Protein AF-0000000084980242 (afdb_homodimer)

Foldseek 3Di:
DDFDDQPDQVVFPDGQPPQDQDPQKTWHGCQQFHVLLLVLLVLLVVVCVVVVLFADDDDDQDAPCFVQARVRLLVCVVVCVLAPFQADEAAHADQLAWEQWAFKKWKKKKKWAWFKDFLVCCVVIDARVVLVVVLVVVLVVQQVVVQVVDADPAHGTKDKDWDDKDWDDDPRMRTRMIMTMMMMRHDPRCAPVNSVVSSVVSVVVSCVPPVIDMDMGTRYIFHIAHADQPDPLNVLLQVLQLVQPCRQSVNQQVQLCVVVVDDPVVVCVVCVDRNTHGYGYYHDDGSVSSSCVNPVHHHYIYHHHADVVCRPHHGGMHRNVRSVSSSVSSSSSNSVSRD/DDFDDQPDQVVFPDGQPPQDQDPQKTWHTCQFFHVLLLVLLVLLVVVCVVVVLFADDDDDQDAPCFVQARVRLLVCVVVCVLAPFQADEAAHADQLAWEQWAFKKWKKKKKWAWFKDFLVCCVVIDARVVLVVVLVVVLVVQQVVVQVVDADPAHGTKDKDWDDKDWDDDPRMRTRMIMTMMMMRHDPRCAPVNSVVSSVVSVVVSVVVDVIDMDMGTRYIFHIAHADQPDPLNVLLQVLQLVQPCRQSVNQQVQLCVVVVDDPVVVCVVCVDRNTHGYGYYHDDGSCSSSCVNPVHHHYIYHHHADVVCRPHHGGMHRNVRSVSSSVSSSSSNSVSRD

Structure (mmCIF, N/CA/C/O backbone):
data_AF-0000000084980242-model_v1
#
loop_
_entity.id
_entity.type
_entity.pdbx_description
1 polymer 'Probable succinyl-diaminopimelate desuccinylase'
#
loop_
_atom_site.group_PDB
_atom_site.id
_atom_site.type_symbol
_atom_site.label_atom_id
_atom_site.label_alt_id
_atom_site.label_comp_id
_atom_site.label_asym_id
_atom_site.label_entity_id
_atom_site.label_seq_id
_atom_site.pdbx_PDB_ins_code
_atom_site.Cartn_x
_atom_site.Cartn_y
_atom_site.Cartn_z
_atom_site.occupancy
_atom_site.B_iso_or_equiv
_atom_site.auth_seq_id
_atom_site.auth_comp_id
_atom_site.auth_asym_id
_atom_site.auth_atom_id
_atom_site.pdbx_PDB_model_num
ATOM 1 N N . MET A 1 1 ? -1.265 -14.328 -26.078 1 79.19 1 MET A N 1
ATOM 2 C CA . MET A 1 1 ? -0.999 -15.141 -24.891 1 79.19 1 MET A CA 1
ATOM 3 C C . MET A 1 1 ? -0.151 -14.375 -23.875 1 79.19 1 MET A C 1
ATOM 5 O O . MET A 1 1 ? 0.898 -13.836 -24.234 1 79.19 1 MET A O 1
ATOM 9 N N . ASP A 1 2 ? -0.628 -14.5 -22.656 1 83.62 2 ASP A N 1
ATOM 10 C CA . ASP A 1 2 ? -0.157 -13.492 -21.703 1 83.62 2 ASP A CA 1
ATOM 11 C C . ASP A 1 2 ? 1.038 -14.008 -20.906 1 83.62 2 ASP A C 1
ATOM 13 O O . ASP A 1 2 ? 1.289 -15.219 -20.859 1 83.62 2 ASP A O 1
ATOM 17 N N . VAL A 1 3 ? 1.842 -13.047 -20.516 1 90 3 VAL A N 1
ATOM 18 C CA . VAL A 1 3 ? 2.914 -13.25 -19.547 1 90 3 VAL A CA 1
ATOM 19 C C . VAL A 1 3 ? 2.768 -12.266 -18.406 1 90 3 VAL A C 1
ATOM 21 O O . VAL A 1 3 ? 1.994 -11.305 -18.484 1 90 3 VAL A O 1
ATOM 24 N N . VAL A 1 4 ? 3.42 -12.578 -17.297 1 90.06 4 VAL A N 1
ATOM 25 C CA . VAL A 1 4 ? 3.352 -11.664 -16.156 1 90.06 4 VAL A CA 1
ATOM 26 C C . VAL A 1 4 ? 4.234 -10.445 -16.406 1 90.06 4 VAL A C 1
ATOM 28 O O . VAL A 1 4 ? 5.004 -10.422 -17.375 1 90.06 4 VAL A O 1
ATOM 31 N N . ASN A 1 5 ? 4.082 -9.477 -15.523 1 88.5 5 ASN A N 1
ATOM 32 C CA . ASN A 1 5 ? 4.863 -8.25 -15.625 1 88.5 5 ASN A CA 1
ATOM 33 C C . ASN A 1 5 ? 6.359 -8.531 -15.547 1 88.5 5 ASN A C 1
ATOM 35 O O . ASN A 1 5 ? 6.789 -9.43 -14.82 1 88.5 5 ASN A O 1
ATOM 39 N N . ALA A 1 6 ? 7.145 -7.691 -16.312 1 90.25 6 ALA A N 1
ATOM 40 C CA . ALA A 1 6 ? 8.586 -7.914 -16.375 1 90.25 6 ALA A CA 1
ATOM 41 C C . ALA A 1 6 ? 9.289 -7.383 -15.125 1 90.25 6 ALA A C 1
ATOM 43 O O . ALA A 1 6 ? 10.453 -7.699 -14.883 1 90.25 6 ALA A O 1
ATOM 44 N N . GLY A 1 7 ? 8.578 -6.703 -14.305 1 86.31 7 GLY A N 1
ATOM 45 C CA . GLY A 1 7 ? 9.25 -6.031 -13.203 1 86.31 7 GLY A CA 1
ATOM 46 C C . GLY A 1 7 ? 10.156 -4.906 -13.664 1 86.31 7 GLY A C 1
ATOM 47 O O . GLY A 1 7 ? 9.844 -4.199 -14.617 1 86.31 7 GLY A O 1
ATOM 48 N N . ASN A 1 8 ? 11.203 -4.691 -12.867 1 87.44 8 ASN A N 1
ATOM 49 C CA . ASN A 1 8 ? 12.156 -3.646 -13.211 1 87.44 8 ASN A CA 1
ATOM 50 C C . ASN A 1 8 ? 13.039 -4.062 -14.383 1 87.44 8 ASN A C 1
ATOM 52 O O . ASN A 1 8 ? 13.969 -4.859 -14.219 1 87.44 8 ASN A O 1
ATOM 56 N N . GLU A 1 9 ? 12.852 -3.436 -15.43 1 92.12 9 GLU A N 1
ATOM 57 C CA . GLU A 1 9 ? 13.523 -3.82 -16.656 1 92.12 9 GLU A CA 1
ATOM 58 C C . GLU A 1 9 ? 15.031 -3.582 -16.562 1 92.12 9 GLU A C 1
ATOM 60 O O . GLU A 1 9 ? 15.82 -4.289 -17.188 1 92.12 9 GLU A O 1
ATOM 65 N N . GLU A 1 10 ? 15.375 -2.633 -15.727 1 92.44 10 GLU A N 1
ATOM 66 C CA . GLU A 1 10 ? 16.781 -2.287 -15.586 1 92.44 10 GLU A CA 1
ATOM 67 C C . GLU A 1 10 ? 17.578 -3.424 -14.945 1 92.44 10 GLU A C 1
ATOM 69 O O . GLU A 1 10 ? 18.797 -3.479 -15.055 1 92.44 10 GLU A O 1
ATOM 74 N N . GLU A 1 11 ? 16.922 -4.316 -14.359 1 92.38 11 GLU A N 1
ATOM 75 C CA . GLU A 1 11 ? 17.578 -5.402 -13.641 1 92.38 11 GLU A CA 1
ATOM 76 C C . GLU A 1 11 ? 17.75 -6.625 -14.539 1 92.38 11 GLU A C 1
ATOM 78 O O . GLU A 1 11 ? 18.391 -7.605 -14.141 1 92.38 11 GLU A O 1
ATOM 83 N N . TRP A 1 12 ? 17.25 -6.57 -15.789 1 94.81 12 TRP A N 1
ATOM 84 C CA . TRP A 1 12 ? 17.359 -7.684 -16.734 1 94.81 12 TRP A CA 1
ATOM 85 C C . TRP A 1 12 ? 18.703 -7.652 -17.453 1 94.81 12 TRP A C 1
ATOM 87 O O . TRP A 1 12 ? 19.172 -6.586 -17.859 1 94.81 12 TRP A O 1
ATOM 97 N N . ASP A 1 13 ? 19.344 -8.742 -17.547 1 95.38 13 ASP A N 1
ATOM 98 C CA . ASP A 1 13 ? 20.578 -8.852 -18.328 1 95.38 13 ASP A CA 1
ATOM 99 C C . ASP A 1 13 ? 20.297 -8.633 -19.812 1 95.38 13 ASP A C 1
ATOM 101 O O . ASP A 1 13 ? 21.141 -8.094 -20.531 1 95.38 13 ASP A O 1
ATOM 105 N N . LYS A 1 14 ? 19.172 -9.141 -20.219 1 95.56 14 LYS A N 1
ATOM 106 C CA . LYS A 1 14 ? 18.641 -8.961 -21.578 1 95.56 14 LYS A CA 1
ATOM 107 C C . LYS A 1 14 ? 17.219 -8.406 -21.547 1 95.56 14 LYS A C 1
ATOM 109 O O . LYS A 1 14 ? 16.438 -8.75 -20.656 1 95.56 14 LYS A O 1
ATOM 114 N N . PRO A 1 15 ? 16.906 -7.625 -22.531 1 94.56 15 PRO A N 1
ATOM 115 C CA . PRO A 1 15 ? 15.562 -7.062 -22.5 1 94.56 15 PRO A CA 1
ATOM 116 C C . PRO A 1 15 ? 14.477 -8.133 -22.422 1 94.56 15 PRO A C 1
ATOM 118 O O . PRO A 1 15 ? 14.5 -9.094 -23.203 1 94.56 15 PRO A O 1
ATOM 121 N N . PRO A 1 16 ? 13.555 -7.996 -21.625 1 95.25 16 PRO A N 1
ATOM 122 C CA . PRO A 1 16 ? 12.602 -9.07 -21.312 1 95.25 16 PRO A CA 1
ATOM 123 C C . PRO A 1 16 ? 11.734 -9.445 -22.516 1 95.25 16 PRO A C 1
ATOM 125 O O . PRO A 1 16 ? 11.242 -10.578 -22.594 1 95.25 16 PRO A O 1
ATOM 128 N N . TYR A 1 17 ? 11.594 -8.586 -23.516 1 94.75 17 TYR A N 1
ATOM 129 C CA . TYR A 1 17 ? 10.625 -8.883 -24.578 1 94.75 17 TYR A CA 1
ATOM 130 C C . TYR A 1 17 ? 11.312 -8.984 -25.938 1 94.75 17 TYR A C 1
ATOM 132 O O . TYR A 1 17 ? 10.656 -8.93 -26.969 1 94.75 17 TYR A O 1
ATOM 140 N N . ALA A 1 18 ? 12.609 -9.156 -25.891 1 92.12 18 ALA A N 1
ATOM 141 C CA . ALA A 1 18 ? 13.352 -9.195 -27.156 1 92.12 18 ALA A CA 1
ATOM 142 C C . ALA A 1 18 ? 13.398 -10.617 -27.719 1 92.12 18 ALA A C 1
ATOM 144 O O . ALA A 1 18 ? 13.539 -10.797 -28.938 1 92.12 18 ALA A O 1
ATOM 145 N N . GLY A 1 19 ? 13.273 -11.633 -26.938 1 92.81 19 GLY A N 1
ATOM 146 C CA . GLY A 1 19 ? 13.352 -13.008 -27.406 1 92.81 19 GLY A CA 1
ATOM 147 C C . GLY A 1 19 ? 14.719 -13.375 -27.953 1 92.81 19 GLY A C 1
ATOM 148 O O . GLY A 1 19 ? 14.828 -14.062 -28.969 1 92.81 19 GLY A O 1
ATOM 149 N N . ILE A 1 20 ? 15.734 -12.961 -27.281 1 94.94 20 ILE A N 1
ATOM 150 C CA . ILE A 1 20 ? 17.109 -13.148 -27.734 1 94.94 20 ILE A CA 1
ATOM 151 C C . ILE A 1 20 ? 17.547 -14.594 -27.469 1 94.94 20 ILE A C 1
ATOM 153 O O . ILE A 1 20 ? 17.25 -15.156 -26.406 1 94.94 20 ILE A O 1
ATOM 157 N N . ILE A 1 21 ? 18.172 -15.18 -28.469 1 97 21 ILE A N 1
ATOM 158 C CA . ILE A 1 21 ? 18.859 -16.469 -28.297 1 97 21 ILE A CA 1
ATOM 159 C C . ILE A 1 21 ? 20.359 -16.25 -28.266 1 97 21 ILE A C 1
ATOM 161 O O . ILE A 1 21 ? 20.953 -15.789 -29.25 1 97 21 ILE A O 1
ATOM 165 N N . LYS A 1 22 ? 20.906 -16.469 -27.188 1 96.5 22 LYS A N 1
ATOM 166 C CA . LYS A 1 22 ? 22.344 -16.328 -27.016 1 96.5 22 LYS A CA 1
ATOM 167 C C . LYS A 1 22 ? 22.938 -17.531 -26.281 1 96.5 22 LYS A C 1
ATOM 169 O O . LYS A 1 22 ? 22.406 -17.953 -25.25 1 96.5 22 LYS A O 1
ATOM 174 N N . ASN A 1 23 ? 24.016 -18.188 -26.922 1 96.19 23 ASN A N 1
ATOM 175 C CA . ASN A 1 23 ? 24.688 -19.344 -26.328 1 96.19 23 ASN A CA 1
ATOM 176 C C . ASN A 1 23 ? 23.703 -20.484 -26.078 1 96.19 23 ASN A C 1
ATOM 178 O O . ASN A 1 23 ? 23.688 -21.047 -24.984 1 96.19 23 ASN A O 1
ATOM 182 N N . ASP A 1 24 ? 22.766 -20.703 -26.938 1 97.19 24 ASP A N 1
ATOM 183 C CA . ASP A 1 24 ? 21.797 -21.797 -26.938 1 97.19 24 ASP A CA 1
ATOM 184 C C . ASP A 1 24 ? 20.797 -21.656 -25.797 1 97.19 24 ASP A C 1
ATOM 186 O O . ASP A 1 24 ? 20.344 -22.656 -25.234 1 97.19 24 ASP A O 1
ATOM 190 N N . VAL A 1 25 ? 20.656 -20.422 -25.391 1 97.81 25 VAL A N 1
ATOM 191 C CA . VAL A 1 25 ? 19.688 -20.109 -24.344 1 97.81 25 VAL A CA 1
ATOM 192 C C . VAL A 1 25 ? 18.672 -19.094 -24.875 1 97.81 25 VAL A C 1
ATOM 194 O O . VAL A 1 25 ? 19.047 -18.094 -25.484 1 97.81 25 VAL A O 1
ATOM 197 N N . ILE A 1 26 ? 17.406 -19.375 -24.688 1 97.5 26 ILE A N 1
ATOM 198 C CA . ILE A 1 26 ? 16.328 -18.453 -25.016 1 97.5 26 ILE A CA 1
ATOM 199 C C . ILE A 1 26 ? 16.062 -17.531 -23.844 1 97.5 26 ILE A C 1
ATOM 201 O O . ILE A 1 26 ? 15.703 -17.984 -22.75 1 97.5 26 ILE A O 1
ATOM 205 N N . TRP A 1 27 ? 16.172 -16.25 -24.094 1 96.94 27 TRP A N 1
ATOM 206 C CA . TRP A 1 27 ? 15.969 -15.273 -23.031 1 96.94 27 TRP A CA 1
ATOM 207 C C . TRP A 1 27 ? 14.672 -14.5 -23.234 1 96.94 27 TRP A C 1
ATOM 209 O O . TRP A 1 27 ? 14.328 -14.148 -24.375 1 96.94 27 TRP A O 1
ATOM 219 N N . GLY A 1 28 ? 14.016 -14.273 -22.141 1 96.31 28 GLY A N 1
ATOM 220 C CA . GLY A 1 28 ? 12.875 -13.375 -22.219 1 96.31 28 GLY A CA 1
ATOM 221 C C . GLY A 1 28 ? 11.727 -13.797 -21.328 1 96.31 28 GLY A C 1
ATOM 222 O O . GLY A 1 28 ? 11.57 -14.977 -21.016 1 96.31 28 GLY A O 1
ATOM 223 N N . ARG A 1 29 ? 10.938 -12.789 -20.984 1 95.5 29 ARG A N 1
ATOM 224 C CA . ARG A 1 29 ? 9.695 -13.078 -20.281 1 95.5 29 ARG A CA 1
ATOM 225 C C . ARG A 1 29 ? 8.789 -13.984 -21.109 1 95.5 29 ARG A C 1
ATOM 227 O O . ARG A 1 29 ? 8.484 -13.672 -22.266 1 95.5 29 ARG A O 1
ATOM 234 N N . GLY A 1 30 ? 8.469 -15.117 -20.562 1 94.94 30 GLY A N 1
ATOM 235 C CA . GLY A 1 30 ? 7.641 -16.078 -21.281 1 94.94 30 GLY A CA 1
ATOM 236 C C . GLY A 1 30 ? 8.438 -17.219 -21.891 1 94.94 30 GLY A C 1
ATOM 237 O O . GLY A 1 30 ? 7.867 -18.219 -22.312 1 94.94 30 GLY A O 1
ATOM 238 N N . ALA A 1 31 ? 9.766 -17.078 -21.906 1 95.94 31 ALA A N 1
ATOM 239 C CA . ALA A 1 31 ? 10.57 -18.156 -22.438 1 95.94 31 ALA A CA 1
ATOM 240 C C . ALA A 1 31 ? 10.273 -19.484 -21.734 1 95.94 31 ALA A C 1
ATOM 242 O O . ALA A 1 31 ? 10.094 -20.516 -22.375 1 95.94 31 ALA A O 1
ATOM 243 N N . SER A 1 32 ? 10.188 -19.391 -20.438 1 94.94 32 SER A N 1
ATOM 244 C CA . SER A 1 32 ? 9.844 -20.562 -19.641 1 94.94 32 SER A CA 1
ATOM 245 C C . SER A 1 32 ? 8.344 -20.656 -19.422 1 94.94 32 SER A C 1
ATOM 247 O O . SER A 1 32 ? 7.738 -21.703 -19.688 1 94.94 32 SER A O 1
ATOM 249 N N . ASP A 1 33 ? 7.652 -19.672 -19.094 1 92.69 33 ASP A N 1
ATOM 250 C CA . ASP A 1 33 ? 6.25 -19.656 -18.672 1 92.69 33 ASP A CA 1
ATOM 251 C C . ASP A 1 33 ? 5.426 -18.75 -19.578 1 92.69 33 ASP A C 1
ATOM 253 O O . ASP A 1 33 ? 5.258 -17.562 -19.297 1 92.69 33 ASP A O 1
ATOM 257 N N . MET A 1 34 ? 4.848 -19.094 -20.781 1 92.19 34 MET A N 1
ATOM 258 C CA . MET A 1 34 ? 5.07 -20.453 -21.297 1 92.19 34 MET A CA 1
ATOM 259 C C . MET A 1 34 ? 5.055 -20.469 -22.812 1 92.19 34 MET A C 1
ATOM 261 O O . MET A 1 34 ? 4.469 -21.359 -23.422 1 92.19 34 MET A O 1
ATOM 265 N N . LYS A 1 35 ? 5.656 -19.422 -23.375 1 94.69 35 LYS A N 1
ATOM 266 C CA . LYS A 1 35 ? 5.633 -19.312 -24.828 1 94.69 35 LYS A CA 1
ATOM 267 C C . LYS A 1 35 ? 6.348 -20.484 -25.484 1 94.69 35 LYS A C 1
ATOM 269 O O . LYS A 1 35 ? 5.973 -20.922 -26.578 1 94.69 35 LYS A O 1
ATOM 274 N N . SER A 1 36 ? 7.348 -21.031 -24.875 1 95.88 36 SER A N 1
ATOM 275 C CA . SER A 1 36 ? 8.047 -22.188 -25.422 1 95.88 36 SER A CA 1
ATOM 276 C C . SER A 1 36 ? 7.137 -23.422 -25.469 1 95.88 36 SER A C 1
ATOM 278 O O . SER A 1 36 ? 7.152 -24.172 -26.438 1 95.88 36 SER A O 1
ATOM 280 N N . GLY A 1 37 ? 6.383 -23.625 -24.391 1 96.62 37 GLY A N 1
ATOM 281 C CA . GLY A 1 37 ? 5.422 -24.719 -24.406 1 96.62 37 GLY A CA 1
ATOM 282 C C . GLY A 1 37 ? 4.375 -24.578 -25.484 1 96.62 37 GLY A C 1
ATOM 283 O O . GLY A 1 37 ? 4.07 -25.547 -26.188 1 96.62 37 GLY A O 1
ATOM 284 N N . LEU A 1 38 ? 3.855 -23.406 -25.672 1 96.69 38 LEU A N 1
ATOM 285 C CA . LEU A 1 38 ? 2.857 -23.141 -26.703 1 96.69 38 LEU A CA 1
ATOM 286 C C . LEU A 1 38 ? 3.436 -23.375 -28.094 1 96.69 38 LEU A C 1
ATOM 288 O O . LEU A 1 38 ? 2.826 -24.078 -28.906 1 96.69 38 LEU A O 1
ATOM 292 N N . ALA A 1 39 ? 4.609 -22.797 -28.328 1 97 39 ALA A N 1
ATOM 293 C CA . ALA A 1 39 ? 5.242 -22.922 -29.641 1 97 39 ALA A CA 1
ATOM 294 C C . ALA A 1 39 ? 5.559 -24.391 -29.938 1 97 39 ALA A C 1
ATOM 296 O O . ALA A 1 39 ? 5.414 -24.828 -31.078 1 97 39 ALA A O 1
ATOM 297 N N . ALA A 1 40 ? 6.023 -25.094 -28.938 1 97.75 40 ALA A N 1
ATOM 298 C CA . ALA A 1 40 ? 6.344 -26.5 -29.125 1 97.75 40 ALA A CA 1
ATOM 299 C C . ALA A 1 40 ? 5.102 -27.297 -29.516 1 97.75 40 ALA A C 1
ATOM 301 O O . ALA A 1 40 ? 5.164 -28.156 -30.406 1 97.75 40 ALA A O 1
ATOM 302 N N . LEU A 1 41 ? 4 -27.047 -28.859 1 97.81 41 LEU A N 1
ATOM 303 C CA . LEU A 1 41 ? 2.748 -27.719 -29.188 1 97.81 41 LEU A CA 1
ATOM 304 C C . LEU A 1 41 ? 2.32 -27.406 -30.609 1 97.81 41 LEU A C 1
ATOM 306 O O . LEU A 1 41 ? 1.892 -28.297 -31.344 1 97.81 41 LEU A O 1
ATOM 310 N N . VAL A 1 42 ? 2.422 -26.156 -31 1 97.44 42 VAL A N 1
ATOM 311 C CA . VAL A 1 42 ? 2.031 -25.719 -32.344 1 97.44 42 VAL A CA 1
ATOM 312 C C . VAL A 1 42 ? 2.869 -26.453 -33.375 1 97.44 42 VAL A C 1
ATOM 314 O O . VAL A 1 42 ? 2.33 -26.984 -34.375 1 97.44 42 VAL A O 1
ATOM 317 N N . LEU A 1 43 ? 4.148 -26.516 -33.188 1 97.44 43 LEU A N 1
ATOM 318 C CA . LEU A 1 43 ? 5.035 -27.141 -34.156 1 97.44 43 LEU A CA 1
ATOM 319 C C . LEU A 1 43 ? 4.793 -28.656 -34.219 1 97.44 43 LEU A C 1
ATOM 321 O O . LEU A 1 43 ? 4.82 -29.25 -35.281 1 97.44 43 LEU A O 1
ATOM 325 N N . ALA A 1 44 ? 4.59 -29.25 -33.031 1 96.75 44 ALA A N 1
ATOM 326 C CA . ALA A 1 44 ? 4.262 -30.672 -33 1 96.75 44 ALA A CA 1
ATOM 327 C C . ALA A 1 44 ? 2.992 -30.953 -33.812 1 96.75 44 ALA A C 1
ATOM 329 O O . ALA A 1 44 ? 2.912 -31.953 -34.5 1 96.75 44 ALA A O 1
ATOM 330 N N . MET A 1 45 ? 2.025 -30.094 -33.688 1 95.62 45 MET A N 1
ATOM 331 C CA . MET A 1 45 ? 0.756 -30.266 -34.406 1 95.62 45 MET A CA 1
ATOM 332 C C . MET A 1 45 ? 0.943 -30.109 -35.906 1 95.62 45 MET A C 1
ATOM 334 O O . MET A 1 45 ? 0.311 -30.828 -36.688 1 95.62 45 MET A O 1
ATOM 338 N N . ILE A 1 46 ? 1.711 -29.203 -36.312 1 96.06 46 ILE A N 1
ATOM 339 C CA . ILE A 1 46 ? 1.998 -29.016 -37.719 1 96.06 46 ILE A CA 1
ATOM 340 C C . ILE A 1 46 ? 2.646 -30.281 -38.281 1 96.06 46 ILE A C 1
ATOM 342 O O . ILE A 1 46 ? 2.248 -30.766 -39.344 1 96.06 46 ILE A O 1
ATOM 346 N N . ASP A 1 47 ? 3.605 -30.766 -37.594 1 94.69 47 ASP A N 1
ATOM 347 C CA . ASP A 1 47 ? 4.289 -31.984 -38.031 1 94.69 47 ASP A CA 1
ATOM 348 C C . ASP A 1 47 ? 3.32 -33.156 -38.094 1 94.69 47 ASP A C 1
ATOM 350 O O . ASP A 1 47 ? 3.391 -33.969 -39.031 1 94.69 47 ASP A O 1
ATOM 354 N N . LEU A 1 48 ? 2.502 -33.25 -37.094 1 93.56 48 LEU A N 1
ATOM 355 C CA . LEU A 1 48 ? 1.516 -34.344 -37.094 1 93.56 48 LEU A CA 1
ATOM 356 C C . LEU A 1 48 ? 0.55 -34.219 -38.25 1 93.56 48 LEU A C 1
ATOM 358 O O . LEU A 1 48 ? 0.147 -35.219 -38.844 1 93.56 48 LEU A O 1
ATOM 362 N N . HIS A 1 49 ? 0.117 -33.062 -38.5 1 93.12 49 HIS A N 1
ATOM 363 C CA . HIS A 1 49 ? -0.769 -32.812 -39.625 1 93.12 49 HIS A CA 1
ATOM 364 C C . HIS A 1 49 ? -0.13 -33.25 -40.938 1 93.12 49 HIS A C 1
ATOM 366 O O . HIS A 1 49 ? -0.805 -33.812 -41.812 1 93.12 49 HIS A O 1
ATOM 372 N N . ASN A 1 50 ? 1.096 -33.031 -41.094 1 94.06 50 ASN A N 1
ATOM 373 C CA . ASN A 1 50 ? 1.813 -33.375 -42.312 1 94.06 50 ASN A CA 1
ATOM 374 C C . ASN A 1 50 ? 2.031 -34.875 -42.438 1 94.06 50 ASN A C 1
ATOM 376 O O . ASN A 1 50 ? 1.94 -35.438 -43.531 1 94.06 50 ASN A O 1
ATOM 380 N N . SER A 1 51 ? 2.318 -35.5 -41.344 1 92 51 SER A N 1
ATOM 381 C CA . SER A 1 51 ? 2.619 -36.938 -41.375 1 92 51 SER A CA 1
ATOM 382 C C . SER A 1 51 ? 1.342 -37.781 -41.406 1 92 51 SER A C 1
ATOM 384 O O . SER A 1 51 ? 1.353 -38.906 -41.906 1 92 51 SER A O 1
ATOM 386 N N . LYS A 1 52 ? 0.269 -37.25 -40.875 1 89.5 52 LYS A N 1
ATOM 387 C CA . LYS A 1 52 ? -1.04 -37.875 -40.781 1 89.5 52 LYS A CA 1
ATOM 388 C C . LYS A 1 52 ? -0.954 -39.219 -40.031 1 89.5 52 LYS A C 1
ATOM 390 O O . LYS A 1 52 ? -1.776 -40.094 -40.219 1 89.5 52 LYS A O 1
ATOM 395 N N . LYS A 1 53 ? -0.012 -39.344 -39.188 1 89.12 53 LYS A N 1
ATOM 396 C CA . LYS A 1 53 ? 0.204 -40.562 -38.438 1 89.12 53 LYS A CA 1
ATOM 397 C C . LYS A 1 53 ? -0.537 -40.5 -37.094 1 89.12 53 LYS A C 1
ATOM 399 O O . LYS A 1 53 ? 0.081 -40.594 -36.031 1 89.12 53 LYS A O 1
ATOM 404 N N . PHE A 1 54 ? -1.775 -40.406 -37 1 90.38 54 PHE A N 1
ATOM 405 C CA . PHE A 1 54 ? -2.582 -40.438 -35.781 1 90.38 54 PHE A CA 1
ATOM 406 C C . PHE A 1 54 ? -4.035 -40.75 -36.125 1 90.38 54 PHE A C 1
ATOM 408 O O . PHE A 1 54 ? -4.492 -40.531 -37.219 1 90.38 54 PHE A O 1
ATOM 415 N N . LYS A 1 55 ? -4.695 -41.344 -35.25 1 92.56 55 LYS A N 1
ATOM 416 C CA . LYS A 1 55 ? -6.129 -41.625 -35.312 1 92.56 55 LYS A CA 1
ATOM 417 C C . LYS A 1 55 ? -6.91 -40.656 -34.438 1 92.56 55 LYS A C 1
ATOM 419 O O . LYS A 1 55 ? -6.336 -40.031 -33.531 1 92.56 55 LYS A O 1
ATOM 424 N N . GLY A 1 56 ? -8.125 -40.5 -34.688 1 92.31 56 GLY A N 1
ATOM 425 C CA . GLY A 1 56 ? -8.953 -39.625 -33.875 1 92.31 56 GLY A CA 1
ATOM 426 C C . GLY A 1 56 ? -8.844 -38.156 -34.25 1 92.31 56 GLY A C 1
ATOM 427 O O . GLY A 1 56 ? -8.664 -37.844 -35.438 1 92.31 56 GLY A O 1
ATOM 428 N N . LYS A 1 57 ? -9.148 -37.281 -33.219 1 93.25 57 LYS A N 1
ATOM 429 C CA . LYS A 1 57 ? -9.148 -35.844 -33.469 1 93.25 57 LYS A CA 1
ATOM 430 C C . LYS A 1 57 ? -8.242 -35.125 -32.469 1 93.25 57 LYS A C 1
ATOM 432 O O . LYS A 1 57 ? -8.219 -35.469 -31.281 1 93.25 57 LYS A O 1
ATOM 437 N N . ILE A 1 58 ? -7.496 -34.281 -33 1 94.38 58 ILE A N 1
ATOM 438 C CA . ILE A 1 58 ? -6.633 -33.438 -32.156 1 94.38 58 ILE A CA 1
ATOM 439 C C . ILE A 1 58 ? -7.012 -31.984 -32.312 1 94.38 58 ILE A C 1
ATOM 441 O O . ILE A 1 58 ? -7.285 -31.516 -33.438 1 94.38 58 ILE A O 1
ATOM 445 N N . ARG A 1 59 ? -7.133 -31.266 -31.188 1 95.44 59 ARG A N 1
ATOM 446 C CA . ARG A 1 59 ? -7.434 -29.828 -31.141 1 95.44 59 ARG A CA 1
ATOM 447 C C . ARG A 1 59 ? -6.359 -29.078 -30.375 1 95.44 59 ARG A C 1
ATOM 449 O O . ARG A 1 59 ? -5.824 -29.578 -29.375 1 95.44 59 ARG A O 1
ATOM 456 N N . LEU A 1 60 ? -6.043 -27.938 -30.891 1 96.06 60 LEU A N 1
ATOM 457 C CA . LEU A 1 60 ? -5.199 -27 -30.172 1 96.06 60 LEU A CA 1
ATOM 458 C C . LEU A 1 60 ? -6.031 -25.859 -29.578 1 96.06 60 LEU A C 1
ATOM 460 O O . LEU A 1 60 ? -6.727 -25.141 -30.297 1 96.06 60 LEU A O 1
ATOM 464 N N . LEU A 1 61 ? -6.09 -25.719 -28.281 1 96.12 61 LEU A N 1
ATOM 465 C CA . LEU A 1 61 ? -6.73 -24.609 -27.578 1 96.12 61 LEU A CA 1
ATOM 466 C C . LEU A 1 61 ? -5.691 -23.641 -27.047 1 96.12 61 LEU A C 1
ATOM 468 O O . LEU A 1 61 ? -4.992 -23.953 -26.078 1 96.12 61 LEU A O 1
ATOM 472 N N . ALA A 1 62 ? -5.527 -22.516 -27.672 1 95.5 62 ALA A N 1
ATOM 473 C CA . ALA A 1 62 ? -4.645 -21.438 -27.219 1 95.5 62 ALA A CA 1
ATOM 474 C C . ALA A 1 62 ? -5.414 -20.391 -26.422 1 95.5 62 ALA A C 1
ATOM 476 O O . ALA A 1 62 ? -6.34 -19.766 -26.938 1 95.5 62 ALA A O 1
ATOM 477 N N . THR A 1 63 ? -5.07 -20.25 -25.156 1 95.31 63 THR A N 1
ATOM 478 C CA . THR A 1 63 ? -5.867 -19.422 -24.25 1 95.31 63 THR A CA 1
ATOM 479 C C . THR A 1 63 ? -5.125 -18.141 -23.891 1 95.31 63 THR A C 1
ATOM 481 O O . THR A 1 63 ? -3.896 -18.078 -24 1 95.31 63 THR A O 1
ATOM 484 N N . VAL A 1 64 ? -5.867 -17.109 -23.547 1 93.06 64 VAL A N 1
ATOM 485 C CA . VAL A 1 64 ? -5.32 -15.836 -23.078 1 93.06 64 VAL A CA 1
ATOM 486 C C . VAL A 1 64 ? -5.75 -15.578 -21.641 1 93.06 64 VAL A C 1
ATOM 488 O O . VAL A 1 64 ? -6.742 -16.141 -21.172 1 93.06 64 VAL A O 1
ATOM 491 N N . GLY A 1 65 ? -4.965 -14.797 -20.938 1 92 65 GLY A N 1
ATOM 492 C CA . GLY A 1 65 ? -5.348 -14.312 -19.625 1 92 65 GLY A CA 1
ATOM 493 C C . GLY A 1 65 ? -5.227 -15.367 -18.547 1 92 65 GLY A C 1
ATOM 494 O O . GLY A 1 65 ? -6.016 -15.383 -17.594 1 92 65 GLY A O 1
ATOM 495 N N . GLU A 1 66 ? -4.371 -16.359 -18.719 1 89.94 66 GLU A N 1
ATOM 496 C CA . GLU A 1 66 ? -4.137 -17.328 -17.672 1 89.94 66 GLU A CA 1
ATOM 497 C C . GLU A 1 66 ? -3.674 -16.656 -16.375 1 89.94 66 GLU A C 1
ATOM 499 O O . GLU A 1 66 ? -4.137 -17 -15.289 1 89.94 66 GLU A O 1
ATOM 504 N N . GLU A 1 67 ? -2.898 -15.648 -16.469 1 87.31 67 GLU A N 1
ATOM 505 C CA . GLU A 1 67 ? -2.244 -15.008 -15.328 1 87.31 67 GLU A CA 1
ATOM 506 C C . GLU A 1 67 ? -3.195 -14.055 -14.609 1 87.31 67 GLU A C 1
ATOM 508 O O . GLU A 1 67 ? -2.869 -13.531 -13.547 1 87.31 67 GLU A O 1
ATOM 513 N N . ILE A 1 68 ? -4.312 -13.781 -15.234 1 85.69 68 ILE A N 1
ATOM 514 C CA . ILE A 1 68 ? -5.219 -12.805 -14.633 1 85.69 68 ILE A CA 1
ATOM 515 C C . ILE A 1 68 ? -6.602 -13.43 -14.453 1 85.69 68 ILE A C 1
ATOM 517 O O . ILE A 1 68 ? -7.621 -12.781 -14.703 1 85.69 68 ILE A O 1
ATOM 521 N N . GLY A 1 69 ? -6.594 -14.703 -14.227 1 87.75 69 GLY A N 1
ATOM 522 C CA . GLY A 1 69 ? -7.863 -15.305 -13.859 1 87.75 69 GLY A CA 1
ATOM 523 C C . GLY A 1 69 ? -8.344 -16.328 -14.859 1 87.75 69 GLY A C 1
ATOM 524 O O . GLY A 1 69 ? -9.531 -16.656 -14.898 1 87.75 69 GLY A O 1
ATOM 525 N N . GLU A 1 70 ? -7.523 -16.781 -15.797 1 94.31 70 GLU A N 1
ATOM 526 C CA . GLU A 1 70 ? -7.836 -17.828 -16.75 1 94.31 70 GLU A CA 1
ATOM 527 C C . GLU A 1 70 ? -9.031 -17.453 -17.625 1 94.31 70 GLU A C 1
ATOM 529 O O . GLU A 1 70 ? -9.953 -18.25 -17.812 1 94.31 70 GLU A O 1
ATOM 534 N N . LEU A 1 71 ? -8.992 -16.25 -18.172 1 93.44 71 LEU A N 1
ATOM 535 C CA . LEU A 1 71 ? -10.117 -15.688 -18.906 1 93.44 71 LEU A CA 1
ATOM 536 C C . LEU A 1 71 ? -10.391 -16.484 -20.188 1 93.44 71 LEU A C 1
ATOM 538 O O . LEU A 1 71 ? -11.539 -16.781 -20.5 1 93.44 71 LEU A O 1
ATOM 542 N N . GLY A 1 72 ? -9.359 -16.781 -20.922 1 95.19 72 GLY A N 1
ATOM 543 C CA . GLY A 1 72 ? -9.5 -17.484 -22.188 1 95.19 72 GLY A CA 1
ATOM 544 C C . GLY A 1 72 ? -10.016 -18.906 -22.031 1 95.19 72 GLY A C 1
ATOM 545 O O . GLY A 1 72 ? -10.906 -19.328 -22.781 1 95.19 72 GLY A O 1
ATOM 546 N N . SER A 1 73 ? -9.461 -19.688 -21.109 1 96.19 73 SER A N 1
ATOM 547 C CA . SER A 1 73 ? -9.906 -21.062 -20.906 1 96.19 73 SER A CA 1
ATOM 548 C C . SER A 1 73 ? -11.344 -21.094 -20.391 1 96.19 73 SER A C 1
ATOM 550 O O . SER A 1 73 ? -12.109 -22 -20.734 1 96.19 73 SER A O 1
ATOM 552 N N . LYS A 1 74 ? -11.68 -20.172 -19.531 1 96.38 74 LYS A N 1
ATOM 553 C CA . LYS A 1 74 ? -13.07 -20.062 -19.109 1 96.38 74 LYS A CA 1
ATOM 554 C C . LYS A 1 74 ? -13.992 -19.844 -20.297 1 96.38 74 LYS A C 1
ATOM 556 O O . LYS A 1 74 ? -15.023 -20.516 -20.422 1 96.38 74 LYS A O 1
ATOM 561 N N . GLN A 1 75 ? -13.633 -18.891 -21.172 1 96.75 75 GLN A N 1
ATOM 562 C CA . GLN A 1 75 ? -14.438 -18.578 -22.344 1 96.75 75 GLN A CA 1
ATOM 563 C C . GLN A 1 75 ? -14.586 -19.797 -23.25 1 96.75 75 GLN A C 1
ATOM 565 O O . GLN A 1 75 ? -15.688 -20.125 -23.703 1 96.75 75 GLN A O 1
ATOM 570 N N . LEU A 1 76 ? -13.469 -20.453 -23.562 1 96.81 76 LEU A N 1
ATOM 571 C CA . LEU A 1 76 ? -13.492 -21.609 -24.438 1 96.81 76 LEU A CA 1
ATOM 572 C C . LEU A 1 76 ? -14.367 -22.719 -23.859 1 96.81 76 LEU A C 1
ATOM 574 O O . LEU A 1 76 ? -15.086 -23.406 -24.594 1 96.81 76 LEU A O 1
ATOM 578 N N . THR A 1 77 ? -14.266 -22.938 -22.547 1 97 77 THR A N 1
ATOM 579 C CA . THR A 1 77 ? -15.07 -23.969 -21.891 1 97 77 THR A CA 1
ATOM 580 C C . THR A 1 77 ? -16.547 -23.609 -21.938 1 97 77 THR A C 1
ATOM 582 O O . THR A 1 77 ? -17.391 -24.438 -22.312 1 97 77 THR A O 1
ATOM 585 N N . ASP A 1 78 ? -16.875 -22.391 -21.609 1 97 78 ASP A N 1
ATOM 586 C CA . ASP A 1 78 ? -18.25 -21.906 -21.578 1 97 78 ASP A CA 1
ATOM 587 C C . ASP A 1 78 ? -18.891 -22 -22.969 1 97 78 ASP A C 1
ATOM 589 O O . ASP A 1 78 ? -20.094 -22.234 -23.094 1 97 78 ASP A O 1
ATOM 593 N N . GLU A 1 79 ? -18.109 -21.797 -23.969 1 97.62 79 GLU A N 1
ATOM 594 C CA . GLU A 1 79 ? -18.609 -21.797 -25.344 1 97.62 79 GLU A CA 1
ATOM 595 C C . GLU A 1 79 ? -18.625 -23.219 -25.922 1 97.62 79 GLU A C 1
ATOM 597 O O . GLU A 1 79 ? -19 -23.406 -27.078 1 97.62 79 GLU A O 1
ATOM 602 N N . GLY A 1 80 ? -18.172 -24.156 -25.188 1 96.62 80 GLY A N 1
ATOM 603 C CA . GLY A 1 80 ? -18.328 -25.547 -25.562 1 96.62 80 GLY A CA 1
ATOM 604 C C . GLY A 1 80 ? -17.141 -26.094 -26.328 1 96.62 80 GLY A C 1
ATOM 605 O O . GLY A 1 80 ? -17.156 -27.25 -26.766 1 96.62 80 GLY A O 1
ATOM 606 N N . HIS A 1 81 ? -16.047 -25.297 -26.453 1 95.75 81 HIS A N 1
ATOM 607 C CA . HIS A 1 81 ? -14.891 -25.734 -27.219 1 95.75 81 HIS A CA 1
ATOM 608 C C . HIS A 1 81 ? -14.125 -26.828 -26.484 1 95.75 81 HIS A C 1
ATOM 610 O O . HIS A 1 81 ? -13.312 -27.547 -27.094 1 95.75 81 HIS A O 1
ATOM 616 N N . ALA A 1 82 ? -14.367 -27.047 -25.219 1 95.25 82 ALA A N 1
ATOM 617 C CA . ALA A 1 82 ? -13.695 -28.078 -24.422 1 95.25 82 ALA A CA 1
ATOM 618 C C . ALA A 1 82 ? -14.57 -29.312 -24.281 1 95.25 82 ALA A C 1
ATOM 620 O O . ALA A 1 82 ? -14.203 -30.266 -23.594 1 95.25 82 ALA A O 1
ATOM 621 N N . ASP A 1 83 ? -15.672 -29.297 -24.953 1 95.38 83 ASP A N 1
ATOM 622 C CA . ASP A 1 83 ? -16.578 -30.453 -24.891 1 95.38 83 ASP A CA 1
ATOM 623 C C . ASP A 1 83 ? -16 -31.656 -25.625 1 95.38 83 ASP A C 1
ATOM 625 O O . ASP A 1 83 ? -15.258 -31.484 -26.609 1 95.38 83 ASP A O 1
ATOM 629 N N . ASN A 1 84 ? -16.281 -32.844 -25.156 1 95.06 84 ASN A N 1
ATOM 630 C CA . ASN A 1 84 ? -15.961 -34.125 -25.797 1 95.06 84 ASN A CA 1
ATOM 631 C C . ASN A 1 84 ? -14.453 -34.281 -25.969 1 95.06 84 ASN A C 1
ATOM 633 O O . ASN A 1 84 ? -13.984 -34.75 -27 1 95.06 84 ASN A O 1
ATOM 637 N N . ILE A 1 85 ? -13.734 -33.75 -25.031 1 95.88 85 ILE A N 1
ATOM 638 C CA . ILE A 1 85 ? -12.297 -34 -24.984 1 95.88 85 ILE A CA 1
ATOM 639 C C . ILE A 1 85 ? -12.023 -35.156 -24.031 1 95.88 85 ILE A C 1
ATOM 641 O O . ILE A 1 85 ? -12.445 -35.125 -22.875 1 95.88 85 ILE A O 1
ATOM 645 N N . ASP A 1 86 ? -11.328 -36.156 -24.516 1 95.5 86 ASP A N 1
ATOM 646 C CA . ASP A 1 86 ? -11.008 -37.312 -23.719 1 95.5 86 ASP A CA 1
ATOM 647 C C . ASP A 1 86 ? -9.719 -37.125 -22.922 1 95.5 86 ASP A C 1
ATOM 649 O O . ASP A 1 86 ? -9.594 -37.594 -21.797 1 95.5 86 ASP A O 1
ATOM 653 N N . ALA A 1 87 ? -8.805 -36.469 -23.578 1 97.31 87 ALA A N 1
ATOM 654 C CA . ALA A 1 87 ? -7.5 -36.219 -22.969 1 97.31 87 ALA A CA 1
ATOM 655 C C . ALA A 1 87 ? -6.992 -34.812 -23.297 1 97.31 87 ALA A C 1
ATOM 657 O O . ALA A 1 87 ? -7.27 -34.281 -24.375 1 97.31 87 ALA A O 1
ATOM 658 N N . MET A 1 88 ? -6.277 -34.281 -22.328 1 97.44 88 MET A N 1
ATOM 659 C CA . MET A 1 88 ? -5.734 -32.938 -22.484 1 97.44 88 MET A CA 1
ATOM 660 C C . MET A 1 88 ? -4.297 -32.875 -21.984 1 97.44 88 MET A C 1
ATOM 662 O O . MET A 1 88 ? -3.996 -33.312 -20.891 1 97.44 88 MET A O 1
ATOM 666 N N . LEU A 1 89 ? -3.451 -32.375 -22.828 1 98.06 89 LEU A N 1
ATOM 667 C CA . LEU A 1 89 ? -2.074 -32.062 -22.469 1 98.06 89 LEU A CA 1
ATOM 668 C C . LEU A 1 89 ? -1.843 -30.547 -22.438 1 98.06 89 LEU A C 1
ATOM 670 O O . LEU A 1 89 ? -2.072 -29.859 -23.438 1 98.06 89 LEU A O 1
ATOM 674 N N . ILE A 1 90 ? -1.508 -30 -21.312 1 97.5 90 ILE A N 1
ATOM 675 C CA . ILE A 1 90 ? -1.221 -28.578 -21.141 1 97.5 90 ILE A CA 1
ATOM 676 C C . ILE A 1 90 ? 0.289 -28.359 -21.078 1 97.5 90 ILE A C 1
ATOM 678 O O . ILE A 1 90 ? 0.991 -29.016 -20.312 1 97.5 90 ILE A O 1
ATOM 682 N N . GLY A 1 91 ? 0.823 -27.438 -21.828 1 96.94 91 GLY A N 1
ATOM 683 C CA . GLY A 1 91 ? 2.25 -27.297 -22.062 1 96.94 91 GLY A CA 1
ATOM 684 C C . GLY A 1 91 ? 2.92 -26.359 -21.078 1 96.94 91 GLY A C 1
ATOM 685 O O . GLY A 1 91 ? 3.943 -25.75 -21.391 1 96.94 91 GLY A O 1
ATOM 686 N N . GLU A 1 92 ? 2.361 -26.188 -19.828 1 95.56 92 GLU A N 1
ATOM 687 C CA . GLU A 1 92 ? 2.984 -25.375 -18.797 1 95.56 92 GLU A CA 1
ATOM 688 C C . GLU A 1 92 ? 4.352 -25.938 -18.406 1 95.56 92 GLU A C 1
ATOM 690 O O . GLU A 1 92 ? 4.609 -27.125 -18.562 1 95.56 92 GLU A O 1
ATOM 695 N N . PRO A 1 93 ? 5.207 -25.062 -17.891 1 93.88 93 PRO A N 1
ATOM 696 C CA . PRO A 1 93 ? 6.594 -25.469 -17.672 1 93.88 93 PRO A CA 1
ATOM 697 C C . PRO A 1 93 ? 6.758 -26.375 -16.453 1 93.88 93 PRO A C 1
ATOM 699 O O . PRO A 1 93 ? 7.352 -25.969 -15.445 1 93.88 93 PRO A O 1
ATOM 702 N N . VAL A 1 94 ? 6.324 -27.516 -16.5 1 90.69 94 VAL A N 1
ATOM 703 C CA . VAL A 1 94 ? 6.598 -28.609 -15.594 1 90.69 94 VAL A CA 1
ATOM 704 C C . VAL A 1 94 ? 7.266 -29.766 -16.344 1 90.69 94 VAL A C 1
ATOM 706 O O . VAL A 1 94 ? 6.609 -30.484 -17.109 1 90.69 94 VAL A O 1
ATOM 709 N N . ASN A 1 95 ? 8.594 -29.906 -16.094 1 86.12 95 ASN A N 1
ATOM 710 C CA . ASN A 1 95 ? 9.312 -30.797 -17.016 1 86.12 95 ASN A CA 1
ATOM 711 C C . ASN A 1 95 ? 9.898 -32 -16.281 1 86.12 95 ASN A C 1
ATOM 713 O O . ASN A 1 95 ? 10.219 -33 -16.906 1 86.12 95 ASN A O 1
ATOM 717 N N . ILE A 1 96 ? 9.969 -31.875 -14.992 1 91.62 96 ILE A N 1
ATOM 718 C CA . ILE A 1 96 ? 10.609 -33 -14.281 1 91.62 96 ILE A CA 1
ATOM 719 C C . ILE A 1 96 ? 9.539 -33.906 -13.711 1 91.62 96 ILE A C 1
ATOM 721 O O . ILE A 1 96 ? 9.859 -34.938 -13.094 1 91.62 96 ILE A O 1
ATOM 725 N N . GLY A 1 97 ? 8.305 -33.625 -13.898 1 94.38 97 GLY A N 1
ATOM 726 C CA . GLY A 1 97 ? 7.133 -34.406 -13.531 1 94.38 97 GLY A CA 1
ATOM 727 C C . GLY A 1 97 ? 5.941 -34.188 -14.438 1 94.38 97 GLY A C 1
ATOM 728 O O . GLY A 1 97 ? 5.973 -33.281 -15.297 1 94.38 97 GLY A O 1
ATOM 729 N N . ILE A 1 98 ? 4.961 -35.062 -14.289 1 97 98 ILE A N 1
ATOM 730 C CA . ILE A 1 98 ? 3.699 -34.906 -15.008 1 97 98 ILE A CA 1
ATOM 731 C C . ILE A 1 98 ? 2.592 -34.5 -14.031 1 97 98 ILE A C 1
ATOM 733 O O . ILE A 1 98 ? 2.18 -35.312 -13.195 1 97 98 ILE A O 1
ATOM 737 N N . VAL A 1 99 ? 2.057 -33.344 -14.219 1 97.38 99 VAL A N 1
ATOM 738 C CA . VAL A 1 99 ? 1.091 -32.844 -13.242 1 97.38 99 VAL A CA 1
ATOM 739 C C . VAL A 1 99 ? -0.289 -33.438 -13.547 1 97.38 99 VAL A C 1
ATOM 741 O O . VAL A 1 99 ? -0.776 -33.344 -14.672 1 97.38 99 VAL A O 1
ATOM 744 N N . TYR A 1 100 ? -0.819 -34.062 -12.531 1 97.69 100 TYR A N 1
ATOM 745 C CA . TYR A 1 100 ? -2.172 -34.594 -12.641 1 97.69 100 TYR A CA 1
ATOM 746 C C . TYR A 1 100 ? -3.121 -33.875 -11.695 1 97.69 100 TYR A C 1
ATOM 748 O O . TYR A 1 100 ? -4.34 -34.031 -11.766 1 97.69 100 TYR A O 1
ATOM 756 N N . ALA A 1 101 ? -2.504 -33.062 -10.781 1 97.88 101 ALA A N 1
ATOM 757 C CA . ALA A 1 101 ? -3.27 -32.375 -9.758 1 97.88 101 ALA A CA 1
ATOM 758 C C . ALA A 1 101 ? -2.604 -31.047 -9.391 1 97.88 101 ALA A C 1
ATOM 760 O O . ALA A 1 101 ? -1.374 -30.938 -9.367 1 97.88 101 ALA A O 1
ATOM 761 N N . HIS A 1 102 ? -3.412 -30.047 -9.125 1 97.81 102 HIS A N 1
ATOM 762 C CA . HIS A 1 102 ? -2.883 -28.797 -8.617 1 97.81 102 HIS A CA 1
ATOM 763 C C . HIS A 1 102 ? -3.9 -28.094 -7.727 1 97.81 102 HIS A C 1
ATOM 765 O O . HIS A 1 102 ? -5.086 -28.422 -7.746 1 97.81 102 HIS A O 1
ATOM 771 N N . LYS A 1 103 ? -3.449 -27.188 -6.891 1 98.19 103 LYS A N 1
ATOM 772 C CA . LYS A 1 103 ? -4.281 -26.422 -5.961 1 98.19 103 LYS A CA 1
ATOM 773 C C . LYS A 1 103 ? -5.203 -25.469 -6.707 1 98.19 103 LYS A C 1
ATOM 775 O O . LYS A 1 103 ? -5.008 -25.203 -7.895 1 98.19 103 LYS A O 1
ATOM 780 N N . GLY A 1 104 ? -6.293 -25.047 -5.973 1 97.62 104 GLY A N 1
ATOM 781 C CA . GLY A 1 104 ? -7.094 -23.922 -6.457 1 97.62 104 GLY A CA 1
ATOM 782 C C . GLY A 1 104 ? -6.387 -22.594 -6.348 1 97.62 104 GLY A C 1
ATOM 783 O O . GLY A 1 104 ? -5.254 -22.516 -5.863 1 97.62 104 GLY A O 1
ATOM 784 N N . SER A 1 105 ? -7.008 -21.562 -6.879 1 97.62 105 SER A N 1
ATOM 785 C CA . SER A 1 105 ? -6.477 -20.219 -6.805 1 97.62 105 SER A CA 1
ATOM 786 C C . SER A 1 105 ? -7.586 -19.203 -6.539 1 97.62 105 SER A C 1
ATOM 788 O O . SER A 1 105 ? -8.508 -19.062 -7.34 1 97.62 105 SER A O 1
ATOM 790 N N . LEU A 1 106 ? -7.48 -18.562 -5.445 1 98 106 LEU A N 1
ATOM 791 C CA . LEU A 1 106 ? -8.414 -17.516 -5.047 1 98 106 LEU A CA 1
ATOM 792 C C . LEU A 1 106 ? -7.707 -16.172 -4.973 1 98 106 LEU A C 1
ATOM 794 O O . LEU A 1 106 ? -6.723 -16.016 -4.242 1 98 106 LEU A O 1
ATOM 798 N N . ASN A 1 107 ? -8.133 -15.25 -5.797 1 97.75 107 ASN A N 1
ATOM 799 C CA . ASN A 1 107 ? -7.727 -13.852 -5.664 1 97.75 107 ASN A CA 1
ATOM 800 C C . ASN A 1 107 ? -8.828 -13.008 -5.027 1 97.75 107 ASN A C 1
ATOM 802 O O . ASN A 1 107 ? -9.992 -13.094 -5.426 1 97.75 107 ASN A O 1
ATOM 806 N N . TYR A 1 108 ? -8.438 -12.234 -4.055 1 98.31 108 TYR A N 1
ATOM 807 C CA . TYR A 1 108 ? -9.422 -11.344 -3.453 1 98.31 108 TYR A CA 1
ATOM 808 C C . TYR A 1 108 ? -8.797 -10.008 -3.088 1 98.31 108 TYR A C 1
ATOM 810 O O . TYR A 1 108 ? -7.574 -9.891 -2.996 1 98.31 108 TYR A O 1
ATOM 818 N N . LYS A 1 109 ? -9.633 -9.055 -2.98 1 98.56 109 LYS A N 1
ATOM 819 C CA . LYS A 1 109 ? -9.297 -7.684 -2.594 1 98.56 109 LYS A CA 1
ATOM 820 C C . LYS A 1 109 ? -10.148 -7.219 -1.413 1 98.56 109 LYS A C 1
ATOM 822 O O . LYS A 1 109 ? -11.344 -7.504 -1.353 1 98.56 109 LYS A O 1
ATOM 827 N N . VAL A 1 110 ? -9.547 -6.559 -0.497 1 98.75 110 VAL A N 1
ATOM 828 C CA . VAL A 1 110 ? -10.266 -5.879 0.573 1 98.75 110 VAL A CA 1
ATOM 829 C C . VAL A 1 110 ? -9.984 -4.383 0.522 1 98.75 110 VAL A C 1
ATOM 831 O O . VAL A 1 110 ? -8.828 -3.969 0.357 1 98.75 110 VAL A O 1
ATOM 834 N N . THR A 1 111 ? -10.984 -3.59 0.591 1 98.38 111 THR A N 1
ATOM 835 C CA . THR A 1 111 ? -10.844 -2.137 0.562 1 98.38 111 THR A CA 1
ATOM 836 C C . THR A 1 111 ? -11.305 -1.525 1.882 1 98.38 111 THR A C 1
ATOM 838 O O . THR A 1 111 ? -12.148 -2.096 2.576 1 98.38 111 THR A O 1
ATOM 841 N N . SER A 1 112 ? -10.688 -0.472 2.254 1 97.5 112 SER A N 1
ATOM 842 C CA . SER A 1 112 ? -11.078 0.394 3.363 1 97.5 112 SER A CA 1
ATOM 843 C C . SER A 1 112 ? -11.438 1.792 2.875 1 97.5 112 SER A C 1
ATOM 845 O O . SER A 1 112 ? -10.617 2.467 2.248 1 97.5 112 SER A O 1
ATOM 847 N N . LYS A 1 113 ? -12.609 2.199 3.08 1 94.62 113 LYS A N 1
ATOM 848 C CA . LYS A 1 113 ? -13.07 3.555 2.797 1 94.62 113 LYS A CA 1
ATOM 849 C C . LYS A 1 113 ? -13.391 4.309 4.086 1 94.62 113 LYS A C 1
ATOM 851 O O . LYS A 1 113 ? -14.312 3.939 4.812 1 94.62 113 LYS A O 1
ATOM 856 N N . GLU A 1 114 ? -12.586 5.391 4.277 1 93.44 114 GLU A N 1
ATOM 857 C CA . GLU A 1 114 ? -12.664 6.102 5.551 1 93.44 114 GLU A CA 1
ATOM 858 C C . GLU A 1 114 ? -12.711 7.613 5.336 1 93.44 114 GLU A C 1
ATOM 860 O O . GLU A 1 114 ? -13.188 8.086 4.301 1 93.44 114 GLU A O 1
ATOM 865 N N . LEU A 1 115 ? -12.398 8.344 6.391 1 89.94 115 LEU A N 1
ATOM 866 C CA . LEU A 1 115 ? -12.547 9.797 6.355 1 89.94 115 LEU A CA 1
ATOM 867 C C . LEU A 1 115 ? -11.188 10.484 6.438 1 89.94 115 LEU A C 1
ATOM 869 O O . LEU A 1 115 ? -10.43 10.258 7.387 1 89.94 115 LEU A O 1
ATOM 873 N N . ALA A 1 116 ? -10.953 11.336 5.41 1 90.62 116 ALA A N 1
ATOM 874 C CA . ALA A 1 116 ? -9.688 12.062 5.359 1 90.62 116 ALA A CA 1
ATOM 875 C C . ALA A 1 116 ? -9.641 13.148 6.426 1 90.62 116 ALA A C 1
ATOM 877 O O . ALA A 1 116 ? -10.688 13.617 6.895 1 90.62 116 ALA A O 1
ATOM 878 N N . ALA A 1 117 ? -8.422 13.547 6.832 1 89.69 117 ALA A N 1
ATOM 879 C CA . ALA A 1 117 ? -8.156 14.648 7.754 1 89.69 117 ALA A CA 1
ATOM 880 C C . ALA A 1 117 ? -6.699 15.102 7.656 1 89.69 117 ALA A C 1
ATOM 882 O O . ALA A 1 117 ? -5.875 14.43 7.031 1 89.69 117 ALA A O 1
ATOM 883 N N . HIS A 1 118 ? -6.5 16.266 8.133 1 88.38 118 HIS A N 1
ATOM 884 C CA . HIS A 1 118 ? -5.113 16.688 8.289 1 88.38 118 HIS A CA 1
ATOM 885 C C . HIS A 1 118 ? -4.359 15.773 9.242 1 88.38 118 HIS A C 1
ATOM 887 O O . HIS A 1 118 ? -4.898 15.359 10.273 1 88.38 118 HIS A O 1
ATOM 893 N N . SER A 1 119 ? -3.104 15.438 8.891 1 92.25 119 SER A N 1
ATOM 894 C CA . SER A 1 119 ? -2.342 14.477 9.68 1 92.25 119 SER A CA 1
ATOM 895 C C . SER A 1 119 ? -2.076 15.008 11.086 1 92.25 119 SER A C 1
ATOM 897 O O . SER A 1 119 ? -1.774 14.242 12 1 92.25 119 SER A O 1
ATOM 899 N N . SER A 1 120 ? -2.129 16.297 11.32 1 92.31 120 SER A N 1
ATOM 900 C CA . SER A 1 120 ? -1.915 16.891 12.633 1 92.31 120 SER A CA 1
ATOM 901 C C . SER A 1 120 ? -3.189 16.844 13.469 1 92.31 120 SER A C 1
ATOM 903 O O . SER A 1 120 ? -3.17 17.172 14.656 1 92.31 120 SER A O 1
ATOM 905 N N . ALA A 1 121 ? -4.285 16.531 12.891 1 90.75 121 ALA A N 1
ATOM 906 C CA . ALA A 1 121 ? -5.559 16.391 13.594 1 90.75 121 ALA A CA 1
ATOM 907 C C . ALA A 1 121 ? -6.242 15.07 13.211 1 90.75 121 ALA A C 1
ATOM 909 O O . ALA A 1 121 ? -7.383 15.07 12.742 1 90.75 121 ALA A O 1
ATOM 910 N N . PRO A 1 122 ? -5.562 13.961 13.5 1 91.62 122 PRO A N 1
ATOM 911 C CA . PRO A 1 122 ? -6.07 12.672 13.031 1 91.62 122 PRO A CA 1
ATOM 912 C C . PRO A 1 122 ? -7.422 12.312 13.641 1 91.62 122 PRO A C 1
ATOM 914 O O . PRO A 1 122 ? -8.188 11.547 13.047 1 91.62 122 PRO A O 1
ATOM 917 N N . GLU A 1 123 ? -7.762 12.859 14.781 1 89.88 123 GLU A N 1
ATOM 918 C CA . GLU A 1 123 ? -9.008 12.555 15.484 1 89.88 123 GLU A CA 1
ATOM 919 C C . GLU A 1 123 ? -10.219 13.031 14.688 1 89.88 123 GLU A C 1
ATOM 921 O O . GLU A 1 123 ? -11.336 12.586 14.93 1 89.88 123 GLU A O 1
ATOM 926 N N . THR A 1 124 ? -9.984 13.945 13.75 1 87.69 124 THR A N 1
ATOM 927 C CA . THR A 1 124 ? -11.086 14.469 12.945 1 87.69 124 THR A CA 1
ATOM 928 C C . THR A 1 124 ? -11.312 13.594 11.719 1 87.69 124 THR A C 1
ATOM 930 O O . THR A 1 124 ? -12.227 13.852 10.93 1 87.69 124 THR A O 1
ATOM 933 N N . GLY A 1 125 ? -10.539 12.562 11.523 1 90.19 125 GLY A N 1
ATOM 934 C CA . GLY A 1 125 ? -10.664 11.609 10.43 1 90.19 125 GLY A CA 1
ATOM 935 C C . GLY A 1 125 ? -10.648 10.164 10.898 1 90.19 125 GLY A C 1
ATOM 936 O O . GLY A 1 125 ? -11.023 9.867 12.031 1 90.19 125 GLY A O 1
ATOM 937 N N . ASN A 1 126 ? -10.445 9.289 10.039 1 94.12 126 ASN A N 1
ATOM 938 C CA . ASN A 1 126 ? -10.281 7.855 10.266 1 94.12 126 ASN A CA 1
ATOM 939 C C . ASN A 1 126 ? -9.281 7.242 9.289 1 94.12 126 ASN A C 1
ATOM 941 O O . ASN A 1 126 ? -9.5 7.25 8.078 1 94.12 126 ASN A O 1
ATOM 945 N N . ASN A 1 127 ? -8.172 6.734 9.75 1 96.62 127 ASN A N 1
ATOM 946 C CA . ASN A 1 127 ? -7.023 6.336 8.945 1 96.62 127 ASN A CA 1
ATOM 947 C C . ASN A 1 127 ? -7.254 4.992 8.258 1 96.62 127 ASN A C 1
ATOM 949 O O . ASN A 1 127 ? -7.109 3.939 8.883 1 96.62 127 ASN A O 1
ATOM 953 N N . ALA A 1 128 ? -7.535 5.023 6.992 1 97.31 128 ALA A N 1
ATOM 954 C CA . ALA A 1 128 ? -7.875 3.834 6.219 1 97.31 128 ALA A CA 1
ATOM 955 C C . ALA A 1 128 ? -6.727 2.832 6.223 1 97.31 128 ALA A C 1
ATOM 957 O O . ALA A 1 128 ? -6.949 1.619 6.262 1 97.31 128 ALA A O 1
ATOM 958 N N . ILE A 1 129 ? -5.492 3.287 6.148 1 98.19 129 ILE A N 1
ATOM 959 C CA . ILE A 1 129 ? -4.324 2.414 6.094 1 98.19 129 ILE A CA 1
ATOM 960 C C . ILE A 1 129 ? -4.156 1.691 7.43 1 98.19 129 ILE A C 1
ATOM 962 O O . ILE A 1 129 ? -4.035 0.465 7.465 1 98.19 129 ILE A O 1
ATOM 966 N N . GLU A 1 130 ? -4.145 2.422 8.516 1 97.44 130 GLU A N 1
ATOM 967 C CA . GLU A 1 130 ? -3.938 1.811 9.828 1 97.44 130 GLU A CA 1
ATOM 968 C C . GLU A 1 130 ? -5.066 0.843 10.172 1 97.44 130 GLU A C 1
ATOM 970 O O . GLU A 1 130 ? -4.828 -0.21 10.766 1 97.44 130 GLU A O 1
ATOM 975 N N . ASN A 1 131 ? -6.297 1.226 9.844 1 96.88 131 ASN A N 1
ATOM 976 C CA . ASN A 1 131 ? -7.406 0.298 10.031 1 96.88 131 ASN A CA 1
ATOM 977 C C . ASN A 1 131 ? -7.23 -0.965 9.195 1 96.88 131 ASN A C 1
ATOM 979 O O . ASN A 1 131 ? -7.492 -2.072 9.672 1 96.88 131 ASN A O 1
ATOM 983 N N . LEU A 1 132 ? -6.844 -0.803 7.938 1 97.81 132 LEU A N 1
ATOM 984 C CA . LEU A 1 132 ? -6.613 -1.941 7.055 1 97.81 132 LEU A CA 1
ATOM 985 C C . LEU A 1 132 ? -5.527 -2.855 7.621 1 97.81 132 LEU A C 1
ATOM 987 O O . LEU A 1 132 ? -5.645 -4.082 7.547 1 97.81 132 LEU A O 1
ATOM 991 N N . LEU A 1 133 ? -4.445 -2.266 8.164 1 97.5 133 LEU A N 1
ATOM 992 C CA . LEU A 1 133 ? -3.354 -3.037 8.75 1 97.5 133 LEU A CA 1
ATOM 993 C C . LEU A 1 133 ? -3.85 -3.9 9.898 1 97.5 133 LEU A C 1
ATOM 995 O O . LEU A 1 133 ? -3.447 -5.059 10.039 1 97.5 133 LEU A O 1
ATOM 999 N N . LYS A 1 134 ? -4.684 -3.352 10.742 1 96.31 134 LYS A N 1
ATOM 1000 C CA . LYS A 1 134 ? -5.277 -4.117 11.836 1 96.31 134 LYS A CA 1
ATOM 1001 C C . LYS A 1 134 ? -6.102 -5.289 11.297 1 96.31 134 LYS A C 1
ATOM 1003 O O . LYS A 1 134 ? -6.02 -6.402 11.82 1 96.31 134 LYS A O 1
ATOM 1008 N N . LEU A 1 135 ? -6.883 -4.988 10.312 1 97.56 135 LEU A N 1
ATOM 1009 C CA . LEU A 1 135 ? -7.719 -6.02 9.711 1 97.56 135 LEU A CA 1
ATOM 1010 C C . LEU A 1 135 ? -6.867 -7.125 9.102 1 97.56 135 LEU A C 1
ATOM 1012 O O . LEU A 1 135 ? -7.18 -8.312 9.25 1 97.56 135 LEU A O 1
ATOM 1016 N N . ILE A 1 136 ? -5.82 -6.773 8.336 1 98.31 136 ILE A N 1
ATOM 1017 C CA . ILE A 1 136 ? -4.914 -7.727 7.707 1 98.31 136 ILE A CA 1
ATOM 1018 C C . ILE A 1 136 ? -4.355 -8.688 8.758 1 98.31 136 ILE A C 1
ATOM 1020 O O . ILE A 1 136 ? -4.289 -9.891 8.531 1 98.31 136 ILE A O 1
ATOM 1024 N N . ASN A 1 137 ? -3.949 -8.148 9.859 1 97.38 137 ASN A N 1
ATOM 1025 C CA . ASN A 1 137 ? -3.389 -8.969 10.93 1 97.38 137 ASN A CA 1
ATOM 1026 C C . ASN A 1 137 ? -4.383 -10.023 11.398 1 97.38 137 ASN A C 1
ATOM 1028 O O . ASN A 1 137 ? -4.027 -11.195 11.539 1 97.38 137 ASN A O 1
ATOM 1032 N N . GLU A 1 138 ? -5.594 -9.602 11.648 1 97.44 138 GLU A N 1
ATOM 1033 C CA . GLU A 1 138 ? -6.613 -10.531 12.117 1 97.44 138 GLU A CA 1
ATOM 1034 C C . GLU A 1 138 ? -6.91 -11.602 11.078 1 97.44 138 GLU A C 1
ATOM 1036 O O . GLU A 1 138 ? -7.059 -12.781 11.414 1 97.44 138 GLU A O 1
ATOM 1041 N N . ILE A 1 139 ? -7.047 -11.203 9.859 1 98.5 139 ILE A N 1
ATOM 1042 C CA . ILE A 1 139 ? -7.324 -12.125 8.766 1 98.5 139 ILE A CA 1
ATOM 1043 C C . ILE A 1 139 ? -6.18 -13.133 8.633 1 98.5 139 ILE A C 1
ATOM 1045 O O . ILE A 1 139 ? -6.41 -14.336 8.5 1 98.5 139 ILE A O 1
ATOM 1049 N N . THR A 1 140 ? -4.945 -12.625 8.656 1 98.06 140 THR A N 1
ATOM 1050 C CA . THR A 1 140 ? -3.764 -13.469 8.516 1 98.06 140 THR A CA 1
ATOM 1051 C C . THR A 1 140 ? -3.705 -14.516 9.625 1 98.06 140 THR A C 1
ATOM 1053 O O . THR A 1 140 ? -3.418 -15.688 9.367 1 98.06 140 THR A O 1
ATOM 1056 N N . VAL A 1 141 ? -3.986 -14.109 10.844 1 97.81 141 VAL A N 1
ATOM 1057 C CA . VAL A 1 141 ? -3.973 -15.031 11.977 1 97.81 141 VAL A CA 1
ATOM 1058 C C . VAL A 1 141 ? -5 -16.141 11.758 1 97.81 141 VAL A C 1
ATOM 1060 O O . VAL A 1 141 ? -4.688 -17.328 11.906 1 97.81 141 VAL A O 1
ATOM 1063 N N . LYS A 1 142 ? -6.207 -15.75 11.391 1 98.44 142 LYS A N 1
ATOM 1064 C CA . LYS A 1 142 ? -7.293 -16.703 11.188 1 98.44 142 LYS A CA 1
ATOM 1065 C C . LYS A 1 142 ? -6.965 -17.688 10.062 1 98.44 142 LYS A C 1
ATOM 1067 O O . LYS A 1 142 ? -7.148 -18.891 10.211 1 98.44 142 LYS A O 1
ATOM 1072 N N . ILE A 1 143 ? -6.523 -17.172 8.969 1 98.5 143 ILE A N 1
ATOM 1073 C CA . ILE A 1 143 ? -6.215 -18 7.809 1 98.5 143 ILE A CA 1
ATOM 1074 C C . ILE A 1 143 ? -5.082 -18.969 8.148 1 98.5 143 ILE A C 1
ATOM 1076 O O . ILE A 1 143 ? -5.156 -20.156 7.836 1 98.5 143 ILE A O 1
ATOM 1080 N N . ASN A 1 144 ? -4.043 -18.484 8.844 1 98.06 144 ASN A N 1
ATOM 1081 C CA . ASN A 1 144 ? -2.918 -19.328 9.219 1 98.06 144 ASN A CA 1
ATOM 1082 C C . ASN A 1 144 ? -3.354 -20.453 10.156 1 98.06 144 ASN A C 1
ATOM 1084 O O . ASN A 1 144 ? -2.859 -21.578 10.055 1 98.06 144 ASN A O 1
ATOM 1088 N N . GLU A 1 145 ? -4.199 -20.156 11.078 1 98.44 145 GLU A N 1
ATOM 1089 C CA . GLU A 1 145 ? -4.742 -21.172 11.969 1 98.44 145 GLU A CA 1
ATOM 1090 C C . GLU A 1 145 ? -5.41 -22.297 11.18 1 98.44 145 GLU A C 1
ATOM 1092 O O . GLU A 1 145 ? -5.215 -23.484 11.477 1 98.44 145 GLU A O 1
ATOM 1097 N N . ASN A 1 146 ? -6.18 -21.906 10.188 1 98.44 146 ASN A N 1
ATOM 1098 C CA . ASN A 1 146 ? -6.926 -22.891 9.414 1 98.44 146 ASN A CA 1
ATOM 1099 C C . ASN A 1 146 ? -6.016 -23.641 8.445 1 98.44 146 ASN A C 1
ATOM 1101 O O . ASN A 1 146 ? -6.242 -24.812 8.164 1 98.44 146 ASN A O 1
ATOM 1105 N N . ILE A 1 147 ? -5.012 -22.969 7.973 1 98.31 147 ILE A N 1
ATOM 1106 C CA . ILE A 1 147 ? -4.031 -23.641 7.125 1 98.31 147 ILE A CA 1
ATOM 1107 C C . ILE A 1 147 ? -3.395 -24.797 7.883 1 98.31 147 ILE A C 1
ATOM 1109 O O . ILE A 1 147 ? -3.229 -25.891 7.336 1 98.31 147 ILE A O 1
ATOM 1113 N N . GLU A 1 148 ? -3.07 -24.594 9.133 1 98 148 GLU A N 1
ATOM 1114 C CA . GLU A 1 148 ? -2.406 -25.609 9.945 1 98 148 GLU A CA 1
ATOM 1115 C C . GLU A 1 148 ? -3.342 -26.781 10.242 1 98 148 GLU A C 1
ATOM 1117 O O . GLU A 1 148 ? -2.895 -27.922 10.383 1 98 148 GLU A O 1
ATOM 1122 N N . LYS A 1 149 ? -4.617 -26.594 10.242 1 98.06 149 LYS A N 1
ATOM 1123 C CA . LYS A 1 149 ? -5.605 -27.594 10.633 1 98.06 149 LYS A CA 1
ATOM 1124 C C . LYS A 1 149 ? -5.996 -28.469 9.445 1 98.06 149 LYS A C 1
ATOM 1126 O O . LYS A 1 149 ? -6.586 -29.531 9.625 1 98.06 149 LYS A O 1
ATOM 1131 N N . HIS A 1 150 ? -5.75 -28 8.25 1 98.5 150 HIS A N 1
ATOM 1132 C CA . HIS A 1 150 ? -6.227 -28.703 7.062 1 98.5 150 HIS A CA 1
ATOM 1133 C C . HIS A 1 150 ? -5.066 -29.078 6.145 1 98.5 150 HIS A C 1
ATOM 1135 O O . HIS A 1 150 ? -4.297 -28.219 5.723 1 98.5 150 HIS A O 1
ATOM 1141 N N . VAL A 1 151 ? -4.992 -30.375 5.828 1 97.94 151 VAL A N 1
ATOM 1142 C CA . VAL A 1 151 ? -3.951 -30.875 4.934 1 97.94 151 VAL A CA 1
ATOM 1143 C C . VAL A 1 151 ? -4.559 -31.859 3.932 1 97.94 151 VAL A C 1
ATOM 1145 O O . VAL A 1 151 ? -5.391 -32.688 4.297 1 97.94 151 VAL A O 1
ATOM 1148 N N . ASN A 1 152 ? -4.273 -31.688 2.65 1 98.12 152 ASN A N 1
ATOM 1149 C CA . ASN A 1 152 ? -4.633 -32.656 1.613 1 98.12 152 ASN A CA 1
ATOM 1150 C C . ASN A 1 152 ? -3.504 -33.656 1.354 1 98.12 152 ASN A C 1
ATOM 1152 O O . ASN A 1 152 ? -2.338 -33.25 1.264 1 98.12 152 ASN A O 1
ATOM 1156 N N . LYS A 1 153 ? -3.799 -34.906 1.206 1 96.69 153 LYS A N 1
ATOM 1157 C CA . LYS A 1 153 ? -2.807 -35.969 1.055 1 96.69 153 LYS A CA 1
ATOM 1158 C C . LYS A 1 153 ? -1.96 -35.75 -0.198 1 96.69 153 LYS A C 1
ATOM 1160 O O . LYS A 1 153 ? -0.773 -36.094 -0.216 1 96.69 153 LYS A O 1
ATOM 1165 N N . VAL A 1 154 ? -2.496 -35.156 -1.212 1 96.31 154 VAL A N 1
ATOM 1166 C CA . VAL A 1 154 ? -1.849 -35.031 -2.512 1 96.31 154 VAL A CA 1
ATOM 1167 C C . VAL A 1 154 ? -1.328 -33.594 -2.684 1 96.31 154 VAL A C 1
ATOM 1169 O O . VAL A 1 154 ? -0.179 -33.406 -3.082 1 96.31 154 VAL A O 1
ATOM 1172 N N . LEU A 1 155 ? -2.09 -32.625 -2.225 1 97.69 155 LEU A N 1
ATOM 1173 C CA . LEU A 1 155 ? -1.832 -31.234 -2.559 1 97.69 155 LEU A CA 1
ATOM 1174 C C . LEU A 1 1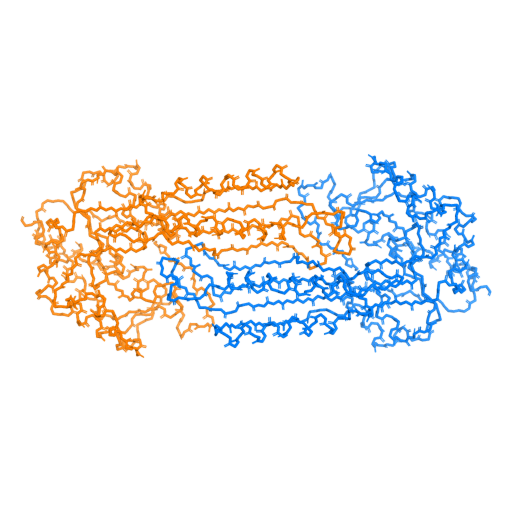55 ? -1.137 -30.516 -1.404 1 97.69 155 LEU A C 1
ATOM 1176 O O . LEU A 1 155 ? -0.634 -29.406 -1.572 1 97.69 155 LEU A O 1
ATOM 1180 N N . GLY A 1 156 ? -1.111 -31.125 -0.21 1 97.38 156 GLY A N 1
ATOM 1181 C CA . GLY A 1 156 ? -0.514 -30.484 0.945 1 97.38 156 GLY A CA 1
ATOM 1182 C C . GLY A 1 156 ? -1.409 -29.422 1.564 1 97.38 156 GLY A C 1
ATOM 1183 O O . GLY A 1 156 ? -2.619 -29.625 1.694 1 97.38 156 GLY A O 1
ATOM 1184 N N . LYS A 1 157 ? -0.787 -28.344 2.031 1 98 157 LYS A N 1
ATOM 1185 C CA . LYS A 1 157 ? -1.521 -27.297 2.744 1 98 157 LYS A CA 1
ATOM 1186 C C . LYS A 1 157 ? -1.82 -26.109 1.832 1 98 157 LYS A C 1
ATOM 1188 O O . LYS A 1 157 ? -1.134 -25.906 0.83 1 98 157 LYS A O 1
ATOM 1193 N N . THR A 1 158 ? -2.791 -25.375 2.184 1 98.38 158 THR A N 1
ATOM 1194 C CA . THR A 1 158 ? -3.115 -24.109 1.531 1 98.38 158 THR A CA 1
ATOM 1195 C C . THR A 1 158 ? -1.947 -23.141 1.638 1 98.38 158 THR A C 1
ATOM 1197 O O . THR A 1 158 ? -1.232 -23.125 2.643 1 98.38 158 THR A O 1
ATOM 1200 N N . ILE A 1 159 ? -1.732 -22.328 0.588 1 98 159 ILE A N 1
ATOM 1201 C CA . ILE A 1 159 ? -0.765 -21.234 0.574 1 98 159 ILE A CA 1
ATOM 1202 C C . ILE A 1 159 ? -1.497 -19.906 0.494 1 98 159 ILE A C 1
ATOM 1204 O O . ILE A 1 159 ? -2.439 -19.75 -0.286 1 98 159 ILE A O 1
ATOM 1208 N N . HIS A 1 160 ? -1.161 -19.016 1.331 1 98.38 160 HIS A N 1
ATOM 1209 C CA . HIS A 1 160 ? -1.772 -17.688 1.344 1 98.38 160 HIS A CA 1
ATOM 1210 C C . HIS A 1 160 ? -0.712 -16.594 1.345 1 98.38 160 HIS A C 1
ATOM 1212 O O . HIS A 1 160 ? 0.218 -16.625 2.154 1 98.38 160 HIS A O 1
ATOM 1218 N N . ASN A 1 161 ? -0.817 -15.617 0.37 1 98.06 161 ASN A N 1
ATOM 1219 C CA . ASN A 1 161 ? 0.134 -14.516 0.245 1 98.06 161 ASN A CA 1
ATOM 1220 C C . ASN A 1 161 ? -0.575 -13.188 0.02 1 98.06 161 ASN A C 1
ATOM 1222 O O . ASN A 1 161 ? -1.499 -13.094 -0.791 1 98.06 161 ASN A O 1
ATOM 1226 N N . ILE A 1 162 ? -0.159 -12.18 0.75 1 98.5 162 ILE A N 1
ATOM 1227 C CA . ILE A 1 162 ? -0.552 -10.812 0.427 1 98.5 162 ILE A CA 1
ATOM 1228 C C . ILE A 1 162 ? 0.389 -10.242 -0.631 1 98.5 162 ILE A C 1
ATOM 1230 O O . ILE A 1 162 ? 1.599 -10.148 -0.408 1 98.5 162 ILE A O 1
ATOM 1234 N N . THR A 1 163 ? -0.179 -9.758 -1.775 1 97.94 163 THR A N 1
ATOM 1235 C CA . THR A 1 163 ? 0.735 -9.539 -2.891 1 97.94 163 THR A CA 1
ATOM 1236 C C . THR A 1 163 ? 0.6 -8.117 -3.43 1 97.94 163 THR A C 1
ATOM 1238 O O . THR A 1 163 ? 1.448 -7.656 -4.195 1 97.94 163 THR A O 1
ATOM 1241 N N . LEU A 1 164 ? -0.442 -7.426 -3.092 1 98.12 164 LEU A N 1
ATOM 1242 C CA . LEU A 1 164 ? -0.614 -6.023 -3.451 1 98.12 164 LEU A CA 1
ATOM 1243 C C . LEU A 1 164 ? -1.128 -5.219 -2.264 1 98.12 164 LEU A C 1
ATOM 1245 O O . LEU A 1 164 ? -1.953 -5.707 -1.487 1 98.12 164 LEU A O 1
ATOM 1249 N N . VAL A 1 165 ? -0.68 -4.004 -2.143 1 98.56 165 VAL A N 1
ATOM 1250 C CA . VAL A 1 165 ? -1.196 -3.066 -1.15 1 98.56 165 VAL A CA 1
ATOM 1251 C C . VAL A 1 165 ? -1.043 -1.637 -1.663 1 98.56 165 VAL A C 1
ATOM 1253 O O . VAL A 1 165 ? -0.066 -1.315 -2.344 1 98.56 165 VAL A O 1
ATOM 1256 N N . LYS A 1 166 ? -2.012 -0.858 -1.44 1 98.19 166 LYS A N 1
ATOM 1257 C CA . LYS A 1 166 ? -1.92 0.564 -1.758 1 98.19 166 LYS A CA 1
ATOM 1258 C C . LYS A 1 166 ? -2.865 1.384 -0.884 1 98.19 166 LYS A C 1
ATOM 1260 O O . LYS A 1 166 ? -3.934 0.905 -0.498 1 98.19 166 LYS A O 1
ATOM 1265 N N . GLY A 1 167 ? -2.451 2.561 -0.545 1 97.94 167 GLY A N 1
ATOM 1266 C CA . GLY A 1 167 ? -3.27 3.471 0.241 1 97.94 167 GLY A CA 1
ATOM 1267 C C . GLY A 1 167 ? -2.633 4.836 0.426 1 97.94 167 GLY A C 1
ATOM 1268 O O . GLY A 1 167 ? -1.412 4.945 0.552 1 97.94 167 GLY A O 1
ATOM 1269 N N . GLY A 1 168 ? -3.506 5.871 0.494 1 95.88 168 GLY A N 1
ATOM 1270 C CA . GLY A 1 168 ? -3.061 7.23 0.745 1 95.88 168 GLY A CA 1
ATOM 1271 C C . GLY A 1 168 ? -2.67 7.973 -0.52 1 95.88 168 GLY A C 1
ATOM 1272 O O . GLY A 1 168 ? -2.373 7.355 -1.543 1 95.88 168 GLY A O 1
ATOM 1273 N N . THR A 1 169 ? -2.689 9.281 -0.404 1 91.62 169 THR A N 1
ATOM 1274 C CA . THR A 1 169 ? -2.367 10.109 -1.56 1 91.62 169 THR A CA 1
ATOM 1275 C C . THR A 1 169 ? -1.268 11.109 -1.218 1 91.62 169 THR A C 1
ATOM 1277 O O . THR A 1 169 ? -0.523 11.547 -2.098 1 91.62 169 THR A O 1
ATOM 1280 N N . GLN A 1 170 ? -1.247 11.531 0.07 1 92 170 GLN A N 1
ATOM 1281 C CA . GLN A 1 170 ? -0.248 12.492 0.517 1 92 170 GLN A CA 1
ATOM 1282 C C . GLN A 1 170 ? 0.224 12.18 1.935 1 92 170 GLN A C 1
ATOM 1284 O O . GLN A 1 170 ? -0.574 11.781 2.785 1 92 170 GLN A O 1
ATOM 1289 N N . VAL A 1 171 ? 1.455 12.484 2.174 1 92.69 171 VAL A N 1
ATOM 1290 C CA . VAL A 1 171 ? 2.092 12.102 3.43 1 92.69 171 VAL A CA 1
ATOM 1291 C C . VAL A 1 171 ? 1.472 12.891 4.586 1 92.69 171 VAL A C 1
ATOM 1293 O O . VAL A 1 171 ? 1.401 12.391 5.711 1 92.69 171 VAL A O 1
ATOM 1296 N N . ASN A 1 172 ? 0.934 14.102 4.379 1 91.44 172 ASN A N 1
ATOM 1297 C CA . ASN A 1 172 ? 0.421 14.93 5.461 1 91.44 172 ASN A CA 1
ATOM 1298 C C . ASN A 1 172 ? -1.101 14.852 5.555 1 91.44 172 ASN A C 1
ATOM 1300 O O . ASN A 1 172 ? -1.733 15.727 6.156 1 91.44 172 ASN A O 1
ATOM 1304 N N . SER A 1 173 ? -1.657 13.891 4.996 1 93.06 173 SER A N 1
ATOM 1305 C CA . SER A 1 173 ? -3.102 13.688 5.043 1 93.06 173 SER A CA 1
ATOM 1306 C C . SER A 1 173 ? -3.447 12.273 5.512 1 93.06 173 SER A C 1
ATOM 1308 O O . SER A 1 173 ? -2.842 11.297 5.062 1 93.06 173 SER A O 1
ATOM 1310 N N . ILE A 1 174 ? -4.387 12.258 6.406 1 94.81 174 ILE A N 1
ATOM 1311 C CA . ILE A 1 174 ? -4.934 10.961 6.801 1 94.81 174 ILE A CA 1
ATOM 1312 C C . ILE A 1 174 ? -5.625 10.305 5.605 1 94.81 174 ILE A C 1
ATOM 1314 O O . ILE A 1 174 ? -6.504 10.914 4.98 1 94.81 174 ILE A O 1
ATOM 1318 N N . PRO A 1 175 ? -5.168 9.141 5.258 1 96 175 PRO A N 1
ATOM 1319 C CA . PRO A 1 175 ? -5.742 8.516 4.066 1 96 175 PRO A CA 1
ATOM 1320 C C . PRO A 1 175 ? -7.199 8.094 4.258 1 96 175 PRO A C 1
ATOM 1322 O O . PRO A 1 175 ? -7.547 7.516 5.293 1 96 175 PRO A O 1
ATOM 1325 N N . ASP A 1 176 ? -8.031 8.398 3.277 1 95 176 ASP A N 1
ATOM 1326 C CA . ASP A 1 176 ? -9.445 8.023 3.33 1 95 176 ASP A CA 1
ATOM 1327 C C . ASP A 1 176 ? -9.695 6.727 2.559 1 95 176 ASP A C 1
ATOM 1329 O O . ASP A 1 176 ? -10.82 6.227 2.523 1 95 176 ASP A O 1
ATOM 1333 N N . TYR A 1 177 ? -8.648 6.195 1.959 1 96.38 177 TYR A N 1
ATOM 1334 C CA . TYR A 1 177 ? -8.789 4.977 1.174 1 96.38 177 TYR A CA 1
ATOM 1335 C C . TYR A 1 177 ? -7.523 4.129 1.249 1 96.38 177 TYR A C 1
ATOM 1337 O O . TYR A 1 177 ? -6.41 4.66 1.227 1 96.38 177 TYR A O 1
ATOM 1345 N N . ALA A 1 178 ? -7.637 2.852 1.342 1 98.19 178 ALA A N 1
ATOM 1346 C CA . ALA A 1 178 ? -6.574 1.853 1.244 1 98.19 178 ALA A CA 1
ATOM 1347 C C . ALA A 1 178 ? -7.129 0.508 0.78 1 98.19 178 ALA A C 1
ATOM 1349 O O . ALA A 1 178 ? -8.328 0.245 0.909 1 98.19 178 ALA A O 1
ATOM 1350 N N . GLU A 1 179 ? -6.309 -0.303 0.192 1 98.69 179 GLU A N 1
ATOM 1351 C CA . GLU A 1 179 ? -6.719 -1.629 -0.263 1 98.69 179 GLU A CA 1
ATOM 1352 C C . GLU A 1 179 ? -5.539 -2.596 -0.277 1 98.69 179 GLU A C 1
ATOM 1354 O O . GLU A 1 179 ? -4.383 -2.172 -0.296 1 98.69 179 GLU A O 1
ATOM 1359 N N . TYR A 1 180 ? -5.844 -3.844 -0.148 1 98.69 180 TYR A N 1
ATOM 1360 C CA . TYR A 1 180 ? -4.844 -4.875 -0.396 1 98.69 180 TYR A CA 1
ATOM 1361 C C . TYR A 1 180 ? -5.441 -6.035 -1.181 1 98.69 180 TYR A C 1
ATOM 1363 O O . TYR A 1 180 ? -6.664 -6.191 -1.236 1 98.69 180 TYR A O 1
ATOM 1371 N N . GLU A 1 181 ? -4.609 -6.742 -1.875 1 98.62 181 GLU A N 1
ATOM 1372 C CA . GLU A 1 181 ? -4.988 -7.969 -2.572 1 98.62 181 GLU A CA 1
ATOM 1373 C C . GLU A 1 181 ? -4.133 -9.148 -2.115 1 98.62 181 GLU A C 1
ATOM 1375 O O . GLU A 1 181 ? -2.977 -8.969 -1.732 1 98.62 181 GLU A O 1
ATOM 1380 N N . ALA A 1 182 ? -4.727 -10.281 -2.164 1 98.44 182 ALA A N 1
ATOM 1381 C CA . ALA A 1 182 ? -4.059 -11.508 -1.76 1 98.44 182 ALA A CA 1
ATOM 1382 C C . ALA A 1 182 ? -4.449 -12.672 -2.668 1 98.44 182 ALA A C 1
ATOM 1384 O O . ALA A 1 182 ? -5.441 -12.594 -3.395 1 98.44 182 ALA A O 1
ATOM 1385 N N . ASN A 1 183 ? -3.568 -13.562 -2.674 1 97.81 183 ASN A N 1
ATOM 1386 C CA . ASN A 1 183 ? -3.797 -14.812 -3.389 1 97.81 183 ASN A CA 1
ATOM 1387 C C . ASN A 1 183 ? -3.719 -16.016 -2.453 1 97.81 183 ASN A C 1
ATOM 1389 O O . ASN A 1 183 ? -2.832 -16.094 -1.603 1 97.81 183 ASN A O 1
ATOM 1393 N N . ALA A 1 184 ? -4.668 -16.969 -2.551 1 98.31 184 ALA A N 1
ATOM 1394 C CA . ALA A 1 184 ? -4.648 -18.219 -1.807 1 98.31 184 ALA A CA 1
ATOM 1395 C C . ALA A 1 184 ? -4.691 -19.422 -2.752 1 98.31 184 ALA A C 1
ATOM 1397 O O . ALA A 1 184 ? -5.535 -19.484 -3.648 1 98.31 184 ALA A O 1
ATOM 1398 N N . ARG A 1 185 ? -3.717 -20.25 -2.627 1 98.44 185 ARG A N 1
ATOM 1399 C CA . ARG A 1 185 ? -3.787 -21.562 -3.266 1 98.44 185 ARG A CA 1
ATOM 1400 C C . ARG A 1 185 ? -4.52 -22.562 -2.379 1 98.44 185 ARG A C 1
ATOM 1402 O O . ARG A 1 185 ? -3.951 -23.078 -1.418 1 98.44 185 ARG A O 1
ATOM 1409 N N . THR A 1 186 ? -5.73 -22.891 -2.805 1 98.44 186 THR A N 1
ATOM 1410 C CA . THR A 1 186 ? -6.641 -23.578 -1.896 1 98.44 186 THR A CA 1
ATOM 1411 C C . THR A 1 186 ? -6.652 -25.078 -2.18 1 98.44 186 THR A C 1
ATOM 1413 O O . THR A 1 186 ? -6.246 -25.516 -3.258 1 98.44 186 THR A O 1
ATOM 1416 N N . ILE A 1 187 ? -7.055 -25.859 -1.182 1 98.62 187 ILE A N 1
ATOM 1417 C CA . ILE A 1 187 ? -7.242 -27.312 -1.256 1 98.62 187 ILE A CA 1
ATOM 1418 C C . ILE A 1 187 ? -8.68 -27.656 -0.897 1 98.62 187 ILE A C 1
ATOM 1420 O O . ILE A 1 187 ? -9.414 -26.828 -0.362 1 98.62 187 ILE A O 1
ATOM 1424 N N . PRO A 1 188 ? -9.102 -28.875 -1.225 1 97.88 188 PRO A N 1
ATOM 1425 C CA . PRO A 1 188 ? -10.492 -29.25 -0.958 1 97.88 188 PRO A CA 1
ATOM 1426 C C . PRO A 1 188 ? -10.859 -29.156 0.521 1 97.88 188 PRO A C 1
ATOM 1428 O O . PRO A 1 188 ? -11.992 -28.812 0.859 1 97.88 188 PRO A O 1
ATOM 1431 N N . GLU A 1 189 ? -9.961 -29.391 1.419 1 98.5 189 GLU A N 1
ATOM 1432 C CA . GLU A 1 189 ? -10.211 -29.422 2.857 1 98.5 189 GLU A CA 1
ATOM 1433 C C . GLU A 1 189 ? -10.328 -28.016 3.432 1 98.5 189 GLU A C 1
ATOM 1435 O O . GLU A 1 189 ? -10.828 -27.828 4.543 1 98.5 189 GLU A O 1
ATOM 1440 N N . TYR A 1 190 ? -9.844 -27.031 2.789 1 98.5 190 TYR A N 1
ATOM 1441 C CA . TYR A 1 190 ? -9.969 -25.594 3.057 1 98.5 190 TYR A CA 1
ATOM 1442 C C . TYR A 1 190 ? -10.211 -24.828 1.768 1 98.5 190 TYR A C 1
ATOM 1444 O O . TYR A 1 190 ? -9.305 -24.172 1.247 1 98.5 190 TYR A O 1
ATOM 1452 N N . SER A 1 191 ? -11.414 -24.812 1.336 1 98.19 191 SER A N 1
ATOM 1453 C CA . SER A 1 191 ? -11.828 -24.375 0.009 1 98.19 191 SER A CA 1
ATOM 1454 C C . SER A 1 191 ? -11.797 -22.859 -0.102 1 98.19 191 SER A C 1
ATOM 1456 O O . SER A 1 191 ? -11.656 -22.156 0.904 1 98.19 191 SER A O 1
ATOM 1458 N N . SER A 1 192 ? -11.938 -22.391 -1.344 1 98.25 192 SER A N 1
ATOM 1459 C CA . SER A 1 192 ? -12.055 -20.953 -1.567 1 98.25 192 SER A CA 1
ATOM 1460 C C . SER A 1 192 ? -13.227 -20.375 -0.785 1 98.25 192 SER A C 1
ATOM 1462 O O . SER A 1 192 ? -13.125 -19.281 -0.231 1 98.25 192 SER A O 1
ATOM 1464 N N . GLU A 1 193 ? -14.289 -21.094 -0.774 1 98.31 193 GLU A N 1
ATOM 1465 C CA . GLU A 1 193 ? -15.477 -20.641 -0.047 1 98.31 193 GLU A CA 1
ATOM 1466 C C . GLU A 1 193 ? -15.188 -20.5 1.446 1 98.31 193 GLU A C 1
ATOM 1468 O O . GLU A 1 193 ? -15.641 -19.562 2.092 1 98.31 193 GLU A O 1
ATOM 1473 N N . ASP A 1 194 ? -14.461 -21.438 1.979 1 98.62 194 ASP A N 1
ATOM 1474 C CA . ASP A 1 194 ? -14.078 -21.359 3.387 1 98.62 194 ASP A CA 1
ATOM 1475 C C . ASP A 1 194 ? -13.25 -20.109 3.666 1 98.62 194 ASP A C 1
ATOM 1477 O O . ASP A 1 194 ? -13.492 -19.406 4.652 1 98.62 194 ASP A O 1
ATOM 1481 N N . VAL A 1 195 ? 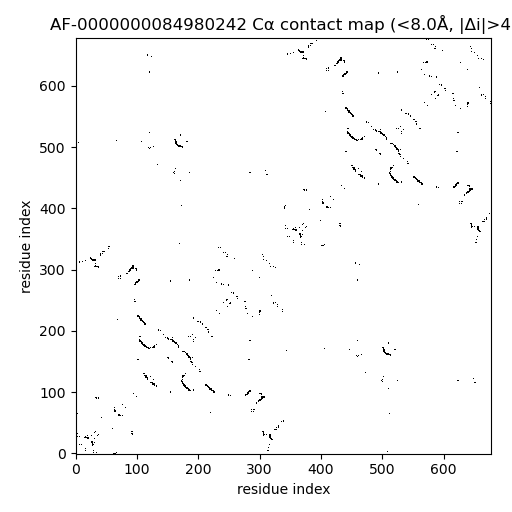-12.266 -19.875 2.834 1 98.69 195 VAL A N 1
ATOM 1482 C CA . VAL A 1 195 ? -11.398 -18.703 2.98 1 98.69 195 VAL A CA 1
ATOM 1483 C C . VAL A 1 195 ? -12.227 -17.438 2.902 1 98.69 195 VAL A C 1
ATOM 1485 O O . VAL A 1 195 ? -12.086 -16.547 3.742 1 98.69 195 VAL A O 1
ATOM 1488 N N . ILE A 1 196 ? -13.102 -17.359 1.927 1 98.75 196 ILE A N 1
ATOM 1489 C CA . ILE A 1 196 ? -13.969 -16.203 1.721 1 98.75 196 ILE A CA 1
ATOM 1490 C C . ILE A 1 196 ? -14.828 -15.969 2.959 1 98.75 196 ILE A C 1
ATOM 1492 O O . ILE A 1 196 ? -14.938 -14.844 3.447 1 98.75 196 ILE A O 1
ATOM 1496 N N . ASN A 1 197 ? -15.375 -17.016 3.443 1 98.75 197 ASN A N 1
ATOM 1497 C CA . ASN A 1 197 ? -16.234 -16.922 4.621 1 98.75 197 ASN A CA 1
ATOM 1498 C C . ASN A 1 197 ? -15.453 -16.438 5.84 1 98.75 197 ASN A C 1
ATOM 1500 O O . ASN A 1 197 ? -15.961 -15.617 6.617 1 98.75 197 ASN A O 1
ATOM 1504 N N . ASP A 1 198 ? -14.281 -16.984 6.02 1 98.56 198 ASP A N 1
ATOM 1505 C CA . ASP A 1 198 ? -13.445 -16.547 7.137 1 98.56 198 ASP A CA 1
ATOM 1506 C C . ASP A 1 198 ? -13.172 -15.047 7.066 1 98.56 198 ASP A C 1
ATOM 1508 O O . ASP A 1 198 ? -13.297 -14.336 8.07 1 98.56 198 ASP A O 1
ATOM 1512 N N . ILE A 1 199 ? -12.812 -14.57 5.926 1 98.75 199 ILE A N 1
ATOM 1513 C CA . ILE A 1 199 ? -12.484 -13.164 5.73 1 98.75 199 ILE A CA 1
ATOM 1514 C C . ILE A 1 199 ? -13.734 -12.312 5.945 1 98.75 199 ILE A C 1
ATOM 1516 O O . ILE A 1 199 ? -13.688 -11.305 6.656 1 98.75 199 ILE A O 1
ATOM 1520 N N . GLN A 1 200 ? -14.812 -12.734 5.348 1 98.69 200 GLN A N 1
ATOM 1521 C CA . GLN A 1 200 ? -16.062 -11.977 5.43 1 98.69 200 GLN A CA 1
ATOM 1522 C C . GLN A 1 200 ? -16.531 -11.852 6.875 1 98.69 200 GLN A C 1
ATOM 1524 O O . GLN A 1 200 ? -17.031 -10.805 7.281 1 98.69 200 GLN A O 1
ATOM 1529 N N . ASN A 1 201 ? -16.438 -12.891 7.609 1 98.44 201 ASN A N 1
ATOM 1530 C CA . ASN A 1 201 ? -16.828 -12.859 9.016 1 98.44 201 ASN A CA 1
ATOM 1531 C C . ASN A 1 201 ? -16.016 -11.828 9.797 1 98.44 201 ASN A C 1
ATOM 1533 O O . ASN A 1 201 ? -16.578 -11.102 10.625 1 98.44 201 ASN A O 1
ATOM 1537 N N . ILE A 1 202 ? -14.75 -11.789 9.609 1 98.06 202 ILE A N 1
ATOM 1538 C CA . ILE A 1 202 ? -13.883 -10.836 10.289 1 98.06 202 ILE A CA 1
ATOM 1539 C C . ILE A 1 202 ? -14.25 -9.414 9.875 1 98.06 202 ILE A C 1
ATOM 1541 O O . ILE A 1 202 ? -14.352 -8.516 10.719 1 98.06 202 ILE A O 1
ATOM 1545 N N . ILE A 1 203 ? -14.445 -9.211 8.562 1 98.12 203 ILE A N 1
ATOM 1546 C CA . ILE A 1 203 ? -14.828 -7.898 8.047 1 98.12 203 ILE A CA 1
ATOM 1547 C C . ILE A 1 203 ? -16.125 -7.438 8.703 1 98.12 203 ILE A C 1
ATOM 1549 O O . ILE A 1 203 ? -16.234 -6.293 9.141 1 98.12 203 ILE A O 1
ATOM 1553 N N . ASN A 1 204 ? -17.062 -8.352 8.781 1 97.38 204 ASN A N 1
ATOM 1554 C CA . ASN A 1 204 ? -18.344 -8.031 9.391 1 97.38 204 ASN A CA 1
ATOM 1555 C C . ASN A 1 204 ? -18.172 -7.594 10.844 1 97.38 204 ASN A C 1
ATOM 1557 O O . ASN A 1 204 ? -18.812 -6.645 11.297 1 97.38 204 ASN A O 1
ATOM 1561 N N . GLN A 1 205 ? -17.375 -8.25 11.547 1 96.06 205 GLN A N 1
ATOM 1562 C CA . GLN A 1 205 ? -17.109 -7.918 12.945 1 96.06 205 GLN A CA 1
ATOM 1563 C C . GLN A 1 205 ? -16.484 -6.531 13.07 1 96.06 205 GLN A C 1
ATOM 1565 O O . GLN A 1 205 ? -16.906 -5.727 13.898 1 96.06 205 GLN A O 1
ATOM 1570 N N . PHE A 1 206 ? -15.484 -6.289 12.258 1 95.38 206 PHE A N 1
ATOM 1571 C CA . PHE A 1 206 ? -14.805 -5 12.297 1 95.38 206 PHE A CA 1
ATOM 1572 C C . PHE A 1 206 ? -15.75 -3.871 11.922 1 95.38 206 PHE A C 1
ATOM 1574 O O . PHE A 1 206 ? -15.719 -2.799 12.523 1 95.38 206 PHE A O 1
ATOM 1581 N N . ASN A 1 207 ? -16.516 -4.07 10.898 1 95.25 207 ASN A N 1
ATOM 1582 C CA . ASN A 1 207 ? -17.453 -3.049 10.445 1 95.25 207 ASN A CA 1
ATOM 1583 C C . ASN A 1 207 ? -18.5 -2.736 11.508 1 95.25 207 ASN A C 1
ATOM 1585 O O . ASN A 1 207 ? -18.984 -1.605 11.594 1 95.25 207 ASN A O 1
ATOM 1589 N N . LYS A 1 208 ? -18.859 -3.609 12.289 1 92.56 208 LYS A N 1
ATOM 1590 C CA . LYS A 1 208 ? -19.844 -3.432 13.352 1 92.56 208 LYS A CA 1
ATOM 1591 C C . LYS A 1 208 ? -19.234 -2.688 14.539 1 92.56 208 LYS A C 1
ATOM 1593 O O . LYS A 1 208 ? -19.875 -1.807 15.109 1 92.56 208 LYS A O 1
ATOM 1598 N N . GLU A 1 209 ? -18 -2.922 14.852 1 88.44 209 GLU A N 1
ATOM 1599 C CA . GLU A 1 209 ? -17.359 -2.41 16.062 1 88.44 209 GLU A CA 1
ATOM 1600 C C . GLU A 1 209 ? -16.859 -0.983 15.859 1 88.44 209 GLU A C 1
ATOM 1602 O O . GLU A 1 209 ? -16.797 -0.2 16.812 1 88.44 209 GLU A O 1
ATOM 1607 N N . SER A 1 210 ? -16.344 -0.436 14.828 1 77.56 210 SER A N 1
ATOM 1608 C CA . SER A 1 210 ? -15.656 0.844 14.711 1 77.56 210 SER A CA 1
ATOM 1609 C C . SER A 1 210 ? -16.203 1.663 13.547 1 77.56 210 SER A C 1
ATOM 1611 O O . SER A 1 210 ? -15.586 2.66 13.148 1 77.56 210 SER A O 1
ATOM 1613 N N . LYS A 1 211 ? -17.25 1.491 13.211 1 79.62 211 LYS A N 1
ATOM 1614 C CA . LYS A 1 211 ? -17.844 2.188 12.078 1 79.62 211 LYS A CA 1
ATOM 1615 C C . LYS A 1 211 ? -16.875 2.25 10.898 1 79.62 211 LYS A C 1
ATOM 1617 O O . LYS A 1 211 ? -16.734 3.299 10.266 1 79.62 211 LYS A O 1
ATOM 1622 N N . ASN A 1 212 ? -16.094 1.303 10.711 1 88.62 212 ASN A N 1
ATOM 1623 C CA . ASN A 1 212 ? -15.258 1.159 9.523 1 88.62 212 ASN A CA 1
ATOM 1624 C C . ASN A 1 212 ? -16.078 0.724 8.312 1 88.62 212 ASN A C 1
ATOM 1626 O O . ASN A 1 212 ? -17.234 0.314 8.453 1 88.62 212 ASN A O 1
ATOM 1630 N N . ASN A 1 213 ? -15.531 0.921 7.18 1 94.06 213 ASN A N 1
ATOM 1631 C CA . ASN A 1 213 ? -16.156 0.522 5.926 1 94.06 213 ASN A CA 1
ATOM 1632 C C . ASN A 1 213 ? -15.227 -0.341 5.082 1 94.06 213 ASN A C 1
ATOM 1634 O O . ASN A 1 213 ? -14.656 0.132 4.094 1 94.06 213 ASN A O 1
ATOM 1638 N N . PHE A 1 214 ? -15.195 -1.617 5.484 1 97.81 214 PHE A N 1
ATOM 1639 C CA . PHE A 1 214 ? -14.414 -2.594 4.734 1 97.81 214 PHE A CA 1
ATOM 1640 C C . PHE A 1 214 ? -15.289 -3.338 3.738 1 97.81 214 PHE A C 1
ATOM 1642 O O . PHE A 1 214 ? -16.469 -3.6 4.012 1 97.81 214 PHE A O 1
ATOM 1649 N N . GLU A 1 215 ? -14.766 -3.652 2.6 1 98.25 215 GLU A N 1
ATOM 1650 C CA . GLU A 1 215 ? -15.469 -4.445 1.591 1 98.25 215 GLU A CA 1
ATOM 1651 C C . GLU A 1 215 ? -14.555 -5.516 1.002 1 98.25 215 GLU A C 1
ATOM 1653 O O . GLU A 1 215 ? -13.375 -5.258 0.738 1 98.25 215 GLU A O 1
ATOM 1658 N N . LEU A 1 216 ? -15.094 -6.738 0.893 1 98.62 216 LEU A N 1
ATOM 1659 C CA . LEU A 1 216 ? -14.406 -7.852 0.249 1 98.62 216 LEU A CA 1
ATOM 1660 C C . LEU A 1 216 ? -14.859 -8.008 -1.199 1 98.62 216 LEU A C 1
ATOM 1662 O O . LEU A 1 216 ? -16.062 -8.016 -1.481 1 98.62 216 LEU A O 1
ATOM 1666 N N . ILE A 1 217 ? -13.93 -8.062 -2.125 1 98.38 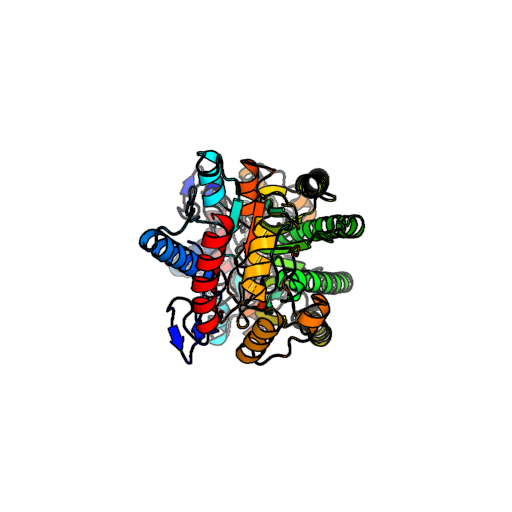217 ILE A N 1
ATOM 1667 C CA . ILE A 1 217 ? -14.203 -8.312 -3.535 1 98.38 217 ILE A CA 1
ATOM 1668 C C . ILE A 1 217 ? -13.406 -9.523 -4.012 1 98.38 217 ILE A C 1
ATOM 1670 O O . ILE A 1 217 ? -12.172 -9.516 -3.963 1 98.38 217 ILE A O 1
ATOM 1674 N N . VAL A 1 218 ? -14.047 -10.562 -4.441 1 97.75 218 VAL A N 1
ATOM 1675 C CA . VAL A 1 218 ? -13.383 -11.711 -5.039 1 97.75 218 VAL A CA 1
ATOM 1676 C C . VAL A 1 218 ? -13.141 -11.453 -6.523 1 97.75 218 VAL A C 1
ATOM 1678 O O . VAL A 1 218 ? -14.086 -11.211 -7.281 1 97.75 218 VAL A O 1
ATOM 1681 N N . THR A 1 219 ? -11.898 -11.5 -6.93 1 95.88 219 THR A N 1
ATOM 1682 C CA . THR A 1 219 ? -11.578 -11.109 -8.297 1 95.88 219 THR A CA 1
ATOM 1683 C C . THR A 1 219 ? -11.266 -12.336 -9.156 1 95.88 219 THR A C 1
ATOM 1685 O O . THR A 1 219 ? -11.258 -12.25 -10.383 1 95.88 219 THR A O 1
ATOM 1688 N N . ALA A 1 220 ? -10.969 -13.43 -8.664 1 95.19 220 ALA A N 1
ATOM 1689 C CA . ALA A 1 220 ? -10.766 -14.703 -9.344 1 95.19 220 ALA A CA 1
ATOM 1690 C C . ALA A 1 220 ? -10.969 -15.875 -8.383 1 95.19 220 ALA A C 1
ATOM 1692 O O . ALA A 1 220 ? -10.641 -15.773 -7.195 1 95.19 220 ALA A O 1
ATOM 1693 N N . ASN A 1 221 ? -11.453 -16.984 -8.836 1 96.31 221 ASN A N 1
ATOM 1694 C CA . ASN A 1 221 ? -11.742 -18.156 -8.039 1 96.31 221 ASN A CA 1
ATOM 1695 C C . ASN A 1 221 ? -11.719 -19.438 -8.883 1 96.31 221 ASN A C 1
ATOM 1697 O O . ASN A 1 221 ? -12.727 -19.797 -9.5 1 96.31 221 ASN A O 1
ATOM 1701 N N . GLN A 1 222 ? -10.625 -20.094 -8.891 1 96.5 222 GLN A N 1
ATOM 1702 C CA . GLN A 1 222 ? -10.453 -21.344 -9.625 1 96.5 222 GLN A CA 1
ATOM 1703 C C . GLN A 1 222 ? -10.391 -22.531 -8.672 1 96.5 222 GLN A C 1
ATOM 1705 O O . GLN A 1 222 ? -9.719 -22.469 -7.637 1 96.5 222 GLN A O 1
ATOM 1710 N N . SER A 1 223 ? -11.016 -23.562 -8.984 1 95.62 223 SER A N 1
ATOM 1711 C CA . SER A 1 223 ? -11.07 -24.75 -8.148 1 95.62 223 SER A CA 1
ATOM 1712 C C . SER A 1 223 ? -9.797 -25.578 -8.281 1 95.62 223 SER A C 1
ATOM 1714 O O . SER A 1 223 ? -9.117 -25.516 -9.305 1 95.62 223 SER A O 1
ATOM 1716 N N . PRO A 1 224 ? -9.469 -26.359 -7.195 1 97.56 224 PRO A N 1
ATOM 1717 C CA . PRO A 1 224 ? -8.406 -27.359 -7.363 1 97.56 224 PRO A CA 1
ATOM 1718 C C . PRO A 1 224 ? -8.758 -28.422 -8.398 1 97.56 224 PRO A C 1
ATOM 1720 O O . PRO A 1 224 ? -9.938 -28.609 -8.719 1 97.56 224 PRO A O 1
ATOM 1723 N N . VAL A 1 225 ? -7.738 -29.016 -8.953 1 97.19 225 VAL A N 1
ATOM 1724 C CA . VAL A 1 225 ? -7.895 -30.094 -9.93 1 97.19 225 VAL A CA 1
ATOM 1725 C C . VAL A 1 225 ? -7.184 -31.344 -9.422 1 97.19 225 VAL A C 1
ATOM 1727 O O . VAL A 1 225 ? -6.078 -31.266 -8.883 1 97.19 225 VAL A O 1
ATOM 1730 N N . GLU A 1 226 ? -7.816 -32.469 -9.492 1 96.75 226 GLU A N 1
ATOM 1731 C CA . GLU A 1 226 ? -7.199 -33.781 -9.258 1 96.75 226 GLU A CA 1
ATOM 1732 C C . GLU A 1 226 ? -7.766 -34.844 -10.203 1 96.75 226 GLU A C 1
ATOM 1734 O O . GLU A 1 226 ? -8.969 -35.125 -10.18 1 96.75 226 GLU A O 1
ATOM 1739 N N . THR A 1 227 ? -6.973 -35.312 -11.086 1 96.94 227 THR A N 1
ATOM 1740 C CA . THR A 1 227 ? -7.348 -36.406 -12 1 96.94 227 THR A CA 1
ATOM 1741 C C . THR A 1 227 ? -6.559 -37.656 -11.688 1 96.94 227 THR A C 1
ATOM 1743 O O . THR A 1 227 ? -5.84 -37.719 -10.695 1 96.94 227 THR A O 1
ATOM 1746 N N . LYS A 1 228 ? -6.684 -38.719 -12.531 1 96.75 228 LYS A N 1
ATOM 1747 C CA . LYS A 1 228 ? -6.059 -40 -12.281 1 96.75 228 LYS A CA 1
ATOM 1748 C C . LYS A 1 228 ? -4.574 -39.969 -12.625 1 96.75 228 LYS A C 1
ATOM 1750 O O . LYS A 1 228 ? -4.199 -39.719 -13.773 1 96.75 228 LYS A O 1
ATOM 1755 N N . PRO A 1 229 ? -3.727 -40.25 -11.641 1 97.25 229 PRO A N 1
ATOM 1756 C CA . PRO A 1 229 ? -2.285 -40.219 -11.898 1 97.25 229 PRO A CA 1
ATOM 1757 C C . PRO A 1 229 ? -1.814 -41.406 -12.758 1 97.25 229 PRO A C 1
ATOM 1759 O O . PRO A 1 229 ? -0.648 -41.438 -13.156 1 97.25 229 PRO A O 1
ATOM 1762 N N . ASP A 1 230 ? -2.693 -42.312 -13.078 1 97.5 230 ASP A N 1
ATOM 1763 C CA . ASP A 1 230 ? -2.344 -43.5 -13.859 1 97.5 230 ASP A CA 1
ATOM 1764 C C . ASP A 1 230 ? -3.182 -43.594 -15.133 1 97.5 230 ASP A C 1
ATOM 1766 O O . ASP A 1 230 ? -3.502 -44.688 -15.609 1 97.5 230 ASP A O 1
ATOM 1770 N N . SER A 1 231 ? -3.617 -42.5 -15.641 1 97.75 231 SER A N 1
ATOM 1771 C CA . SER A 1 231 ? -4.379 -42.469 -16.891 1 97.75 231 SER A CA 1
ATOM 1772 C C . SER A 1 231 ? -3.541 -42.969 -18.062 1 97.75 231 SER A C 1
ATOM 1774 O O . SER A 1 231 ? -2.316 -43.062 -17.969 1 97.75 231 SER A O 1
ATOM 1776 N N . GLU A 1 232 ? -4.18 -43.219 -19.172 1 98.06 232 GLU A N 1
ATOM 1777 C CA . GLU A 1 232 ? -3.48 -43.625 -20.375 1 98.06 232 GLU A CA 1
ATOM 1778 C C . GLU A 1 232 ? -2.562 -42.531 -20.906 1 98.06 232 GLU A C 1
ATOM 1780 O O . GLU A 1 232 ? -1.461 -42.812 -21.375 1 98.06 232 GLU A O 1
ATOM 1785 N N . LEU A 1 233 ? -2.986 -41.344 -20.828 1 98.19 233 LEU A N 1
ATOM 1786 C CA . LEU A 1 233 ? -2.166 -40.219 -21.281 1 98.19 233 LEU A CA 1
ATOM 1787 C C . LEU A 1 233 ? -0.865 -40.156 -20.484 1 98.19 233 LEU A C 1
ATOM 1789 O O . LEU A 1 233 ? 0.212 -40 -21.062 1 98.19 233 LEU A O 1
ATOM 1793 N N . ILE A 1 234 ? -0.948 -40.281 -19.156 1 98.19 234 ILE A N 1
ATOM 1794 C CA . ILE A 1 234 ? 0.229 -40.219 -18.297 1 98.19 234 ILE A CA 1
ATOM 1795 C C . ILE A 1 234 ? 1.153 -41.406 -18.609 1 98.19 234 ILE A C 1
ATOM 1797 O O . ILE A 1 234 ? 2.373 -41.25 -18.688 1 98.19 234 ILE A O 1
ATOM 1801 N N . LYS A 1 235 ? 0.612 -42.531 -18.875 1 98.06 235 LYS A N 1
ATOM 1802 C CA . LYS A 1 235 ? 1.41 -43.719 -19.219 1 98.06 235 LYS A CA 1
ATOM 1803 C C . LYS A 1 235 ? 2.166 -43.5 -20.516 1 98.06 235 LYS A C 1
ATOM 1805 O O . LYS A 1 235 ? 3.34 -43.875 -20.625 1 98.06 235 LYS A O 1
ATOM 1810 N N . VAL A 1 236 ? 1.487 -42.938 -21.453 1 98 236 VAL A N 1
ATOM 1811 C CA . VAL A 1 236 ? 2.1 -42.688 -22.75 1 98 236 VAL A CA 1
ATOM 1812 C C . VAL A 1 236 ? 3.242 -41.688 -22.609 1 98 236 VAL A C 1
ATOM 1814 O O . VAL A 1 236 ? 4.309 -41.875 -23.203 1 98 236 VAL A O 1
ATOM 1817 N N . ILE A 1 237 ? 3.045 -40.656 -21.797 1 98 237 ILE A N 1
ATOM 1818 C CA . ILE A 1 237 ? 4.086 -39.656 -21.562 1 98 237 ILE A CA 1
ATOM 1819 C C . ILE A 1 237 ? 5.285 -40.312 -20.875 1 98 237 ILE A C 1
ATOM 1821 O O . ILE A 1 237 ? 6.434 -40.062 -21.266 1 98 237 ILE A O 1
ATOM 1825 N N . GLN A 1 238 ? 5 -41.125 -19.906 1 97 238 GLN A N 1
ATOM 1826 C CA . GLN A 1 238 ? 6.066 -41.844 -19.203 1 97 238 GLN A CA 1
ATOM 1827 C C . GLN A 1 238 ? 6.879 -42.688 -20.172 1 97 238 GLN A C 1
ATOM 1829 O O . GLN A 1 238 ? 8.109 -42.688 -20.125 1 97 238 GLN A O 1
ATOM 1834 N N . GLU A 1 239 ? 6.258 -43.375 -21.047 1 97.06 239 GLU A N 1
ATOM 1835 C CA . GLU A 1 239 ? 6.93 -44.219 -22.016 1 97.06 239 GLU A CA 1
ATOM 1836 C C . GLU A 1 239 ? 7.816 -43.406 -22.953 1 97.06 239 GLU A C 1
ATOM 1838 O O . GLU A 1 239 ? 8.969 -43.781 -23.188 1 97.06 239 GLU A O 1
ATOM 1843 N N . VAL A 1 240 ? 7.254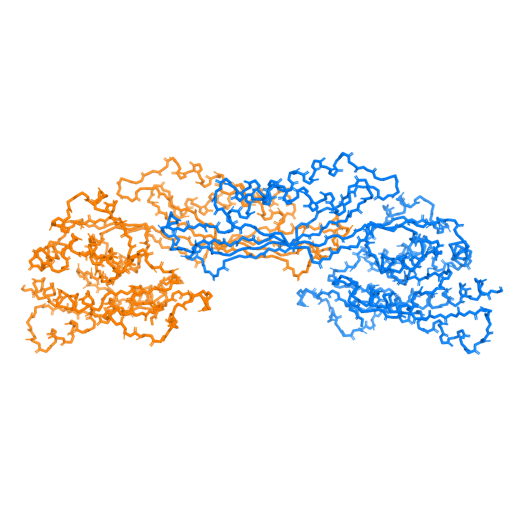 -42.344 -23.438 1 96.75 240 VAL A N 1
ATOM 1844 C CA . VAL A 1 240 ? 7.984 -41.5 -24.375 1 96.75 240 VAL A CA 1
ATOM 1845 C C . VAL A 1 240 ? 9.195 -40.875 -23.688 1 96.75 240 VAL A C 1
ATOM 1847 O O . VAL A 1 240 ? 10.305 -40.875 -24.234 1 96.75 240 VAL A O 1
ATOM 1850 N N . VAL A 1 241 ? 9.008 -40.344 -22.469 1 95.69 241 VAL A N 1
ATOM 1851 C CA . VAL A 1 241 ? 10.078 -39.656 -21.75 1 95.69 241 VAL A CA 1
ATOM 1852 C C . VAL A 1 241 ? 11.164 -40.656 -21.359 1 95.69 241 VAL A C 1
ATOM 1854 O O . VAL A 1 241 ? 12.352 -40.344 -21.391 1 95.69 241 VAL A O 1
ATOM 1857 N N . ASN A 1 242 ? 10.758 -41.844 -21 1 90.44 242 ASN A N 1
ATOM 1858 C CA . ASN A 1 242 ? 11.719 -42.875 -20.625 1 90.44 242 ASN A CA 1
ATOM 1859 C C . ASN A 1 242 ? 12.578 -43.312 -21.812 1 90.44 242 ASN A C 1
ATOM 1861 O O . ASN A 1 242 ? 13.703 -43.75 -21.625 1 90.44 242 ASN A O 1
ATOM 1865 N N . ASP A 1 243 ? 12.062 -43.125 -22.984 1 91.88 243 ASP A N 1
ATOM 1866 C CA . ASP A 1 243 ? 12.781 -43.531 -24.188 1 91.88 243 ASP A CA 1
ATOM 1867 C C . ASP A 1 243 ? 13.523 -42.344 -24.812 1 91.88 243 ASP A C 1
ATOM 1869 O O . ASP A 1 243 ? 14.195 -42.5 -25.828 1 91.88 243 ASP A O 1
ATOM 1873 N N . TYR A 1 244 ? 13.375 -41.25 -24.234 1 93.25 244 TYR A N 1
ATOM 1874 C CA . TYR A 1 244 ? 14 -40.031 -24.734 1 93.25 244 TYR A CA 1
ATOM 1875 C C . TYR A 1 244 ? 14.969 -39.438 -23.719 1 93.25 244 TYR A C 1
ATOM 1877 O O . TYR A 1 244 ? 14.617 -38.531 -22.953 1 93.25 244 TYR A O 1
ATOM 1885 N N . GLU A 1 245 ? 16.188 -39.75 -23.766 1 92.06 245 GLU A N 1
ATOM 1886 C CA . GLU A 1 245 ? 17.203 -39.531 -22.734 1 92.06 245 GLU A CA 1
ATOM 1887 C C . GLU A 1 245 ? 17.297 -38.062 -22.359 1 92.06 245 GLU A C 1
ATOM 1889 O O . GLU A 1 245 ? 17.422 -37.719 -21.172 1 92.06 245 GLU A O 1
ATOM 1894 N N . ASP A 1 246 ? 17.188 -37.188 -23.25 1 93.62 246 ASP A N 1
ATOM 1895 C CA . ASP A 1 246 ? 17.469 -35.781 -23.047 1 93.62 246 ASP A CA 1
ATOM 1896 C C . ASP A 1 246 ? 16.406 -35.125 -22.141 1 93.62 246 ASP A C 1
ATOM 1898 O O . ASP A 1 246 ? 16.672 -34.094 -21.516 1 93.62 246 ASP A O 1
ATOM 1902 N N . ILE A 1 247 ? 15.234 -35.781 -22.078 1 94.44 247 ILE A N 1
ATOM 1903 C CA . ILE A 1 247 ? 14.203 -35.094 -21.281 1 94.44 247 ILE A CA 1
ATOM 1904 C C . ILE A 1 247 ? 13.844 -35.969 -20.078 1 94.44 247 ILE A C 1
ATOM 1906 O O . ILE A 1 247 ? 12.805 -35.75 -19.453 1 94.44 247 ILE A O 1
ATOM 1910 N N . LYS A 1 248 ? 14.68 -36.969 -19.766 1 94.69 248 LYS A N 1
ATOM 1911 C CA . LYS A 1 248 ? 14.555 -37.625 -18.453 1 94.69 248 LYS A CA 1
ATOM 1912 C C . LYS A 1 248 ? 14.82 -36.625 -17.328 1 94.69 248 LYS A C 1
ATOM 1914 O O . LYS A 1 248 ? 15.648 -35.719 -17.469 1 94.69 248 LYS A O 1
ATOM 1919 N N . PRO A 1 249 ? 14.133 -36.844 -16.203 1 94.62 249 PRO A N 1
ATOM 1920 C CA . PRO A 1 249 ? 14.25 -35.875 -15.102 1 94.62 249 PRO A CA 1
ATOM 1921 C C . PRO A 1 249 ? 15.695 -35.625 -14.688 1 94.62 249 PRO A C 1
ATOM 1923 O O . PRO A 1 249 ? 16.094 -34.469 -14.484 1 94.62 249 PRO A O 1
ATOM 1926 N N . LYS A 1 250 ? 16.516 -36.594 -14.609 1 93.06 250 LYS A N 1
ATOM 1927 C CA . LYS A 1 250 ? 17.906 -36.469 -14.195 1 93.06 250 LYS A CA 1
ATOM 1928 C C . LYS A 1 250 ? 18.656 -35.531 -15.133 1 93.06 250 LYS A C 1
ATOM 1930 O O . LYS A 1 250 ? 19.422 -34.656 -14.68 1 93.06 250 LYS A O 1
ATOM 1935 N N . ASN A 1 251 ? 18.469 -35.719 -16.422 1 94.44 251 ASN A N 1
ATOM 1936 C CA . ASN A 1 251 ? 19.172 -34.906 -17.406 1 94.44 251 ASN A CA 1
ATOM 1937 C C . ASN A 1 251 ? 18.609 -33.469 -17.469 1 94.44 251 ASN A C 1
ATOM 1939 O O . ASN A 1 251 ? 19.359 -32.531 -17.719 1 94.44 251 ASN A O 1
ATOM 1943 N N . LEU A 1 252 ? 17.328 -33.375 -17.312 1 94.56 252 LEU A N 1
ATOM 1944 C CA . LEU A 1 252 ? 16.734 -32.031 -17.25 1 94.56 252 LEU A CA 1
ATOM 1945 C C . LEU A 1 252 ? 17.25 -31.266 -16.047 1 94.56 252 LEU A C 1
ATOM 1947 O O . LEU A 1 252 ? 17.547 -30.062 -16.156 1 94.56 252 LEU A O 1
ATOM 1951 N N . ILE A 1 253 ? 17.375 -31.906 -14.891 1 94.06 253 ILE A N 1
ATOM 1952 C CA . ILE A 1 253 ? 17.875 -31.266 -13.68 1 94.06 253 ILE A CA 1
ATOM 1953 C C . ILE A 1 253 ? 19.312 -30.797 -13.914 1 94.06 253 ILE A C 1
ATOM 1955 O O . ILE A 1 253 ? 19.672 -29.672 -13.555 1 94.06 253 ILE A O 1
ATOM 1959 N N . LYS A 1 254 ? 20.094 -31.656 -14.5 1 94.19 254 LYS A N 1
ATOM 1960 C CA . LYS A 1 254 ? 21.469 -31.297 -14.805 1 94.19 254 LYS A CA 1
ATOM 1961 C C . LYS A 1 254 ? 21.531 -30.094 -15.75 1 94.19 254 LYS A C 1
ATOM 1963 O O . LYS A 1 254 ? 22.344 -29.188 -15.555 1 94.19 254 LYS A O 1
ATOM 1968 N N . SER A 1 255 ? 20.734 -30.141 -16.781 1 94.5 255 SER A N 1
ATOM 1969 C CA . SER A 1 255 ? 20.672 -29.031 -17.719 1 94.5 255 SER A CA 1
ATOM 1970 C C . SER A 1 255 ? 20.312 -27.734 -17.031 1 94.5 255 SER A C 1
ATOM 1972 O O . SER A 1 255 ? 20.891 -26.688 -17.312 1 94.5 255 SER A O 1
ATOM 1974 N N . MET A 1 256 ? 19.406 -27.719 -16.125 1 93.56 256 MET A N 1
ATOM 1975 C CA . MET A 1 256 ? 19 -26.531 -15.383 1 93.56 256 MET A CA 1
ATOM 1976 C C . MET A 1 256 ? 20.094 -26.062 -14.438 1 93.56 256 MET A C 1
ATOM 1978 O O . MET A 1 256 ? 20.297 -24.859 -14.273 1 93.56 256 MET A O 1
ATOM 1982 N N . GLU A 1 257 ? 20.75 -26.984 -13.797 1 94.75 257 GLU A N 1
ATOM 1983 C CA . GLU A 1 257 ? 21.891 -26.641 -12.961 1 94.75 257 GLU A CA 1
ATOM 1984 C C . GLU A 1 257 ? 22.953 -25.875 -13.75 1 94.75 257 GLU A C 1
ATOM 1986 O O . GLU A 1 257 ? 23.5 -24.875 -13.266 1 94.75 257 GLU A O 1
ATOM 1991 N N . ASP A 1 258 ? 23.188 -26.391 -14.891 1 95.06 258 ASP A N 1
ATOM 1992 C CA . ASP A 1 258 ? 24.188 -25.75 -15.742 1 95.06 258 ASP A CA 1
ATOM 1993 C C . ASP A 1 258 ? 23.75 -24.344 -16.141 1 95.06 258 ASP A C 1
ATOM 1995 O O . ASP A 1 258 ? 24.562 -23.422 -16.141 1 95.06 258 ASP A O 1
ATOM 1999 N N . LEU A 1 259 ? 22.547 -24.203 -16.469 1 95.69 259 LEU A N 1
ATOM 2000 C CA . LEU A 1 259 ? 22 -22.906 -16.891 1 95.69 259 LEU A CA 1
ATOM 2001 C C . LEU A 1 259 ? 22.047 -21.906 -15.758 1 95.69 259 LEU A C 1
ATOM 2003 O O . LEU A 1 259 ? 22.375 -20.734 -15.969 1 95.69 259 LEU A O 1
ATOM 2007 N N . LEU A 1 260 ? 21.688 -22.359 -14.578 1 94.12 260 LEU A N 1
ATOM 2008 C CA . LEU A 1 260 ? 21.531 -21.469 -13.422 1 94.12 260 LEU A CA 1
ATOM 2009 C C . LEU A 1 260 ? 22.828 -21.344 -12.648 1 94.12 260 LEU A C 1
ATOM 2011 O O . LEU A 1 260 ? 22.969 -20.453 -11.805 1 94.12 260 LEU A O 1
ATOM 2015 N N . ASP A 1 261 ? 23.75 -22.141 -12.938 1 93.62 261 ASP A N 1
ATOM 2016 C CA . ASP A 1 261 ? 24.984 -22.234 -12.164 1 93.62 261 ASP A CA 1
ATOM 2017 C C . ASP A 1 261 ? 24.688 -22.422 -10.68 1 93.62 261 ASP A C 1
ATOM 2019 O O . ASP A 1 261 ? 25.172 -21.656 -9.844 1 93.62 261 ASP A O 1
ATOM 2023 N N . THR A 1 262 ? 23.766 -23.312 -10.352 1 91.88 262 THR A N 1
ATOM 2024 C CA . THR A 1 262 ? 23.312 -23.609 -9 1 91.88 262 THR A CA 1
ATOM 2025 C C . THR A 1 262 ? 23.094 -25.109 -8.812 1 91.88 262 THR A C 1
ATOM 2027 O O . THR A 1 262 ? 22.609 -25.781 -9.719 1 91.88 262 THR A O 1
ATOM 2030 N N . ASP A 1 263 ? 23.391 -25.562 -7.609 1 91.06 263 ASP A N 1
ATOM 2031 C CA . ASP A 1 263 ? 23.141 -26.969 -7.262 1 91.06 263 ASP A CA 1
ATOM 2032 C C . ASP A 1 263 ? 21.656 -27.203 -6.988 1 91.06 263 ASP A C 1
ATOM 2034 O O . ASP A 1 263 ? 21.047 -26.516 -6.164 1 91.06 263 ASP A O 1
ATOM 2038 N N . LEU A 1 264 ? 21.109 -28.156 -7.777 1 88.81 264 LEU A N 1
ATOM 2039 C CA . LEU A 1 264 ? 19.703 -28.484 -7.602 1 88.81 264 LEU A CA 1
ATOM 2040 C C . LEU A 1 264 ? 19.516 -29.906 -7.078 1 88.81 264 LEU A C 1
ATOM 2042 O O . LEU A 1 264 ? 18.531 -30.562 -7.375 1 88.81 264 LEU A O 1
ATOM 2046 N N . SER A 1 265 ? 20.453 -30.359 -6.336 1 86.38 265 SER A N 1
ATOM 2047 C CA . SER A 1 265 ? 20.391 -31.703 -5.785 1 86.38 265 SER A CA 1
ATOM 2048 C C . SER A 1 265 ? 19.156 -31.906 -4.91 1 86.38 265 SER A C 1
ATOM 2050 O O . SER A 1 265 ? 18.609 -33 -4.836 1 86.38 265 SER A O 1
ATOM 2052 N N . PHE A 1 266 ? 18.703 -30.859 -4.371 1 82.69 266 PHE A N 1
ATOM 2053 C CA . PHE A 1 266 ? 17.531 -30.922 -3.502 1 82.69 266 PHE A CA 1
ATOM 2054 C C . PHE A 1 266 ? 16.281 -31.312 -4.297 1 82.69 266 PHE A C 1
ATOM 2056 O O . PHE A 1 266 ? 15.406 -32 -3.783 1 82.69 266 PHE A O 1
ATOM 2063 N N . VAL A 1 267 ? 16.219 -30.906 -5.52 1 84.25 267 VAL A N 1
ATOM 2064 C CA . VAL A 1 267 ? 15.102 -31.25 -6.387 1 84.25 267 VAL A CA 1
ATOM 2065 C C . VAL A 1 267 ? 15.094 -32.75 -6.633 1 84.25 267 VAL A C 1
ATOM 2067 O O . VAL A 1 267 ? 14.031 -33.406 -6.602 1 84.25 267 VAL A O 1
ATOM 2070 N N . SER A 1 268 ? 16.266 -33.281 -6.82 1 84.12 268 SER A N 1
ATOM 2071 C CA . SER A 1 268 ? 16.391 -34.719 -7.02 1 84.12 268 SER A CA 1
ATOM 2072 C C . SER A 1 268 ? 15.953 -35.5 -5.781 1 84.12 268 SER A C 1
ATOM 2074 O O . SER A 1 268 ? 15.312 -36.531 -5.891 1 84.12 268 SER A O 1
ATOM 2076 N N . GLU A 1 269 ? 16.312 -34.906 -4.711 1 83.06 269 GLU A N 1
ATOM 2077 C CA . GLU A 1 269 ? 15.938 -35.531 -3.445 1 83.06 269 GLU A CA 1
ATOM 2078 C C . GLU A 1 269 ? 14.43 -35.531 -3.244 1 83.06 269 GLU A C 1
ATOM 2080 O O . GLU A 1 269 ? 13.844 -36.5 -2.766 1 83.06 269 GLU A O 1
ATOM 2085 N N . LEU A 1 270 ? 13.844 -34.562 -3.686 1 78.75 270 LEU A N 1
ATOM 2086 C CA . LEU A 1 270 ? 12.398 -34.406 -3.535 1 78.75 270 LEU A CA 1
ATOM 2087 C C . LEU A 1 270 ? 11.648 -35.344 -4.469 1 78.75 270 LEU A C 1
ATOM 2089 O O . LEU A 1 270 ? 10.594 -35.875 -4.109 1 78.75 270 LEU A O 1
ATOM 2093 N N . LEU A 1 271 ? 12.141 -35.531 -5.613 1 83.94 271 LEU A N 1
ATOM 2094 C CA . LEU A 1 271 ? 11.484 -36.375 -6.609 1 83.94 271 LEU A CA 1
ATOM 2095 C C . LEU A 1 271 ? 11.68 -37.844 -6.281 1 83.94 271 LEU A C 1
ATOM 2097 O O . LEU A 1 271 ? 10.82 -38.688 -6.598 1 83.94 271 LEU A O 1
ATOM 2101 N N . GLY A 1 272 ? 12.781 -38.125 -5.566 1 82.5 272 GLY A N 1
ATOM 2102 C CA . GLY A 1 272 ? 13.117 -39.531 -5.309 1 82.5 272 GLY A CA 1
ATOM 2103 C C . GLY A 1 272 ? 13.758 -40.219 -6.496 1 82.5 272 GLY A C 1
ATOM 2104 O O . GLY A 1 272 ? 14.961 -40.094 -6.711 1 82.5 272 GLY A O 1
ATOM 2105 N N . ASP A 1 273 ? 12.914 -40.812 -7.359 1 80.62 273 ASP A N 1
ATOM 2106 C CA . ASP A 1 273 ? 13.406 -41.469 -8.57 1 80.62 273 ASP A CA 1
ATOM 2107 C C . ASP A 1 273 ? 13.461 -40.469 -9.734 1 80.62 273 ASP A C 1
ATOM 2109 O O . ASP A 1 273 ? 12.438 -39.938 -10.141 1 80.62 273 ASP A O 1
ATOM 2113 N N . THR A 1 274 ? 14.703 -40.344 -10.25 1 84.38 274 THR A N 1
ATOM 2114 C CA . THR A 1 274 ? 14.867 -39.375 -11.328 1 84.38 274 THR A CA 1
ATOM 2115 C C . THR A 1 274 ? 15.125 -40.094 -12.656 1 84.38 274 THR A C 1
ATOM 2117 O O . THR A 1 274 ? 15.375 -39.438 -13.672 1 84.38 274 THR A O 1
ATOM 2120 N N . GLU A 1 275 ? 15.086 -41.406 -12.586 1 86.94 275 GLU A N 1
ATOM 2121 C CA . GLU A 1 275 ? 15.297 -42.188 -13.812 1 86.94 275 GLU A CA 1
ATOM 2122 C C . GLU A 1 275 ? 14.023 -42.25 -14.648 1 86.94 275 GLU A C 1
ATOM 2124 O O . GLU A 1 275 ? 14.078 -42.281 -15.875 1 86.94 275 GLU A O 1
ATOM 2129 N N . ALA A 1 276 ? 12.945 -42.25 -13.922 1 91.69 276 ALA A N 1
ATOM 2130 C CA . ALA A 1 276 ? 11.648 -42.25 -14.586 1 91.69 276 ALA A CA 1
ATOM 2131 C C . ALA A 1 276 ? 10.805 -41.062 -14.156 1 91.69 276 ALA A C 1
ATOM 2133 O O . ALA A 1 276 ? 10.797 -40.688 -12.984 1 91.69 276 ALA A O 1
ATOM 2134 N N . ILE A 1 277 ? 10.148 -40.5 -15.125 1 95.19 277 ILE A N 1
ATOM 2135 C CA . ILE A 1 277 ? 9.297 -39.344 -14.812 1 95.19 277 ILE A CA 1
ATOM 2136 C C . ILE A 1 277 ? 8.055 -39.844 -14.062 1 95.19 277 ILE A C 1
ATOM 2138 O O . ILE A 1 277 ? 7.527 -40.906 -14.352 1 95.19 277 ILE A O 1
ATOM 2142 N N . GLN A 1 278 ? 7.605 -39.156 -13.133 1 94.94 278 GLN A N 1
ATOM 2143 C CA . GLN A 1 278 ? 6.496 -39.562 -12.273 1 94.94 278 GLN A CA 1
ATOM 2144 C C . GLN A 1 278 ? 5.371 -38.531 -12.312 1 94.94 278 GLN A C 1
ATOM 2146 O O . GLN A 1 278 ? 5.613 -37.344 -12.57 1 94.94 278 GLN A O 1
ATOM 2151 N N . PRO A 1 279 ? 4.109 -39.031 -12.117 1 96.06 279 PRO A N 1
ATOM 2152 C CA . PRO A 1 279 ? 3.039 -38.062 -11.883 1 96.06 279 PRO A CA 1
ATOM 2153 C C . PRO A 1 279 ? 3.225 -37.281 -10.586 1 96.06 279 PRO A C 1
ATOM 2155 O O . PRO A 1 279 ? 3.65 -37.844 -9.578 1 96.06 279 PRO A O 1
ATOM 2158 N N . ILE A 1 280 ? 2.959 -35.969 -10.609 1 95.38 280 ILE A N 1
ATOM 2159 C CA . ILE A 1 280 ? 3.146 -35.156 -9.422 1 95.38 280 ILE A CA 1
ATOM 2160 C C . ILE A 1 280 ? 1.989 -34.156 -9.289 1 95.38 280 ILE A C 1
ATOM 2162 O O . ILE A 1 280 ? 1.246 -33.938 -10.242 1 95.38 280 ILE A O 1
ATOM 2166 N N . ALA A 1 281 ? 1.807 -33.688 -8.078 1 96.19 281 ALA A N 1
ATOM 2167 C CA . ALA A 1 281 ? 0.906 -32.562 -7.797 1 96.19 281 ALA A CA 1
ATOM 2168 C C . ALA A 1 281 ? 1.686 -31.281 -7.555 1 96.19 281 ALA A C 1
ATOM 2170 O O . ALA A 1 281 ? 2.803 -31.312 -7.035 1 96.19 281 ALA A O 1
ATOM 2171 N N . VAL A 1 282 ? 1.14 -30.172 -7.98 1 94.88 282 VAL A N 1
ATOM 2172 C CA . VAL A 1 282 ? 1.833 -28.891 -7.797 1 94.88 282 VAL A CA 1
ATOM 2173 C C . VAL A 1 282 ? 0.89 -27.875 -7.156 1 94.88 282 VAL A C 1
ATOM 2175 O O . VAL A 1 282 ? -0.322 -28.094 -7.098 1 94.88 282 VAL A O 1
ATOM 2178 N N . SER A 1 283 ? 1.441 -26.766 -6.738 1 95.19 283 SER A N 1
ATOM 2179 C CA . SER A 1 283 ? 0.664 -25.734 -6.059 1 95.19 283 SER A CA 1
ATOM 2180 C C . SER A 1 283 ? 0.062 -24.75 -7.055 1 95.19 283 SER A C 1
ATOM 2182 O O . SER A 1 283 ? -1.001 -24.172 -6.805 1 95.19 283 SER A O 1
ATOM 2184 N N . GLY A 1 284 ? 0.708 -24.547 -8.156 1 94.38 284 GLY A N 1
ATOM 2185 C CA . GLY A 1 284 ? 0.258 -23.578 -9.133 1 94.38 284 GLY A CA 1
ATOM 2186 C C . GLY A 1 284 ? -0.935 -24.047 -9.938 1 94.38 284 GLY A C 1
ATOM 2187 O O . GLY A 1 284 ? -0.978 -25.188 -10.383 1 94.38 284 GLY A O 1
ATOM 2188 N N . THR A 1 285 ? -1.889 -23.141 -10.039 1 95.19 285 THR A N 1
ATOM 2189 C CA . THR A 1 285 ? -3.061 -23.438 -10.859 1 95.19 285 THR A CA 1
ATOM 2190 C C . THR A 1 285 ? -2.73 -23.312 -12.344 1 95.19 285 THR A C 1
ATOM 2192 O O . THR A 1 285 ? -1.729 -22.688 -12.711 1 95.19 285 THR A O 1
ATOM 2195 N N . THR A 1 286 ? -3.459 -24.016 -13.133 1 94.44 286 THR A N 1
ATOM 2196 C CA . THR A 1 286 ? -3.391 -23.922 -14.586 1 94.44 286 THR A CA 1
ATOM 2197 C C . THR A 1 286 ? -4.789 -23.828 -15.195 1 94.44 286 THR A C 1
ATOM 2199 O O . THR A 1 286 ? -5.785 -23.875 -14.469 1 94.44 286 THR A O 1
ATOM 2202 N N . ASP A 1 287 ? -4.789 -23.688 -16.5 1 96.25 287 ASP A N 1
ATOM 2203 C CA . ASP A 1 287 ? -6.059 -23.625 -17.219 1 96.25 287 ASP A CA 1
ATOM 2204 C C . ASP A 1 287 ? -6.859 -24.906 -17.062 1 96.25 287 ASP A C 1
ATOM 2206 O O . ASP A 1 287 ? -8.047 -24.953 -17.375 1 96.25 287 ASP A O 1
ATOM 2210 N N . ALA A 1 288 ? -6.246 -25.938 -16.531 1 96.31 288 ALA A N 1
ATOM 2211 C CA . ALA A 1 288 ? -6.949 -27.188 -16.266 1 96.31 288 ALA A CA 1
ATOM 2212 C C . ALA A 1 288 ? -8.164 -26.953 -15.367 1 96.31 288 ALA A C 1
ATOM 2214 O O . ALA A 1 288 ? -9.172 -27.656 -15.492 1 96.31 288 ALA A O 1
ATOM 2215 N N . ALA A 1 289 ? -8.086 -25.969 -14.508 1 96.56 289 ALA A N 1
ATOM 2216 C CA . ALA A 1 289 ? -9.164 -25.672 -13.57 1 96.56 289 ALA A CA 1
ATOM 2217 C C . ALA A 1 289 ? -10.445 -25.312 -14.312 1 96.56 289 ALA A C 1
ATOM 2219 O O . ALA A 1 289 ? -11.547 -25.594 -13.828 1 96.56 289 ALA A O 1
ATOM 2220 N N . GLN A 1 290 ? -10.305 -24.688 -15.477 1 96.31 290 GLN A N 1
ATOM 2221 C CA . GLN A 1 290 ? -11.461 -24.328 -16.281 1 96.31 290 GLN A CA 1
ATOM 2222 C C . GLN A 1 290 ? -11.922 -25.516 -17.141 1 96.31 290 GLN A C 1
ATOM 2224 O O . GLN A 1 290 ? -13.117 -25.781 -17.234 1 96.31 290 GLN A O 1
ATOM 2229 N N . PHE A 1 291 ? -10.992 -26.25 -17.703 1 95.56 291 PHE A N 1
ATOM 2230 C CA . PHE A 1 291 ? -11.312 -27.281 -18.688 1 95.56 291 PHE A CA 1
ATOM 2231 C C . PHE A 1 291 ? -11.969 -28.484 -18.016 1 95.56 291 PHE A C 1
ATOM 2233 O O . PHE A 1 291 ? -12.828 -29.141 -18.625 1 95.56 291 PHE A O 1
ATOM 2240 N N . ILE A 1 292 ? -11.617 -28.75 -16.844 1 94.44 292 ILE A N 1
ATOM 2241 C CA . ILE A 1 292 ? -12.156 -29.922 -16.172 1 94.44 292 ILE A CA 1
ATOM 2242 C C . ILE A 1 292 ? -13.656 -29.734 -15.922 1 94.44 292 ILE A C 1
ATOM 2244 O O . ILE A 1 292 ? -14.375 -30.703 -15.664 1 94.44 292 ILE A O 1
ATOM 2248 N N . ARG A 1 293 ? -14.117 -28.5 -15.922 1 94.06 293 ARG A N 1
ATOM 2249 C CA . ARG A 1 293 ? -15.539 -28.219 -15.75 1 94.06 293 ARG A CA 1
ATOM 2250 C C . ARG A 1 293 ? -16.375 -28.875 -16.844 1 94.06 293 ARG A C 1
ATOM 2252 O O . ARG A 1 293 ? -17.547 -29.203 -16.625 1 94.06 293 ARG A O 1
ATOM 2259 N N . ALA A 1 294 ? -15.812 -29.047 -17.984 1 93.56 294 ALA A N 1
ATOM 2260 C CA . ALA A 1 294 ? -16.516 -29.625 -19.125 1 93.56 294 ALA A CA 1
ATOM 2261 C C . ALA A 1 294 ? -16.578 -31.141 -19.016 1 93.56 294 ALA A C 1
ATOM 2263 O O . ALA A 1 294 ? -17.516 -31.781 -19.516 1 93.56 294 ALA A O 1
ATOM 2264 N N . ASN A 1 295 ? -15.57 -31.734 -18.453 1 92.81 295 ASN A N 1
ATOM 2265 C CA . ASN A 1 295 ? -15.453 -33.188 -18.281 1 92.81 295 ASN A CA 1
ATOM 2266 C C . ASN A 1 295 ? -14.594 -33.531 -17.078 1 92.81 295 ASN A C 1
ATOM 2268 O O . ASN A 1 295 ? -13.359 -33.562 -17.172 1 92.81 295 ASN A O 1
ATOM 2272 N N . LYS A 1 296 ? -15.195 -34 -16.047 1 90.06 296 LYS A N 1
ATOM 2273 C CA . LYS A 1 296 ? -14.5 -34.312 -14.797 1 90.06 296 LYS A CA 1
ATOM 2274 C C . LYS A 1 296 ? -13.648 -35.562 -14.922 1 90.06 296 LYS A C 1
ATOM 2276 O O . LYS A 1 296 ? -12.758 -35.812 -14.102 1 90.06 296 LYS A O 1
ATOM 2281 N N . ASN A 1 297 ? -13.891 -36.312 -15.961 1 92 297 ASN A N 1
ATOM 2282 C CA . ASN A 1 297 ? -13.172 -37.594 -16.141 1 92 297 ASN A CA 1
ATOM 2283 C C . ASN A 1 297 ? -12.07 -37.438 -17.188 1 92 297 ASN A C 1
ATOM 2285 O O . ASN A 1 297 ? -11.469 -38.438 -17.594 1 92 297 ASN A O 1
ATOM 2289 N N . ILE A 1 298 ? -11.758 -36.312 -17.562 1 95.5 298 ILE A N 1
ATOM 2290 C CA . ILE A 1 298 ? -10.75 -36.062 -18.578 1 95.5 298 ILE A CA 1
ATOM 2291 C C . ILE A 1 298 ? -9.391 -36.562 -18.109 1 95.5 298 ILE A C 1
ATOM 2293 O O . ILE A 1 298 ? -9.062 -36.5 -16.922 1 95.5 298 ILE A O 1
ATOM 2297 N N . GLU A 1 299 ? -8.641 -37.25 -18.969 1 97.69 299 GLU A N 1
ATOM 2298 C CA . GLU A 1 299 ? -7.234 -37.5 -18.703 1 97.69 299 GLU A CA 1
ATOM 2299 C C . GLU A 1 299 ? -6.398 -36.25 -18.859 1 97.69 299 GLU A C 1
ATOM 2301 O O . GLU A 1 299 ? -6.344 -35.656 -19.938 1 97.69 299 GLU A O 1
ATOM 2306 N N . LEU A 1 300 ? -5.797 -35.844 -17.75 1 97.44 300 LEU A N 1
ATOM 2307 C CA . LEU A 1 300 ? -5.074 -34.594 -17.75 1 97.44 300 LEU A CA 1
ATOM 2308 C C . LEU A 1 300 ? -3.584 -34.812 -17.516 1 97.44 300 LEU A C 1
ATOM 2310 O O . LEU A 1 300 ? -3.203 -35.625 -16.672 1 97.44 300 LEU A O 1
ATOM 2314 N N . ALA A 1 301 ? -2.787 -34.094 -18.266 1 98.12 301 ALA A N 1
ATOM 2315 C CA . ALA A 1 301 ? -1.353 -34 -18 1 98.12 301 ALA A CA 1
ATOM 2316 C C . ALA A 1 301 ? -0.845 -32.562 -18.266 1 98.12 301 ALA A C 1
ATOM 2318 O O . ALA A 1 301 ? -1.032 -32.031 -19.359 1 98.12 301 ALA A O 1
ATOM 2319 N N . VAL A 1 302 ? -0.342 -31.969 -17.281 1 97.81 302 VAL A N 1
ATOM 2320 C CA . VAL A 1 302 ? 0.441 -30.75 -17.484 1 97.81 302 VAL A CA 1
ATOM 2321 C C . VAL A 1 302 ? 1.922 -31.109 -17.594 1 97.81 302 VAL A C 1
ATOM 2323 O O . VAL A 1 302 ? 2.516 -31.625 -16.656 1 97.81 302 VAL A O 1
ATOM 2326 N N . PHE A 1 303 ? 2.459 -30.859 -18.75 1 97.81 303 PHE A N 1
ATOM 2327 C CA . PHE A 1 303 ? 3.811 -31.297 -19.078 1 97.81 303 PHE A CA 1
ATOM 2328 C C . PHE A 1 303 ? 4.383 -30.438 -20.203 1 97.81 303 PHE A C 1
ATOM 2330 O O . PHE A 1 303 ? 3.9 -30.484 -21.344 1 97.81 303 PHE A O 1
ATOM 2337 N N . GLY A 1 304 ? 5.387 -29.656 -19.844 1 97.44 304 GLY A N 1
ATOM 2338 C CA . GLY A 1 304 ? 5.961 -28.781 -20.859 1 97.44 304 GLY A CA 1
ATOM 2339 C C . GLY A 1 304 ? 7.348 -28.281 -20.5 1 97.44 304 GLY A C 1
ATOM 2340 O O . GLY A 1 304 ? 7.805 -28.453 -19.375 1 97.44 304 GLY A O 1
ATOM 2341 N N . PRO A 1 305 ? 8.016 -27.719 -21.469 1 97.25 305 PRO A N 1
ATOM 2342 C CA . PRO A 1 305 ? 9.391 -27.234 -21.281 1 97.25 305 PRO A CA 1
ATOM 2343 C C . PRO A 1 305 ? 9.453 -25.953 -20.453 1 97.25 305 PRO A C 1
ATOM 2345 O O . PRO A 1 305 ? 8.484 -25.188 -20.438 1 97.25 305 PRO A O 1
ATOM 2348 N N . GLY A 1 306 ? 10.578 -25.766 -19.812 1 95.62 306 GLY A N 1
ATOM 2349 C CA . GLY A 1 306 ? 10.82 -24.547 -19.062 1 95.62 306 GLY A CA 1
ATOM 2350 C C . GLY A 1 306 ? 11.773 -24.766 -17.891 1 95.62 306 GLY A C 1
ATOM 2351 O O . GLY A 1 306 ? 12.375 -25.828 -17.766 1 95.62 306 GLY A O 1
ATOM 2352 N N . VAL A 1 307 ? 12.016 -23.734 -17.203 1 92.88 307 VAL A N 1
ATOM 2353 C CA . VAL A 1 307 ? 12.766 -23.703 -15.953 1 92.88 307 VAL A CA 1
ATOM 2354 C C . VAL A 1 307 ? 11.898 -23.156 -14.836 1 92.88 307 VAL A C 1
ATOM 2356 O O . VAL A 1 307 ? 11.961 -21.953 -14.523 1 92.88 307 VAL A O 1
ATOM 2359 N N . PRO A 1 308 ? 11.188 -24.047 -14.141 1 89.19 308 PRO A N 1
ATOM 2360 C CA . PRO A 1 308 ? 10.117 -23.609 -13.234 1 89.19 308 PRO A CA 1
ATOM 2361 C C . PRO A 1 308 ? 10.609 -22.609 -12.188 1 89.19 308 PRO A C 1
ATOM 2363 O O . PRO A 1 308 ? 9.883 -21.672 -11.836 1 89.19 308 PRO A O 1
ATOM 2366 N N . VAL A 1 309 ? 11.805 -22.656 -11.75 1 86.62 309 VAL A N 1
ATOM 2367 C CA . VAL A 1 309 ? 12.32 -21.812 -10.68 1 86.62 309 VAL A CA 1
ATOM 2368 C C . VAL A 1 309 ? 12.508 -20.391 -11.188 1 86.62 309 VAL A C 1
ATOM 2370 O O . VAL A 1 309 ? 12.672 -19.453 -10.406 1 86.62 309 VAL A O 1
ATOM 2373 N N . LEU A 1 310 ? 12.477 -20.234 -12.523 1 90.38 310 LEU A N 1
ATOM 2374 C CA . LEU A 1 310 ? 12.695 -18.922 -13.109 1 90.38 310 LEU A CA 1
ATOM 2375 C C . LEU A 1 310 ? 11.367 -18.266 -13.492 1 90.38 310 LEU A C 1
ATOM 2377 O O . LEU A 1 310 ? 11.344 -17.109 -13.938 1 90.38 310 LEU A O 1
ATOM 2381 N N . ASN A 1 311 ? 10.266 -19 -13.211 1 89.19 311 ASN A N 1
ATOM 2382 C CA . ASN A 1 311 ? 8.969 -18.422 -13.531 1 89.19 311 ASN A CA 1
ATOM 2383 C C . ASN A 1 311 ? 8.703 -17.156 -12.711 1 89.19 311 ASN A C 1
ATOM 2385 O O . ASN A 1 311 ? 8.875 -17.172 -11.492 1 89.19 311 ASN A O 1
ATOM 2389 N N . HIS A 1 312 ? 8.297 -16.078 -13.344 1 87.94 312 HIS A N 1
ATOM 2390 C CA . HIS A 1 312 ? 7.934 -14.805 -12.734 1 87.94 312 HIS A CA 1
ATOM 2391 C C . HIS A 1 312 ? 9.156 -14.102 -12.156 1 87.94 312 HIS A C 1
ATOM 2393 O O . HIS A 1 312 ? 9.039 -13.297 -11.227 1 87.94 312 HIS A O 1
ATOM 2399 N N . LYS A 1 313 ? 10.336 -14.477 -12.609 1 90.5 313 LYS A N 1
ATOM 2400 C CA . LYS A 1 313 ? 11.562 -13.852 -12.125 1 90.5 313 LYS A CA 1
ATOM 2401 C C . LYS A 1 313 ? 12.266 -13.086 -13.234 1 90.5 313 LYS A C 1
ATOM 2403 O O . LYS A 1 313 ? 12.023 -13.328 -14.422 1 90.5 313 LYS A O 1
ATOM 2408 N N . ILE A 1 314 ? 13.07 -12.172 -12.758 1 91.69 314 ILE A N 1
ATOM 2409 C CA . ILE A 1 314 ? 13.953 -11.484 -13.688 1 91.69 314 ILE A CA 1
ATOM 2410 C C . ILE A 1 314 ? 14.898 -12.5 -14.344 1 91.69 314 ILE A C 1
ATOM 2412 O O . ILE A 1 314 ? 15.273 -13.5 -13.719 1 91.69 314 ILE A O 1
ATOM 2416 N N . ASN A 1 315 ? 15.203 -12.219 -15.609 1 95.06 315 ASN A N 1
ATOM 2417 C CA . ASN A 1 315 ? 16.125 -13.039 -16.391 1 95.06 315 ASN A CA 1
ATOM 2418 C C . ASN A 1 315 ? 15.555 -14.438 -16.625 1 95.06 315 ASN A C 1
ATOM 2420 O O . ASN A 1 315 ? 16.281 -15.43 -16.531 1 95.06 315 ASN A O 1
ATOM 2424 N N . GLU A 1 316 ? 14.297 -14.492 -16.828 1 94.94 316 GLU A N 1
ATOM 2425 C CA . GLU A 1 316 ? 13.688 -15.734 -17.281 1 94.94 316 GLU A CA 1
ATOM 2426 C C . GLU A 1 316 ? 14.344 -16.234 -18.578 1 94.94 316 GLU A C 1
ATOM 2428 O O . GLU A 1 316 ? 14.648 -15.438 -19.469 1 94.94 316 GLU A O 1
ATOM 2433 N N . ARG A 1 317 ? 14.617 -17.5 -18.609 1 96.69 317 ARG A N 1
ATOM 2434 C CA . ARG A 1 317 ? 15.312 -18.109 -19.734 1 96.69 317 ARG A CA 1
ATOM 2435 C C . ARG A 1 317 ? 15.18 -19.625 -19.703 1 96.69 317 ARG A C 1
ATOM 2437 O O . ARG A 1 317 ? 14.734 -20.188 -18.703 1 96.69 317 ARG A O 1
ATOM 2444 N N . MET A 1 318 ? 15.531 -20.25 -20.797 1 96.31 318 MET A N 1
ATOM 2445 C CA . MET A 1 318 ? 15.562 -21.719 -20.828 1 96.31 318 MET A CA 1
ATOM 2446 C C . MET A 1 318 ? 16.484 -22.203 -21.938 1 96.31 318 MET A C 1
ATOM 2448 O O . MET A 1 318 ? 16.734 -21.484 -22.906 1 96.31 318 MET A O 1
ATOM 2452 N N . PRO A 1 319 ? 16.984 -23.406 -21.859 1 97.19 319 PRO A N 1
ATOM 2453 C CA . PRO A 1 319 ? 17.844 -23.969 -22.906 1 97.19 319 PRO A CA 1
ATOM 2454 C C . PRO A 1 319 ? 17.094 -24.203 -24.219 1 97.19 319 PRO A C 1
ATOM 2456 O O . PRO A 1 319 ? 15.992 -24.766 -24.219 1 97.19 319 PRO A O 1
ATOM 2459 N N . LEU A 1 320 ? 17.734 -23.828 -25.281 1 97.44 320 LEU A N 1
ATOM 2460 C CA . LEU A 1 320 ? 17.156 -24.031 -26.609 1 97.44 320 LEU A CA 1
ATOM 2461 C C . LEU A 1 320 ? 16.938 -25.516 -26.875 1 97.44 320 LEU A C 1
ATOM 2463 O O . LEU A 1 320 ? 15.922 -25.906 -27.469 1 97.44 320 LEU A O 1
ATOM 2467 N N . SER A 1 321 ? 17.828 -26.344 -26.453 1 97.31 321 SER A N 1
ATOM 2468 C CA . SER A 1 321 ? 17.734 -27.797 -26.688 1 97.31 321 SER A CA 1
ATOM 2469 C C . SER A 1 321 ? 16.484 -28.375 -26.047 1 97.31 321 SER A C 1
ATOM 2471 O O . SER A 1 321 ? 15.852 -29.266 -26.625 1 97.31 321 SER A O 1
ATOM 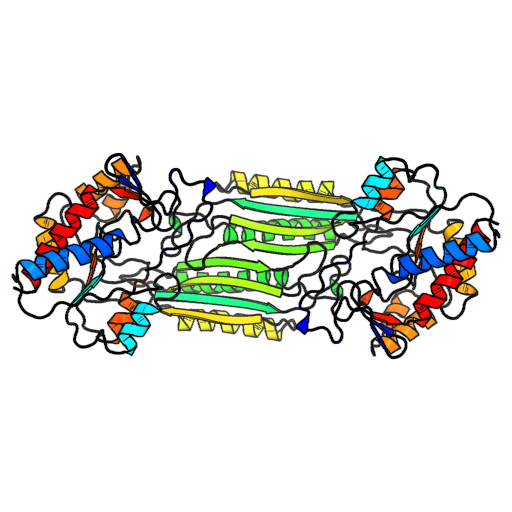2473 N N . GLN A 1 322 ? 16.156 -27.891 -24.875 1 97 322 GLN A N 1
ATOM 2474 C CA . GLN A 1 322 ? 14.953 -28.375 -24.203 1 97 322 GLN A CA 1
ATOM 2475 C C . GLN A 1 322 ? 13.703 -28.094 -25.031 1 97 322 GLN A C 1
ATOM 2477 O O . GLN A 1 322 ? 12.82 -28.953 -25.141 1 97 322 GLN A O 1
ATOM 2482 N N . TYR A 1 323 ? 13.656 -26.906 -25.531 1 96.88 323 TYR A N 1
ATOM 2483 C CA . TYR A 1 323 ? 12.555 -26.516 -26.406 1 96.88 323 TYR A CA 1
ATOM 2484 C C . TYR A 1 323 ? 12.422 -27.469 -27.578 1 96.88 323 TYR A C 1
ATOM 2486 O O . TYR A 1 323 ? 11.336 -28 -27.844 1 96.88 323 TYR A O 1
ATOM 2494 N N . LEU A 1 324 ? 13.469 -27.719 -28.25 1 97.44 324 LEU A N 1
ATOM 2495 C CA . LEU A 1 324 ? 13.484 -28.578 -29.422 1 97.44 324 LEU A CA 1
ATOM 2496 C C . LEU A 1 324 ? 13.133 -30.016 -29.047 1 97.44 324 LEU A C 1
ATOM 2498 O O . LEU A 1 324 ? 12.375 -30.672 -29.766 1 97.44 324 LEU A O 1
ATOM 2502 N N . ASP A 1 325 ? 13.68 -30.453 -27.969 1 97.62 325 ASP A N 1
ATOM 2503 C CA . ASP A 1 325 ? 13.391 -31.812 -27.5 1 97.62 325 ASP A CA 1
ATOM 2504 C C . ASP A 1 325 ? 11.906 -31.984 -27.219 1 97.62 325 ASP A C 1
ATOM 2506 O O . ASP A 1 325 ? 11.336 -33.062 -27.484 1 97.62 325 ASP A O 1
ATOM 2510 N N . PHE A 1 326 ? 11.281 -31.016 -26.672 1 97.88 326 PHE A N 1
ATOM 2511 C CA . PHE A 1 326 ? 9.875 -31.141 -26.312 1 97.88 326 PHE A CA 1
ATOM 2512 C C . PHE A 1 326 ? 8.992 -31.125 -27.562 1 97.88 326 PHE A C 1
ATOM 2514 O O . PHE A 1 326 ? 7.926 -31.75 -27.578 1 97.88 326 PHE A O 1
ATOM 2521 N N . ILE A 1 327 ? 9.398 -30.453 -28.641 1 97.44 327 ILE A N 1
ATOM 2522 C CA . ILE A 1 327 ? 8.672 -30.547 -29.906 1 97.44 327 ILE A CA 1
ATOM 2523 C C . ILE A 1 327 ? 8.594 -32 -30.344 1 97.44 327 ILE A C 1
ATOM 2525 O O . ILE A 1 327 ? 7.508 -32.5 -30.656 1 97.44 327 ILE A O 1
ATOM 2529 N N . GLU A 1 328 ? 9.703 -32.656 -30.312 1 97 328 GLU A N 1
ATOM 2530 C CA . GLU A 1 328 ? 9.773 -34.031 -30.719 1 97 328 GLU A CA 1
ATOM 2531 C C . GLU A 1 328 ? 8.992 -34.938 -29.766 1 97 328 GLU A C 1
ATOM 2533 O O . GLU A 1 328 ? 8.297 -35.875 -30.188 1 97 328 GLU A O 1
ATOM 2538 N N . ALA A 1 329 ? 9.156 -34.688 -28.516 1 97.38 329 ALA A N 1
ATOM 2539 C CA . ALA A 1 329 ? 8.445 -35.469 -27.516 1 97.38 329 ALA A CA 1
ATOM 2540 C C . ALA A 1 329 ? 6.934 -35.375 -27.703 1 97.38 329 ALA A C 1
ATOM 2542 O O . ALA A 1 329 ? 6.23 -36.406 -27.641 1 97.38 329 ALA A O 1
ATOM 2543 N N . TYR A 1 330 ? 6.418 -34.156 -27.906 1 97.62 330 TYR A N 1
ATOM 2544 C CA . TYR A 1 330 ? 4.984 -33.969 -28.109 1 97.62 330 TYR A CA 1
ATOM 2545 C C . TYR A 1 330 ? 4.496 -34.75 -29.312 1 97.62 330 TYR A C 1
ATOM 2547 O O . TYR A 1 330 ? 3.451 -35.406 -29.25 1 97.62 330 TYR A O 1
ATOM 2555 N N . LYS A 1 331 ? 5.266 -34.719 -30.391 1 96 331 LYS A N 1
ATOM 2556 C CA . LYS A 1 331 ? 4.914 -35.469 -31.578 1 96 331 LYS A CA 1
ATOM 2557 C C . LYS A 1 331 ? 4.773 -36.969 -31.25 1 96 331 LYS A C 1
ATOM 2559 O O . LYS A 1 331 ? 3.781 -37.594 -31.625 1 96 331 LYS A O 1
ATOM 2564 N N . MET A 1 332 ? 5.758 -37.469 -30.562 1 96.44 332 MET A N 1
ATOM 2565 C CA . MET A 1 332 ? 5.773 -38.875 -30.219 1 96.44 332 MET A CA 1
ATOM 2566 C C . MET A 1 332 ? 4.602 -39.219 -29.297 1 96.44 332 MET A C 1
ATOM 2568 O O . MET A 1 332 ? 3.973 -40.281 -29.453 1 96.44 332 MET A O 1
ATOM 2572 N N . ILE A 1 333 ? 4.297 -38.375 -28.344 1 97.12 333 ILE A N 1
ATOM 2573 C CA . ILE A 1 333 ? 3.211 -38.594 -27.391 1 97.12 333 ILE A CA 1
ATOM 2574 C C . ILE A 1 333 ? 1.879 -38.656 -28.141 1 97.12 333 ILE A C 1
ATOM 2576 O O . ILE A 1 333 ? 1.07 -39.562 -27.922 1 97.12 333 ILE A O 1
ATOM 2580 N N . PHE A 1 334 ? 1.662 -37.688 -29.047 1 96.62 334 PHE A N 1
ATOM 2581 C CA . PHE A 1 334 ? 0.41 -37.625 -29.781 1 96.62 334 PHE A CA 1
ATOM 2582 C C . PHE A 1 334 ? 0.241 -38.844 -30.688 1 96.62 334 PHE A C 1
ATOM 2584 O O . PHE A 1 334 ? -0.835 -39.438 -30.734 1 96.62 334 PHE A O 1
ATOM 2591 N N . GLU A 1 335 ? 1.322 -39.219 -31.344 1 95.25 335 GLU A N 1
ATOM 2592 C CA . GLU A 1 335 ? 1.276 -40.375 -32.219 1 95.25 335 GLU A CA 1
ATOM 2593 C C . GLU A 1 335 ? 0.965 -41.656 -31.453 1 95.25 335 GLU A C 1
ATOM 2595 O O . GLU A 1 335 ? 0.159 -42.469 -31.906 1 95.25 335 GLU A O 1
ATOM 2600 N N . LYS A 1 336 ? 1.599 -41.75 -30.359 1 95.75 336 LYS A N 1
ATOM 2601 C CA . LYS A 1 336 ? 1.434 -42.969 -29.562 1 95.75 336 LYS A CA 1
ATOM 2602 C C . LYS A 1 336 ? 0.051 -43.031 -28.922 1 95.75 336 LYS A C 1
ATOM 2604 O O . LYS A 1 336 ? -0.588 -44.062 -28.891 1 95.75 336 LYS A O 1
ATOM 2609 N N . TYR A 1 337 ? -0.461 -41.938 -28.375 1 96.94 337 TYR A N 1
ATOM 2610 C CA . TYR A 1 337 ? -1.757 -41.906 -27.703 1 96.94 337 TYR A CA 1
ATOM 2611 C C . TYR A 1 337 ? -2.889 -42.125 -28.703 1 96.94 337 TYR A C 1
ATOM 2613 O O . TYR A 1 337 ? -3.887 -42.781 -28.375 1 96.94 337 TYR A O 1
ATOM 2621 N N . LEU A 1 338 ? -2.76 -41.625 -29.906 1 95.25 338 LEU A N 1
ATOM 2622 C CA . LEU A 1 338 ? -3.797 -41.719 -30.938 1 95.25 338 LEU A CA 1
ATOM 2623 C C . LEU A 1 338 ? -3.494 -42.844 -31.922 1 95.25 338 LEU A C 1
ATOM 2625 O O . LEU A 1 338 ? -3.789 -42.719 -33.125 1 95.25 338 LEU A O 1
ATOM 2629 N N . SER A 1 339 ? -2.824 -43.812 -31.531 1 90.44 339 SER A N 1
ATOM 2630 C CA . SER A 1 339 ? -2.514 -44.938 -32.406 1 90.44 339 SER A CA 1
ATOM 2631 C C . SER A 1 339 ? -3.686 -45.906 -32.469 1 90.44 339 SER A C 1
ATOM 2633 O O . SER A 1 339 ? -4.52 -45.969 -31.562 1 90.44 339 SER A O 1
ATOM 2635 N N . MET B 1 1 ? 1.413 29.062 -4.91 1 78.31 1 MET B N 1
ATOM 2636 C CA . MET B 1 1 ? 1.121 28.641 -3.545 1 78.31 1 MET B CA 1
ATOM 2637 C C . MET B 1 1 ? 0.279 27.375 -3.543 1 78.31 1 MET B C 1
ATOM 2639 O O . MET B 1 1 ? -0.767 27.312 -4.191 1 78.31 1 MET B O 1
ATOM 2643 N N . ASP B 1 2 ? 0.769 26.484 -2.684 1 83.62 2 ASP B N 1
ATOM 2644 C CA . ASP B 1 2 ? 0.303 25.109 -2.902 1 83.62 2 ASP B CA 1
ATOM 2645 C C . ASP B 1 2 ? -0.878 24.781 -1.994 1 83.62 2 ASP B C 1
ATOM 2647 O O . ASP B 1 2 ? -1.12 25.469 -1.004 1 83.62 2 ASP B O 1
ATOM 2651 N N . VAL B 1 3 ? -1.698 23.891 -2.514 1 90.12 3 VAL B N 1
ATOM 2652 C CA . VAL B 1 3 ? -2.754 23.25 -1.743 1 90.12 3 VAL B CA 1
ATOM 2653 C C . VAL B 1 3 ? -2.6 21.734 -1.822 1 90.12 3 VAL B C 1
ATOM 2655 O O . VAL B 1 3 ? -1.836 21.219 -2.646 1 90.12 3 VAL B O 1
ATOM 2658 N N . VAL B 1 4 ? -3.23 21.031 -0.886 1 89.94 4 VAL B N 1
ATOM 2659 C CA . VAL B 1 4 ? -3.148 19.578 -0.905 1 89.94 4 VAL B CA 1
ATOM 2660 C C . VAL B 1 4 ? -4.051 19.016 -2.008 1 89.94 4 VAL B C 1
ATOM 2662 O O . VAL B 1 4 ? -4.836 19.766 -2.604 1 89.94 4 VAL B O 1
ATOM 2665 N N . ASN B 1 5 ? -3.887 17.719 -2.23 1 88.38 5 ASN B N 1
ATOM 2666 C CA . ASN B 1 5 ? -4.68 17.047 -3.246 1 88.38 5 ASN B CA 1
ATOM 2667 C C . ASN B 1 5 ? -6.176 17.141 -2.947 1 88.38 5 ASN B C 1
ATOM 2669 O O . ASN B 1 5 ? -6.582 17.109 -1.783 1 88.38 5 ASN B O 1
ATOM 2673 N N . ALA B 1 6 ? -6.984 17.219 -4.055 1 90.12 6 ALA B N 1
ATOM 2674 C CA . ALA B 1 6 ? -8.43 17.391 -3.898 1 90.12 6 ALA B CA 1
ATOM 2675 C C . ALA B 1 6 ? -9.109 16.078 -3.537 1 90.12 6 ALA B C 1
ATOM 2677 O O . ALA B 1 6 ? -10.266 16.062 -3.109 1 90.12 6 ALA B O 1
ATOM 2678 N N . GLY B 1 7 ? -8.398 15.016 -3.586 1 86.12 7 GLY B N 1
ATOM 2679 C CA . GLY B 1 7 ? -9.062 13.727 -3.432 1 86.12 7 GLY B CA 1
ATOM 2680 C C . GLY B 1 7 ? -9.984 13.391 -4.586 1 86.12 7 GLY B C 1
ATOM 2681 O O . GLY B 1 7 ? -9.695 13.719 -5.738 1 86.12 7 GLY B O 1
ATOM 2682 N N . ASN B 1 8 ? -11.016 12.633 -4.254 1 87.38 8 ASN B N 1
ATOM 2683 C CA . ASN B 1 8 ? -11.984 12.258 -5.277 1 87.38 8 ASN B CA 1
ATOM 2684 C C . ASN B 1 8 ? -12.883 13.43 -5.652 1 87.38 8 ASN B C 1
ATOM 2686 O O . ASN B 1 8 ? -13.805 13.773 -4.91 1 87.38 8 ASN B O 1
ATOM 2690 N N . GLU B 1 9 ? -12.719 13.875 -6.781 1 92.19 9 GLU B N 1
ATOM 2691 C CA . GLU B 1 9 ? -13.414 15.078 -7.223 1 92.19 9 GLU B CA 1
ATOM 2692 C C . GLU B 1 9 ? -14.914 14.844 -7.324 1 92.19 9 GLU B C 1
ATOM 2694 O O . GLU B 1 9 ? -15.711 15.773 -7.137 1 92.19 9 GLU B O 1
ATOM 2699 N N . GLU B 1 10 ? -15.258 13.594 -7.559 1 92.56 10 GLU B N 1
ATOM 2700 C CA . GLU B 1 10 ? -16.672 13.266 -7.723 1 92.56 10 GLU B CA 1
ATOM 2701 C C . GLU B 1 10 ? -17.438 13.453 -6.414 1 92.56 10 GLU B C 1
ATOM 2703 O O . GLU B 1 10 ? -18.656 13.562 -6.418 1 92.56 10 GLU B O 1
ATOM 2708 N N . GLU B 1 11 ? -16.75 13.547 -5.375 1 92.44 11 GLU B N 1
ATOM 2709 C CA . GLU B 1 11 ? -17.391 13.641 -4.066 1 92.44 11 GLU B CA 1
ATOM 2710 C C . GLU B 1 11 ? -17.562 15.102 -3.65 1 92.44 11 GLU B C 1
ATOM 2712 O O . GLU B 1 11 ? -18.188 15.383 -2.623 1 92.44 11 GLU B O 1
ATOM 2717 N N . TRP B 1 12 ? -17.094 16.062 -4.465 1 94.81 12 TRP B N 1
ATOM 2718 C CA . TRP B 1 12 ? -17.219 17.484 -4.164 1 94.81 12 TRP B CA 1
ATOM 2719 C C . TRP B 1 12 ? -18.562 18.031 -4.613 1 94.81 12 TRP B C 1
ATOM 2721 O O . TRP B 1 12 ? -19.047 17.688 -5.695 1 94.81 12 TRP B O 1
ATOM 2731 N N . ASP B 1 13 ? -19.203 18.75 -3.791 1 95.38 13 ASP B N 1
ATOM 2732 C CA . ASP B 1 13 ? -20.438 19.438 -4.164 1 95.38 13 ASP B CA 1
ATOM 2733 C C . ASP B 1 13 ? -20.188 20.469 -5.258 1 95.38 13 ASP B C 1
ATOM 2735 O O . ASP B 1 13 ? -21.047 20.703 -6.109 1 95.38 13 ASP B O 1
ATOM 2739 N N . LYS B 1 14 ? -19.047 21.109 -5.133 1 95.56 14 LYS B N 1
ATOM 2740 C CA . LYS B 1 14 ? -18.547 22.078 -6.113 1 95.56 14 LYS B CA 1
ATOM 2741 C C . LYS B 1 14 ? -17.125 21.719 -6.559 1 95.56 14 LYS B C 1
ATOM 2743 O O . LYS B 1 14 ? -16.328 21.234 -5.758 1 95.56 14 LYS B O 1
ATOM 2748 N N . PRO B 1 15 ? -16.844 22.016 -7.789 1 94.62 15 PRO B N 1
ATOM 2749 C CA . PRO B 1 15 ? -15.5 21.656 -8.234 1 94.62 15 PRO B CA 1
ATOM 2750 C C . PRO B 1 15 ? -14.398 22.266 -7.363 1 94.62 15 PRO B C 1
ATOM 2752 O O . PRO B 1 15 ? -14.43 23.469 -7.078 1 94.62 15 PRO B O 1
ATOM 2755 N N . PRO B 1 16 ? -13.469 21.547 -6.996 1 95.31 16 PRO B N 1
ATOM 2756 C CA . PRO B 1 16 ? -12.508 21.969 -5.977 1 95.31 16 PRO B CA 1
ATOM 2757 C C . PRO B 1 16 ? -11.648 23.156 -6.422 1 95.31 16 PRO B C 1
ATOM 2759 O O . PRO B 1 16 ? -11.156 23.906 -5.586 1 95.31 16 PRO B O 1
ATOM 2762 N N . TYR B 1 17 ? -11.531 23.438 -7.723 1 94.81 17 TYR B N 1
ATOM 2763 C CA . TYR B 1 17 ? -10.578 24.453 -8.148 1 94.81 17 TYR B CA 1
ATOM 2764 C C . TYR B 1 17 ? -11.281 25.578 -8.891 1 94.81 17 TYR B C 1
ATOM 2766 O O . TYR B 1 17 ? -10.641 26.375 -9.578 1 94.81 17 TYR B O 1
ATOM 2774 N N . ALA B 1 18 ? -12.578 25.641 -8.711 1 92 18 ALA B N 1
ATOM 2775 C CA . ALA B 1 18 ? -13.344 26.656 -9.445 1 92 18 ALA B CA 1
ATOM 2776 C C . ALA B 1 18 ? -13.383 27.969 -8.68 1 92 18 ALA B C 1
ATOM 2778 O O . ALA B 1 18 ? -13.539 29.047 -9.281 1 92 18 ALA B O 1
ATOM 2779 N N . GLY B 1 19 ? -13.242 27.984 -7.406 1 92.75 19 GLY B N 1
ATOM 2780 C CA . GLY B 1 19 ? -13.312 29.203 -6.617 1 92.75 19 GLY B CA 1
ATOM 2781 C C . GLY B 1 19 ? -14.68 29.844 -6.637 1 92.75 19 GLY B C 1
ATOM 2782 O O . GLY B 1 19 ? -14.797 31.062 -6.719 1 92.75 19 GLY B O 1
ATOM 2783 N N . ILE B 1 20 ? -15.695 29.062 -6.523 1 94.94 20 ILE B N 1
ATOM 2784 C CA . ILE B 1 20 ? -17.078 29.516 -6.625 1 94.94 20 ILE B CA 1
ATOM 2785 C C . ILE B 1 20 ? -17.484 30.203 -5.32 1 94.94 20 ILE B C 1
ATOM 2787 O O . ILE B 1 20 ? -17.172 29.719 -4.234 1 94.94 20 ILE B O 1
ATOM 2791 N N . ILE B 1 21 ? -18.141 31.344 -5.461 1 97 21 ILE B N 1
ATOM 2792 C CA . ILE B 1 21 ? -18.812 32 -4.336 1 97 21 ILE B CA 1
ATOM 2793 C C . ILE B 1 21 ? -20.312 31.844 -4.465 1 97 21 ILE B C 1
ATOM 2795 O O . ILE B 1 21 ? -20.922 32.312 -5.426 1 97 21 ILE B O 1
ATOM 2799 N N . LYS B 1 22 ? -20.844 31.109 -3.615 1 96.5 22 LYS B N 1
ATOM 2800 C CA . LYS B 1 22 ? -22.281 30.875 -3.598 1 96.5 22 LYS B CA 1
ATOM 2801 C C . LYS B 1 22 ? -22.859 31.047 -2.189 1 96.5 22 LYS B C 1
ATOM 2803 O O . LYS B 1 22 ? -22.312 30.484 -1.229 1 96.5 22 LYS B O 1
ATOM 2808 N N . ASN B 1 23 ? -23.938 31.922 -2.057 1 96.25 23 ASN B N 1
ATOM 2809 C CA . ASN B 1 23 ? -24.594 32.156 -0.771 1 96.25 23 ASN B CA 1
ATOM 2810 C C . ASN B 1 23 ? -23.594 32.656 0.272 1 96.25 23 ASN B C 1
ATOM 2812 O O . ASN B 1 23 ? -23.562 32.156 1.396 1 96.25 23 ASN B O 1
ATOM 2816 N N . ASP B 1 24 ? -22.656 33.5 -0.089 1 97.19 24 ASP B N 1
ATOM 2817 C CA . ASP B 1 24 ? -21.688 34.188 0.754 1 97.19 24 ASP B CA 1
ATOM 2818 C C . ASP B 1 24 ? -20.672 33.188 1.334 1 97.19 24 ASP B C 1
ATOM 2820 O O . ASP B 1 24 ? -20.203 33.375 2.457 1 97.19 24 ASP B O 1
ATOM 2824 N N . VAL B 1 25 ? -20.547 32.125 0.611 1 97.81 25 VAL B N 1
ATOM 2825 C CA . VAL B 1 25 ? -19.562 31.109 0.989 1 97.81 25 VAL B CA 1
ATOM 2826 C C . VAL B 1 25 ? -18.562 30.922 -0.148 1 97.81 25 VAL B C 1
ATOM 2828 O O . VAL B 1 25 ? -18.953 30.781 -1.31 1 97.81 25 VAL B O 1
ATOM 2831 N N . ILE B 1 26 ? -17.297 30.953 0.166 1 97.5 26 ILE B N 1
ATOM 2832 C CA . ILE B 1 26 ? -16.219 30.656 -0.787 1 97.5 26 ILE B CA 1
ATOM 2833 C C . ILE B 1 26 ? -15.938 29.156 -0.797 1 97.5 26 ILE B C 1
ATOM 2835 O O . ILE B 1 26 ? -15.562 28.594 0.229 1 97.5 26 ILE B O 1
ATOM 2839 N N . TRP B 1 27 ? -16.062 28.562 -1.954 1 96.94 27 TRP B N 1
ATOM 2840 C CA . TRP B 1 27 ? -15.859 27.125 -2.076 1 96.94 27 TRP B CA 1
ATOM 2841 C C . TRP B 1 27 ? -14.57 26.828 -2.832 1 96.94 27 TRP B C 1
ATOM 2843 O O . TRP B 1 27 ? -14.242 27.516 -3.809 1 96.94 27 TRP B O 1
ATOM 2853 N N . GLY B 1 28 ? -13.898 25.828 -2.342 1 96.38 28 GLY B N 1
ATOM 2854 C CA . GLY B 1 28 ? -12.766 25.344 -3.117 1 96.38 28 GLY B CA 1
ATOM 2855 C C . GLY B 1 28 ? -11.586 24.922 -2.258 1 96.38 28 GLY B C 1
ATOM 2856 O O . GLY B 1 28 ? -11.43 25.406 -1.136 1 96.38 28 GLY B O 1
ATOM 2857 N N . ARG B 1 29 ? -10.797 24.031 -2.846 1 95.56 29 ARG B N 1
ATOM 2858 C CA . ARG B 1 29 ? -9.539 23.672 -2.209 1 95.56 29 ARG B CA 1
ATOM 2859 C C . ARG B 1 29 ? -8.648 24.891 -2.023 1 95.56 29 ARG B C 1
ATOM 2861 O O . ARG B 1 29 ? -8.367 25.609 -2.982 1 95.56 29 ARG B O 1
ATOM 2868 N N . GLY B 1 30 ? -8.305 25.156 -0.799 1 95 30 GLY B N 1
ATOM 2869 C CA . GLY B 1 30 ? -7.488 26.328 -0.511 1 95 30 GLY B CA 1
ATOM 2870 C C . GLY B 1 30 ? -8.281 27.5 0.03 1 95 30 GLY B C 1
ATOM 2871 O O . GLY B 1 30 ? -7.715 28.453 0.559 1 95 30 GLY B O 1
ATOM 2872 N N . ALA B 1 31 ? -9.609 27.406 -0.059 1 96 31 ALA B N 1
ATOM 2873 C CA . ALA B 1 31 ? -10.422 28.5 0.474 1 96 31 ALA B CA 1
ATOM 2874 C C . ALA B 1 31 ? -10.102 28.75 1.945 1 96 31 ALA B C 1
ATOM 2876 O O . ALA B 1 31 ? -9.93 29.891 2.361 1 96 31 ALA B O 1
ATOM 2877 N N . SER B 1 32 ? -9.992 27.672 2.658 1 95 32 SER B N 1
ATOM 2878 C CA . SER B 1 32 ? -9.633 27.766 4.07 1 95 32 SER B CA 1
ATOM 2879 C C . SER B 1 32 ? -8.125 27.656 4.262 1 95 32 SER B C 1
ATOM 2881 O O . SER B 1 32 ? -7.52 28.5 4.926 1 95 32 SER B O 1
ATOM 2883 N N . ASP B 1 33 ? -7.438 26.797 3.678 1 92.75 33 ASP B N 1
ATOM 2884 C CA . ASP B 1 33 ? -6.031 26.484 3.895 1 92.75 33 ASP B CA 1
ATOM 2885 C C . ASP B 1 33 ? -5.227 26.641 2.605 1 92.75 33 ASP B C 1
ATOM 2887 O O . ASP B 1 33 ? -5.062 25.672 1.849 1 92.75 33 ASP B O 1
ATOM 2891 N N . MET B 1 34 ? -4.641 27.812 2.137 1 92.5 34 MET B N 1
ATOM 2892 C CA . MET B 1 34 ? -4.875 29.031 2.889 1 92.5 34 MET B CA 1
ATOM 2893 C C . MET B 1 34 ? -4.883 30.25 1.964 1 92.5 34 MET B C 1
ATOM 2895 O O . MET B 1 34 ? -4.301 31.281 2.285 1 92.5 34 MET B O 1
ATOM 2899 N N . LYS B 1 35 ? -5.492 30.047 0.808 1 94.62 35 LYS B N 1
ATOM 2900 C CA . LYS B 1 35 ? -5.488 31.141 -0.176 1 94.62 35 LYS B CA 1
ATOM 2901 C C . LYS B 1 35 ? -6.207 32.375 0.361 1 94.62 35 LYS B C 1
ATOM 2903 O O . LYS B 1 35 ? -5.848 33.5 0.026 1 94.62 35 LYS B O 1
ATOM 2908 N N . SER B 1 36 ? -7.203 32.219 1.188 1 95.88 36 SER B N 1
ATOM 2909 C CA . SER B 1 36 ? -7.902 33.344 1.769 1 95.88 36 SER B CA 1
ATOM 2910 C C . SER B 1 36 ? -6.988 34.156 2.697 1 95.88 36 SER B C 1
ATOM 2912 O O . SER B 1 36 ? -7.016 35.375 2.701 1 95.88 36 SER B O 1
ATOM 2914 N N . GLY B 1 37 ? -6.219 33.438 3.51 1 96.62 37 GLY B N 1
ATOM 2915 C CA . GLY B 1 37 ? -5.25 34.125 4.355 1 96.62 37 GLY B CA 1
ATOM 2916 C C . GLY B 1 37 ? -4.223 34.906 3.566 1 96.62 37 GLY B C 1
ATOM 2917 O O . GLY B 1 37 ? -3.922 36.062 3.898 1 96.62 37 GLY B O 1
ATOM 2918 N N . LEU B 1 38 ? -3.707 34.312 2.51 1 96.69 38 LEU B N 1
ATOM 2919 C CA . LEU B 1 38 ? -2.727 34.969 1.649 1 96.69 38 LEU B CA 1
ATOM 2920 C C . LEU B 1 38 ? -3.32 36.219 0.994 1 96.69 38 LEU B C 1
ATOM 2922 O O . LEU B 1 38 ? -2.719 37.281 1.03 1 96.69 38 LEU B O 1
ATOM 2926 N N . ALA B 1 39 ? -4.5 36.031 0.411 1 97 39 ALA B N 1
ATOM 2927 C CA . ALA B 1 39 ? -5.148 37.156 -0.279 1 97 39 ALA B CA 1
ATOM 2928 C C . ALA B 1 39 ? -5.461 38.281 0.688 1 97 39 ALA B C 1
ATOM 2930 O O . ALA B 1 39 ? -5.332 39.469 0.337 1 97 39 ALA B O 1
ATOM 2931 N N . ALA B 1 40 ? -5.91 37.906 1.865 1 97.75 40 ALA B N 1
ATOM 2932 C CA . ALA B 1 40 ? -6.223 38.938 2.871 1 97.75 40 ALA B CA 1
ATOM 2933 C C . ALA B 1 40 ? -4.984 39.75 3.234 1 97.75 40 ALA B C 1
ATOM 2935 O O . ALA B 1 40 ? -5.051 40.969 3.361 1 97.75 40 ALA B O 1
ATOM 2936 N N . LEU B 1 41 ? -3.875 39.062 3.426 1 97.75 41 LEU B N 1
ATOM 2937 C CA . LEU B 1 41 ? -2.623 39.75 3.736 1 97.75 41 LEU B CA 1
ATOM 2938 C C . LEU B 1 41 ? -2.215 40.688 2.602 1 97.75 41 LEU B C 1
ATOM 2940 O O . LEU B 1 41 ? -1.786 41.812 2.844 1 97.75 41 LEU B O 1
ATOM 2944 N N . VAL B 1 42 ? -2.328 40.219 1.375 1 97.38 42 VAL B N 1
ATOM 2945 C CA . VAL B 1 42 ? -1.961 41 0.206 1 97.38 42 VAL B CA 1
ATOM 2946 C C . VAL B 1 42 ? -2.807 42.281 0.156 1 97.38 42 VAL B C 1
ATOM 2948 O O . VAL B 1 42 ? -2.279 43.375 -0.039 1 97.38 42 VAL B O 1
ATOM 2951 N N . LEU B 1 43 ? -4.082 42.156 0.343 1 97.44 43 LEU B N 1
ATOM 2952 C CA . LEU B 1 43 ? -4.977 43.312 0.26 1 97.44 43 LEU B CA 1
ATOM 2953 C C . LEU B 1 43 ? -4.723 44.281 1.407 1 97.44 43 LEU B C 1
ATOM 2955 O O . LEU B 1 43 ? -4.762 45.5 1.215 1 97.44 43 LEU B O 1
ATOM 2959 N N . ALA B 1 44 ? -4.508 43.719 2.604 1 96.69 44 ALA B N 1
ATOM 2960 C CA . ALA B 1 44 ? -4.168 44.562 3.738 1 96.69 44 ALA B CA 1
ATOM 2961 C C . ALA B 1 44 ? -2.906 45.375 3.453 1 96.69 44 ALA B C 1
ATOM 2963 O O . ALA B 1 44 ? -2.828 46.562 3.801 1 96.69 44 ALA B O 1
ATOM 2964 N N . MET B 1 45 ? -1.946 44.781 2.822 1 95.62 45 MET B N 1
ATOM 2965 C CA . MET B 1 45 ? -0.685 45.438 2.506 1 95.62 45 MET B CA 1
ATOM 2966 C C . MET B 1 45 ? -0.894 46.531 1.466 1 95.62 45 MET B C 1
ATOM 2968 O O . MET B 1 45 ? -0.267 47.594 1.538 1 95.62 45 MET B O 1
ATOM 2972 N N . ILE B 1 46 ? -1.674 46.281 0.508 1 96.06 46 ILE B N 1
ATOM 2973 C CA . ILE B 1 46 ? -1.984 47.281 -0.507 1 96.06 46 ILE B CA 1
ATOM 2974 C C . ILE B 1 46 ? -2.633 48.5 0.151 1 96.06 46 ILE B C 1
ATOM 2976 O O . ILE B 1 46 ? -2.25 49.625 -0.126 1 96.06 46 ILE B O 1
ATOM 2980 N N . ASP B 1 47 ? -3.57 48.219 0.984 1 94.62 47 ASP B N 1
ATOM 2981 C CA . ASP B 1 47 ? -4.254 49.312 1.68 1 94.62 47 ASP B CA 1
ATOM 2982 C C . ASP B 1 47 ? -3.281 50.125 2.539 1 94.62 47 ASP B C 1
ATOM 2984 O O . ASP B 1 47 ? -3.361 51.344 2.594 1 94.62 47 ASP B O 1
ATOM 2988 N N . LEU B 1 48 ? -2.449 49.406 3.221 1 93.44 48 LEU B N 1
ATOM 2989 C CA . LEU B 1 48 ? -1.457 50.062 4.066 1 93.44 48 LEU B CA 1
ATOM 2990 C C . LEU B 1 48 ? -0.512 50.906 3.229 1 93.44 48 LEU B C 1
ATOM 2992 O O . LEU B 1 48 ? -0.112 52 3.654 1 93.44 48 LEU B O 1
ATOM 2996 N N . HIS B 1 49 ? -0.093 50.406 2.16 1 93 49 HIS B N 1
ATOM 2997 C CA . HIS B 1 49 ? 0.774 51.156 1.254 1 93 49 HIS B CA 1
ATOM 2998 C C . HIS B 1 49 ? 0.12 52.438 0.812 1 93 49 HIS B C 1
ATOM 3000 O O . HIS B 1 49 ? 0.788 53.469 0.712 1 93 49 HIS B O 1
ATOM 3006 N N . ASN B 1 50 ? -1.099 52.406 0.565 1 93.94 50 ASN B N 1
ATOM 3007 C CA . ASN B 1 50 ? -1.83 53.562 0.09 1 93.94 50 ASN B CA 1
ATOM 3008 C C . ASN B 1 50 ? -2.039 54.594 1.205 1 93.94 50 ASN B C 1
ATOM 3010 O O . ASN B 1 50 ? -1.962 55.812 0.969 1 93.94 50 ASN B O 1
ATOM 3014 N N . SER B 1 51 ? -2.314 54.125 2.389 1 91.94 51 SER B N 1
ATOM 3015 C CA . SER B 1 51 ? -2.607 55.031 3.502 1 91.94 51 SER B CA 1
ATOM 3016 C C . SER B 1 51 ? -1.328 55.594 4.109 1 91.94 51 SER B C 1
ATOM 3018 O O . SER B 1 51 ? -1.339 56.688 4.707 1 91.94 51 SER B O 1
ATOM 3020 N N . LYS B 1 52 ? -0.246 54.844 4.023 1 89.38 52 LYS B N 1
ATOM 3021 C CA . LYS B 1 52 ? 1.066 55.188 4.57 1 89.38 52 LYS B CA 1
ATOM 3022 C C . LYS B 1 52 ? 0.995 55.375 6.082 1 89.38 52 LYS B C 1
ATOM 3024 O O . LYS B 1 52 ? 1.818 56.094 6.656 1 89.38 52 LYS B O 1
ATOM 3029 N N . LYS B 1 53 ? 0.073 54.812 6.699 1 89 53 LYS B N 1
ATOM 3030 C CA . LYS B 1 53 ? -0.128 54.969 8.141 1 89 53 LYS B CA 1
ATOM 3031 C C . LYS B 1 53 ? 0.638 53.875 8.914 1 89 53 LYS B C 1
ATOM 3033 O O . LYS B 1 53 ? 0.04 53.094 9.633 1 89 53 LYS B O 1
ATOM 3038 N N . PHE B 1 54 ? 1.876 53.75 8.852 1 90.19 54 PHE B N 1
ATOM 3039 C CA . PHE B 1 54 ? 2.701 52.812 9.609 1 90.19 54 PHE B CA 1
ATOM 3040 C C . PHE B 1 54 ? 4.152 53.281 9.648 1 90.19 54 PHE B C 1
ATOM 3042 O O . PHE B 1 54 ? 4.59 54.031 8.773 1 90.19 54 PHE B O 1
ATOM 3049 N N . LYS B 1 55 ? 4.832 52.969 10.648 1 92.5 55 LYS B N 1
ATOM 3050 C CA . LYS B 1 55 ? 6.266 53.219 10.797 1 92.5 55 LYS B CA 1
ATOM 3051 C C . LYS B 1 55 ? 7.055 51.906 10.562 1 92.5 55 LYS B C 1
ATOM 3053 O O . LYS B 1 55 ? 6.488 50.812 10.617 1 92.5 55 LYS B O 1
ATOM 3058 N N . GLY B 1 56 ? 8.258 52.031 10.258 1 92.25 56 GLY B N 1
ATOM 3059 C CA . GLY B 1 56 ? 9.094 50.875 10.07 1 92.25 56 GLY B CA 1
ATOM 3060 C C . GLY B 1 56 ? 8.969 50.25 8.688 1 92.25 56 GLY B C 1
ATOM 3061 O O . GLY B 1 56 ? 8.766 50.969 7.703 1 92.25 56 GLY B O 1
ATOM 3062 N N . LYS B 1 57 ? 9.273 48.906 8.617 1 93.12 57 LYS B N 1
ATOM 3063 C CA . LYS B 1 57 ? 9.258 48.219 7.34 1 93.12 57 LYS B CA 1
ATOM 3064 C C . LYS B 1 57 ? 8.359 46.969 7.406 1 93.12 57 LYS B C 1
ATOM 3066 O O . LYS B 1 57 ? 8.344 46.25 8.414 1 93.12 57 LYS B O 1
ATOM 3071 N N . ILE B 1 58 ? 7.613 46.875 6.395 1 94.25 58 ILE B N 1
ATOM 3072 C CA . ILE B 1 58 ? 6.754 45.688 6.273 1 94.25 58 ILE B CA 1
ATOM 3073 C C . ILE B 1 58 ? 7.121 44.906 5.016 1 94.25 58 ILE B C 1
ATOM 3075 O O . ILE B 1 58 ? 7.383 45.5 3.963 1 94.25 58 ILE B O 1
ATOM 3079 N N . ARG B 1 59 ? 7.246 43.562 5.152 1 95.31 59 ARG B N 1
ATOM 3080 C CA . ARG B 1 59 ? 7.535 42.656 4.043 1 95.31 59 ARG B CA 1
ATOM 3081 C C . ARG B 1 59 ? 6.469 41.594 3.928 1 95.31 59 ARG B C 1
ATOM 3083 O O . ARG B 1 59 ? 5.949 41.094 4.941 1 95.31 59 ARG B O 1
ATOM 3090 N N . LEU B 1 60 ? 6.141 41.281 2.717 1 96.06 60 LEU B N 1
ATOM 3091 C CA . LEU B 1 60 ? 5.305 40.125 2.43 1 96.06 60 LEU B CA 1
ATOM 3092 C C . LEU B 1 60 ? 6.141 38.969 1.897 1 96.06 60 LEU B C 1
ATOM 3094 O O . LEU B 1 60 ? 6.816 39.094 0.875 1 96.06 60 LEU B O 1
ATOM 3098 N N . LEU B 1 61 ? 6.219 37.875 2.588 1 96.12 61 LEU B N 1
ATOM 3099 C CA . LEU B 1 61 ? 6.867 36.656 2.129 1 96.12 61 LEU B CA 1
ATOM 3100 C C . LEU B 1 61 ? 5.832 35.594 1.707 1 96.12 61 LEU B C 1
ATOM 3102 O O . LEU B 1 61 ? 5.164 35 2.555 1 96.12 61 LEU B O 1
ATOM 3106 N N . ALA B 1 62 ? 5.641 35.406 0.433 1 95.5 62 ALA B N 1
ATOM 3107 C CA . ALA B 1 62 ? 4.762 34.406 -0.127 1 95.5 62 ALA B CA 1
ATOM 3108 C C . ALA B 1 62 ? 5.543 33.125 -0.468 1 95.5 62 ALA B C 1
ATOM 3110 O O . ALA B 1 62 ? 6.461 33.156 -1.292 1 95.5 62 ALA B O 1
ATOM 3111 N N . THR B 1 63 ? 5.215 32.031 0.186 1 95.38 63 THR B N 1
ATOM 3112 C CA . THR B 1 63 ? 6.023 30.812 0.078 1 95.38 63 THR B CA 1
ATOM 3113 C C . THR B 1 63 ? 5.273 29.719 -0.687 1 95.38 63 THR B C 1
ATOM 3115 O O . THR B 1 63 ? 4.047 29.766 -0.777 1 95.38 63 THR B O 1
ATOM 3118 N N . VAL B 1 64 ? 6.012 28.828 -1.298 1 93.06 64 VAL B N 1
ATOM 3119 C CA . VAL B 1 64 ? 5.461 27.672 -2.004 1 93.06 64 VAL B CA 1
ATOM 3120 C C . VAL B 1 64 ? 5.914 26.375 -1.324 1 93.06 64 VAL B C 1
ATOM 3122 O O . VAL B 1 64 ? 6.922 26.359 -0.614 1 93.06 64 VAL B O 1
ATOM 3125 N N . GLY B 1 65 ? 5.129 25.344 -1.492 1 91.94 65 GLY B N 1
ATOM 3126 C CA . GLY B 1 65 ? 5.531 24.016 -1.064 1 91.94 65 GLY B CA 1
ATOM 3127 C C . GLY B 1 65 ? 5.43 23.812 0.436 1 91.94 65 GLY B C 1
ATOM 3128 O O . GLY B 1 65 ? 6.227 23.078 1.025 1 91.94 65 GLY B O 1
ATOM 3129 N N . GLU B 1 66 ? 4.582 24.562 1.121 1 89.88 66 GLU B N 1
ATOM 3130 C CA . GLU B 1 66 ? 4.367 24.328 2.547 1 89.88 66 GLU B CA 1
ATOM 3131 C C . GLU B 1 66 ? 3.924 22.906 2.816 1 89.88 66 GLU B C 1
ATOM 3133 O O . GLU B 1 66 ? 4.41 22.25 3.75 1 89.88 66 GLU B O 1
ATOM 3138 N N . GLU B 1 67 ? 3.146 22.344 1.982 1 87.38 67 GLU B N 1
ATOM 3139 C CA . GLU B 1 67 ? 2.508 21.047 2.188 1 87.38 67 GLU B CA 1
ATOM 3140 C C . GLU B 1 67 ? 3.467 19.891 1.869 1 87.38 67 GLU B C 1
ATOM 3142 O O . GLU B 1 67 ? 3.154 18.734 2.117 1 87.38 67 GLU B O 1
ATOM 3147 N N . ILE B 1 68 ? 4.57 20.219 1.247 1 85.75 68 ILE B N 1
ATOM 3148 C CA . ILE B 1 68 ? 5.484 19.156 0.834 1 85.75 68 ILE B CA 1
ATOM 3149 C C . ILE B 1 68 ? 6.871 19.406 1.421 1 85.75 68 ILE B C 1
ATOM 3151 O O . ILE B 1 68 ? 7.883 19.219 0.743 1 85.75 68 ILE B O 1
ATOM 3155 N N . GLY B 1 69 ? 6.875 20.016 2.561 1 87.88 69 GLY B N 1
ATOM 3156 C CA . GLY B 1 69 ? 8.156 20.109 3.244 1 87.88 69 GLY B CA 1
ATOM 3157 C C . GLY B 1 69 ? 8.625 21.531 3.434 1 87.88 69 GLY B C 1
ATOM 3158 O O . GLY B 1 69 ? 9.812 21.781 3.66 1 87.88 69 GLY B O 1
ATOM 3159 N N . GLU B 1 70 ? 7.785 22.531 3.207 1 94.38 70 GLU B N 1
ATOM 3160 C CA . GLU B 1 70 ? 8.086 23.938 3.443 1 94.38 70 GLU B CA 1
ATOM 3161 C C . GLU B 1 70 ? 9.266 24.406 2.59 1 94.38 70 GLU B C 1
ATOM 3163 O O . GLU B 1 70 ? 10.188 25.062 3.092 1 94.38 70 GLU B O 1
ATOM 3168 N N . LEU B 1 71 ? 9.219 24.109 1.311 1 93.44 71 LEU B N 1
ATOM 3169 C CA . LEU B 1 71 ? 10.336 24.344 0.398 1 93.44 71 LEU B CA 1
ATOM 3170 C C . LEU B 1 71 ? 10.586 25.844 0.228 1 93.44 71 LEU B C 1
ATOM 3172 O O . LEU B 1 71 ? 11.734 26.281 0.259 1 93.44 71 LEU B O 1
ATOM 3176 N N . GLY B 1 72 ? 9.555 26.609 0.034 1 95.31 72 GLY B N 1
ATOM 3177 C CA . GLY B 1 72 ? 9.68 28.031 -0.199 1 95.31 72 GLY B CA 1
ATOM 3178 C C . GLY B 1 72 ? 10.211 28.797 1.005 1 95.31 72 GLY B C 1
ATOM 3179 O O . GLY B 1 72 ? 11.086 29.641 0.87 1 95.31 72 GLY B O 1
ATOM 3180 N N . SER B 1 73 ? 9.664 28.531 2.184 1 96.19 73 SER B N 1
ATOM 3181 C CA . SER B 1 73 ? 10.125 29.219 3.385 1 96.19 73 SER B CA 1
ATOM 3182 C C . SER B 1 73 ? 11.562 28.844 3.723 1 96.19 73 SER B C 1
ATOM 3184 O O . SER B 1 73 ? 12.328 29.688 4.207 1 96.19 73 SER B O 1
ATOM 3186 N N . LYS B 1 74 ? 11.906 27.609 3.518 1 96.38 74 LYS B N 1
ATOM 3187 C CA . LYS B 1 74 ? 13.305 27.203 3.67 1 96.38 74 LYS B CA 1
ATOM 3188 C C . LYS B 1 74 ? 14.211 28.031 2.758 1 96.38 74 LYS B C 1
ATOM 3190 O O . LYS B 1 74 ? 15.242 28.547 3.195 1 96.38 74 LYS B O 1
ATOM 3195 N N . GLN B 1 75 ? 13.836 28.125 1.479 1 96.75 75 GLN B N 1
ATOM 3196 C CA . GLN B 1 75 ? 14.617 28.875 0.493 1 96.75 75 GLN B CA 1
ATOM 3197 C C . GLN B 1 75 ? 14.758 30.328 0.888 1 96.75 75 GLN B C 1
ATOM 3199 O O . GLN B 1 75 ? 15.859 30.891 0.852 1 96.75 75 GLN B O 1
ATOM 3204 N N . LEU B 1 76 ? 13.641 30.969 1.239 1 96.88 76 LEU B N 1
ATOM 3205 C CA . LEU B 1 76 ? 13.664 32.375 1.602 1 96.88 76 LEU B CA 1
ATOM 3206 C C . LEU B 1 76 ? 14.547 32.625 2.822 1 96.88 76 LEU B C 1
ATOM 3208 O O . LEU B 1 76 ? 15.266 33.625 2.893 1 96.88 76 LEU B O 1
ATOM 3212 N N . THR B 1 77 ? 14.469 31.703 3.811 1 97.06 77 THR B N 1
ATOM 3213 C CA . THR B 1 77 ? 15.289 31.828 5.012 1 97.06 77 THR B CA 1
ATOM 3214 C C . THR B 1 77 ? 16.766 31.656 4.672 1 97.06 77 THR B C 1
ATOM 3216 O O . THR B 1 77 ? 17.609 32.469 5.094 1 97.06 77 THR B O 1
ATOM 3219 N N . ASP B 1 78 ? 17.094 30.641 3.92 1 97.06 78 ASP B N 1
ATOM 3220 C CA . ASP B 1 78 ? 18.469 30.344 3.541 1 97.06 78 ASP B CA 1
ATOM 3221 C C . ASP B 1 78 ? 19.078 31.5 2.748 1 97.06 78 ASP B C 1
ATOM 3223 O O . ASP B 1 78 ? 20.281 31.75 2.84 1 97.06 78 ASP B O 1
ATOM 3227 N N . GLU B 1 79 ? 18.281 32.156 1.983 1 97.62 79 GLU B N 1
ATOM 3228 C CA . GLU B 1 79 ? 18.766 33.25 1.134 1 97.62 79 GLU B CA 1
ATOM 3229 C C . GLU B 1 79 ? 18.781 34.562 1.893 1 97.62 79 GLU B C 1
ATOM 3231 O O . GLU B 1 79 ? 19.141 35.594 1.329 1 97.62 79 GLU B O 1
ATOM 3236 N N . GLY B 1 80 ? 18.344 34.562 3.09 1 96.69 80 GLY B N 1
ATOM 3237 C CA . GLY B 1 80 ? 18.5 35.719 3.955 1 96.69 80 GLY B CA 1
ATOM 3238 C C . GLY B 1 80 ? 17.297 36.656 3.926 1 96.69 80 GLY B C 1
ATOM 3239 O O . GLY B 1 80 ? 17.312 37.719 4.555 1 96.69 80 GLY B O 1
ATOM 3240 N N . HIS B 1 81 ? 16.219 36.25 3.238 1 95.81 81 HIS B N 1
ATOM 3241 C CA . HIS B 1 81 ? 15.039 37.125 3.123 1 95.81 81 HIS B CA 1
ATOM 3242 C C . HIS B 1 81 ? 14.289 37.219 4.445 1 95.81 81 HIS B C 1
ATOM 3244 O O . HIS B 1 81 ? 13.469 38.094 4.641 1 95.81 81 HIS B O 1
ATOM 3250 N N . ALA B 1 82 ? 14.555 36.344 5.402 1 95.31 82 ALA B N 1
ATOM 3251 C CA . ALA B 1 82 ? 13.898 36.344 6.707 1 95.31 82 ALA B CA 1
ATOM 3252 C C . ALA B 1 82 ? 14.781 37 7.762 1 95.31 82 ALA B C 1
ATOM 3254 O O . ALA B 1 82 ? 14.43 37.031 8.945 1 95.31 82 ALA B O 1
ATOM 3255 N N . ASP B 1 83 ? 15.867 37.531 7.309 1 95.44 83 ASP B N 1
ATOM 3256 C CA . ASP B 1 83 ? 16.781 38.188 8.242 1 95.44 83 ASP B CA 1
ATOM 3257 C C . ASP B 1 83 ? 16.203 39.531 8.734 1 95.44 83 ASP B C 1
ATOM 3259 O O . ASP B 1 83 ? 15.445 40.188 8.023 1 95.44 83 ASP B O 1
ATOM 3263 N N . ASN B 1 84 ? 16.5 39.875 9.969 1 95 84 ASN B N 1
ATOM 3264 C CA . ASN B 1 84 ? 16.172 41.156 10.578 1 95 84 ASN B CA 1
ATOM 3265 C C . ASN B 1 84 ? 14.672 41.406 10.641 1 95 84 ASN B C 1
ATOM 3267 O O . ASN B 1 84 ? 14.195 42.5 10.375 1 95 84 ASN B O 1
ATOM 3271 N N . ILE B 1 85 ? 13.961 40.312 10.789 1 95.88 85 ILE B N 1
ATOM 3272 C CA . ILE B 1 85 ? 12.531 40.438 11.047 1 95.88 85 ILE B CA 1
ATOM 3273 C C . ILE B 1 85 ? 12.273 40.375 12.555 1 95.88 85 ILE B C 1
ATOM 3275 O O . ILE B 1 85 ? 12.719 39.469 13.242 1 95.88 85 ILE B O 1
ATOM 3279 N N . ASP B 1 86 ? 11.578 41.375 13.039 1 95.56 86 ASP B N 1
ATOM 3280 C CA . ASP B 1 86 ? 11.281 41.469 14.469 1 95.56 86 ASP B CA 1
ATOM 3281 C C . ASP B 1 86 ? 10.008 40.688 14.805 1 95.56 86 ASP B C 1
ATOM 3283 O O . ASP B 1 86 ? 9.891 40.125 15.891 1 95.56 86 ASP B O 1
ATOM 3287 N N . ALA B 1 87 ? 9.07 40.812 13.914 1 97.25 87 ALA B N 1
ATOM 3288 C CA . ALA B 1 87 ? 7.773 40.156 14.109 1 97.25 87 ALA B CA 1
ATOM 3289 C C . ALA B 1 87 ? 7.25 39.562 12.805 1 97.25 87 ALA B C 1
ATOM 3291 O O . ALA B 1 87 ? 7.508 40.094 11.727 1 97.25 87 ALA B O 1
ATOM 3292 N N . MET B 1 88 ? 6.547 38.469 12.992 1 97.38 88 MET B N 1
ATOM 3293 C CA . MET B 1 88 ? 5.996 37.75 11.836 1 97.38 88 MET B CA 1
ATOM 3294 C C . MET B 1 88 ? 4.566 37.312 12.102 1 97.38 88 MET B C 1
ATOM 3296 O O . MET B 1 88 ? 4.285 36.719 13.148 1 97.38 88 MET B O 1
ATOM 3300 N N . LEU B 1 89 ? 3.707 37.656 11.211 1 98.06 89 LEU B N 1
ATOM 3301 C CA . LEU B 1 89 ? 2.334 37.156 11.211 1 98.06 89 LEU B CA 1
ATOM 3302 C C . LEU B 1 89 ? 2.09 36.219 10.039 1 98.06 89 LEU B C 1
ATOM 3304 O O . LEU B 1 89 ? 2.291 36.594 8.883 1 98.06 89 LEU B O 1
ATOM 3308 N N . ILE B 1 90 ? 1.771 34.969 10.32 1 97.44 90 ILE B N 1
ATOM 3309 C CA . ILE B 1 90 ? 1.479 33.969 9.305 1 97.44 90 ILE B CA 1
ATOM 3310 C C . ILE B 1 90 ? -0.033 33.781 9.188 1 97.44 90 ILE B C 1
ATOM 3312 O O . ILE B 1 90 ? -0.716 33.562 10.195 1 97.44 90 ILE B O 1
ATOM 3316 N N . GLY B 1 91 ? -0.586 33.812 8.008 1 96.94 91 GLY B N 1
ATOM 3317 C CA . GLY B 1 91 ? -2.018 33.875 7.77 1 96.94 91 GLY B CA 1
ATOM 3318 C C . GLY B 1 91 ? -2.68 32.5 7.656 1 96.94 91 GLY B C 1
ATOM 3319 O O . GLY B 1 91 ? -3.717 32.375 7.004 1 96.94 91 GLY B O 1
ATOM 3320 N N . GLU B 1 92 ? -2.1 31.438 8.266 1 95.56 92 GLU B N 1
ATOM 3321 C CA . GLU B 1 92 ? -2.717 30.109 8.289 1 95.56 92 GLU B CA 1
ATOM 3322 C C . GLU B 1 92 ? -4.074 30.141 8.977 1 95.56 92 GLU B C 1
ATOM 3324 O O . GLU B 1 92 ? -4.324 31 9.828 1 95.56 92 GLU B O 1
ATOM 3329 N N . PRO B 1 93 ? -4.926 29.188 8.633 1 93.81 93 PRO B N 1
ATOM 3330 C CA . PRO B 1 93 ? -6.309 29.266 9.109 1 93.81 93 PRO B CA 1
ATOM 3331 C C . PRO B 1 93 ? -6.445 28.859 10.578 1 93.81 93 PRO B C 1
ATOM 3333 O O . PRO B 1 93 ? -7.027 27.828 10.883 1 93.81 93 PRO B O 1
ATOM 3336 N N . VAL B 1 94 ? -6.016 29.609 11.43 1 90.81 94 VAL B N 1
ATOM 3337 C CA . VAL B 1 94 ? -6.266 29.578 12.867 1 90.81 94 VAL B CA 1
ATOM 3338 C C . VAL B 1 94 ? -6.926 30.875 13.305 1 90.81 94 VAL B C 1
ATOM 3340 O O . VAL B 1 94 ? -6.285 31.938 13.328 1 90.81 94 VAL B O 1
ATOM 3343 N N . ASN B 1 95 ? -8.234 30.766 13.648 1 86.62 95 ASN B N 1
ATOM 3344 C CA . ASN B 1 95 ? -8.945 32.031 13.789 1 86.62 95 ASN B CA 1
ATOM 3345 C C . ASN B 1 95 ? -9.531 32.188 15.195 1 86.62 95 ASN B C 1
ATOM 3347 O O . ASN B 1 95 ? -9.859 33.281 15.617 1 86.62 95 ASN B O 1
ATOM 3351 N N . ILE B 1 96 ? -9.602 31.078 15.898 1 91.69 96 ILE B N 1
ATOM 3352 C CA . ILE B 1 96 ? -10.219 31.188 17.219 1 91.69 96 ILE B CA 1
ATOM 3353 C C . ILE B 1 96 ? -9.141 31.312 18.281 1 91.69 96 ILE B C 1
ATOM 3355 O O . ILE B 1 96 ? -9.438 31.453 19.469 1 91.69 96 ILE B O 1
ATOM 3359 N N . GLY B 1 97 ? -7.91 31.281 17.922 1 94.38 97 GLY B N 1
ATOM 3360 C CA . GLY B 1 97 ? -6.727 31.484 18.734 1 94.38 97 GLY B CA 1
ATOM 3361 C C . GLY B 1 97 ? -5.555 32.062 17.969 1 94.38 97 GLY B C 1
ATOM 3362 O O . GLY B 1 97 ? -5.617 32.219 16.75 1 94.38 97 GLY B O 1
ATOM 3363 N N . ILE B 1 98 ? -4.559 32.5 18.734 1 97 98 ILE B N 1
ATOM 3364 C CA . ILE B 1 98 ? -3.314 32.969 18.141 1 97 98 ILE B CA 1
ATOM 3365 C C . ILE B 1 98 ? -2.191 31.984 18.422 1 97 98 ILE B C 1
ATOM 3367 O O . ILE B 1 98 ? -1.763 31.812 19.562 1 97 98 ILE B O 1
ATOM 3371 N N . VAL B 1 99 ? -1.663 31.422 17.375 1 97.38 99 VAL B N 1
ATOM 3372 C CA . VAL B 1 99 ? -0.686 30.359 17.562 1 97.38 99 VAL B CA 1
ATOM 3373 C C . VAL B 1 99 ? 0.694 30.953 17.828 1 97.38 99 VAL B C 1
ATOM 3375 O O . VAL B 1 99 ? 1.162 31.797 17.047 1 97.38 99 VAL B O 1
ATOM 3378 N N . TYR B 1 100 ? 1.242 30.547 18.922 1 97.69 100 TYR B N 1
ATOM 3379 C CA . TYR B 1 100 ? 2.598 30.984 19.25 1 97.69 100 TYR B CA 1
ATOM 3380 C C . TYR B 1 100 ? 3.557 29.797 19.25 1 97.69 100 TYR B C 1
ATOM 3382 O O . TYR B 1 100 ? 4.773 29.969 19.328 1 97.69 100 TYR B O 1
ATOM 3390 N N . ALA B 1 101 ? 2.947 28.578 19.203 1 97.88 101 ALA B N 1
ATOM 3391 C CA . ALA B 1 101 ? 3.725 27.344 19.266 1 97.88 101 ALA B CA 1
ATOM 3392 C C . ALA B 1 101 ? 3.053 26.234 18.453 1 97.88 101 ALA B C 1
ATOM 3394 O O . ALA B 1 101 ? 1.823 26.141 18.422 1 97.88 101 ALA B O 1
ATOM 3395 N N . HIS B 1 102 ? 3.859 25.422 17.828 1 97.81 102 HIS B N 1
ATOM 3396 C CA . HIS B 1 102 ? 3.326 24.234 17.156 1 97.81 102 HIS B CA 1
ATOM 3397 C C . HIS B 1 102 ? 4.352 23.109 17.141 1 97.81 102 HIS B C 1
ATOM 3399 O O . HIS B 1 102 ? 5.543 23.344 17.359 1 97.81 102 HIS B O 1
ATOM 3405 N N . LYS B 1 103 ? 3.9 21.891 16.938 1 98.25 103 LYS B N 1
ATOM 3406 C CA . LYS B 1 103 ? 4.738 20.703 16.906 1 98.25 103 LYS B CA 1
ATOM 3407 C C . LYS B 1 103 ? 5.648 20.703 15.68 1 98.25 103 LYS B C 1
ATOM 3409 O O . LYS B 1 103 ? 5.434 21.484 14.742 1 98.25 103 LYS B O 1
ATOM 3414 N N . GLY B 1 104 ? 6.75 19.875 15.781 1 97.62 104 GLY B N 1
ATOM 3415 C CA . GLY B 1 104 ? 7.535 19.578 14.602 1 97.62 104 GLY B CA 1
ATOM 3416 C C . GLY B 1 104 ? 6.824 18.656 13.625 1 97.62 104 GLY B C 1
ATOM 3417 O O . GLY B 1 104 ? 5.695 18.234 13.875 1 97.62 104 GLY B O 1
ATOM 3418 N N . SER B 1 105 ? 7.438 18.453 12.484 1 97.69 105 SER B N 1
ATOM 3419 C CA . SER B 1 105 ? 6.902 17.547 11.469 1 97.69 105 SER B CA 1
ATOM 3420 C C . SER B 1 105 ? 8.008 16.719 10.82 1 97.69 105 SER B C 1
ATOM 3422 O O . SER B 1 105 ? 8.922 17.281 10.203 1 97.69 105 SER B O 1
ATOM 3424 N N . LEU B 1 106 ? 7.922 15.477 11 1 98 106 LEU B N 1
ATOM 3425 C CA . LEU B 1 106 ? 8.852 14.523 10.398 1 98 106 LEU B CA 1
ATOM 3426 C C . LEU B 1 106 ? 8.133 13.625 9.391 1 98 106 LEU B C 1
ATOM 3428 O O . LEU B 1 106 ? 7.164 12.953 9.742 1 98 106 LEU B O 1
ATOM 3432 N N . ASN B 1 107 ? 8.531 13.711 8.148 1 97.81 107 ASN B N 1
ATOM 3433 C CA . ASN B 1 107 ? 8.125 12.742 7.137 1 97.81 107 ASN B CA 1
ATOM 3434 C C . ASN B 1 107 ? 9.227 11.727 6.852 1 97.81 107 ASN B C 1
ATOM 3436 O O . ASN B 1 107 ? 10.383 12.094 6.656 1 97.81 107 ASN B O 1
ATOM 3440 N N . TYR B 1 108 ? 8.844 10.492 6.867 1 98.31 108 TYR B N 1
ATOM 3441 C CA . TYR B 1 108 ? 9.828 9.477 6.523 1 98.31 108 TYR B CA 1
ATOM 3442 C C . TYR B 1 108 ? 9.195 8.359 5.703 1 98.31 108 TYR B C 1
ATOM 3444 O O . TYR B 1 108 ? 7.973 8.203 5.688 1 98.31 108 TYR B O 1
ATOM 3452 N N . LYS B 1 109 ? 10.023 7.68 4.996 1 98.56 109 LYS B N 1
ATOM 3453 C CA . LYS B 1 109 ? 9.68 6.531 4.16 1 98.56 109 LYS B CA 1
ATOM 3454 C C . LYS B 1 109 ? 10.547 5.32 4.512 1 98.56 109 LYS B C 1
ATOM 3456 O O . LYS B 1 109 ? 11.742 5.457 4.754 1 98.56 109 LYS B O 1
ATOM 3461 N N . VAL B 1 110 ? 9.945 4.191 4.566 1 98.75 110 VAL B N 1
ATOM 3462 C CA . VAL B 1 110 ? 10.68 2.936 4.68 1 98.75 110 VAL B CA 1
ATOM 3463 C C . VAL B 1 110 ? 10.383 2.053 3.471 1 98.75 110 VAL B C 1
ATOM 3465 O O . VAL B 1 110 ? 9.227 1.917 3.062 1 98.75 110 VAL B O 1
ATOM 3468 N N . THR B 1 111 ? 11.383 1.517 2.863 1 98.38 111 THR B N 1
ATOM 3469 C CA . THR B 1 111 ? 11.234 0.642 1.704 1 98.38 111 THR B CA 1
ATOM 3470 C C . THR B 1 111 ? 11.711 -0.771 2.029 1 98.38 111 THR B C 1
ATOM 3472 O O . THR B 1 111 ? 12.57 -0.96 2.893 1 98.38 111 THR B O 1
ATOM 3475 N N . SER B 1 112 ? 11.086 -1.726 1.438 1 97.5 112 SER B N 1
ATOM 3476 C CA . SER B 1 112 ? 11.477 -3.131 1.438 1 97.5 112 SER B CA 1
ATOM 3477 C C . SER B 1 112 ? 11.82 -3.607 0.031 1 97.5 112 SER B C 1
ATOM 3479 O O . SER B 1 112 ? 10.984 -3.539 -0.876 1 97.5 112 SER B O 1
ATOM 3481 N N . LYS B 1 113 ? 13 -4.004 -0.18 1 94.62 113 LYS B N 1
ATOM 3482 C CA . LYS B 1 113 ? 13.445 -4.617 -1.428 1 94.62 113 LYS B CA 1
ATOM 3483 C C . LYS B 1 113 ? 13.781 -6.094 -1.227 1 94.62 113 LYS B C 1
ATOM 3485 O O . LYS B 1 113 ? 14.711 -6.43 -0.5 1 94.62 113 LYS B O 1
ATOM 3490 N N . GLU B 1 114 ? 12.969 -6.922 -1.949 1 93.44 114 GLU B N 1
ATOM 3491 C CA . GLU B 1 114 ? 13.055 -8.359 -1.727 1 93.44 114 GLU B CA 1
ATOM 3492 C C . GLU B 1 114 ? 13.086 -9.125 -3.049 1 93.44 114 GLU B C 1
ATOM 3494 O O . GLU B 1 114 ? 13.531 -8.594 -4.066 1 93.44 114 GLU B O 1
ATOM 3499 N N . LEU B 1 115 ? 12.797 -10.414 -2.971 1 90 115 LEU B N 1
ATOM 3500 C CA . LEU B 1 115 ? 12.93 -11.281 -4.137 1 90 115 LEU B CA 1
ATOM 3501 C C . LEU B 1 115 ? 11.57 -11.781 -4.602 1 90 115 LEU B C 1
ATOM 3503 O O . LEU B 1 115 ? 10.836 -12.398 -3.832 1 90 115 LEU B O 1
ATOM 3507 N N . ALA B 1 116 ? 11.305 -11.492 -5.906 1 90.75 116 ALA B N 1
ATOM 3508 C CA . ALA B 1 116 ? 10.039 -11.906 -6.488 1 90.75 116 ALA B CA 1
ATOM 3509 C C . ALA B 1 116 ? 10 -13.422 -6.691 1 90.75 116 ALA B C 1
ATOM 3511 O O . ALA B 1 116 ? 11.047 -14.062 -6.793 1 90.75 116 ALA B O 1
ATOM 3512 N N . ALA B 1 117 ? 8.789 -13.992 -6.73 1 89.75 117 ALA B N 1
ATOM 3513 C CA . ALA B 1 117 ? 8.523 -15.398 -7.027 1 89.75 117 ALA B CA 1
ATOM 3514 C C . ALA B 1 117 ? 7.062 -15.609 -7.418 1 89.75 117 ALA B C 1
ATOM 3516 O O . ALA B 1 117 ? 6.234 -14.711 -7.27 1 89.75 117 ALA B O 1
ATOM 3517 N N . HIS B 1 118 ? 6.855 -16.703 -8.047 1 88.44 118 HIS B N 1
ATOM 3518 C CA . HIS B 1 118 ? 5.469 -17.109 -8.273 1 88.44 118 HIS B CA 1
ATOM 3519 C C . HIS B 1 118 ? 4.734 -17.312 -6.949 1 88.44 118 HIS B C 1
ATOM 3521 O O . HIS B 1 118 ? 5.293 -17.859 -5.996 1 88.44 118 HIS B O 1
ATOM 3527 N N . SER B 1 119 ? 3.479 -16.812 -6.887 1 92.31 119 SER B N 1
ATOM 3528 C CA . SER B 1 119 ? 2.736 -16.859 -5.633 1 92.31 119 SER B CA 1
ATOM 3529 C C . SER B 1 119 ? 2.488 -18.297 -5.184 1 92.31 119 SER B C 1
ATOM 3531 O O . SER B 1 119 ? 2.205 -18.547 -4.008 1 92.31 119 SER B O 1
ATOM 3533 N N . SER B 1 120 ? 2.533 -19.266 -6.059 1 92.38 120 SER B N 1
ATOM 3534 C CA . SER B 1 120 ? 2.336 -20.672 -5.707 1 92.38 120 SER B CA 1
ATOM 3535 C C . SER B 1 120 ? 3.621 -21.281 -5.172 1 92.38 120 SER B C 1
ATOM 3537 O O . SER B 1 120 ? 3.615 -22.422 -4.699 1 92.38 120 SER B O 1
ATOM 3539 N N . ALA B 1 121 ? 4.707 -20.656 -5.305 1 90.88 121 ALA B N 1
ATOM 3540 C CA . ALA B 1 121 ? 5.988 -21.094 -4.773 1 90.88 121 ALA B CA 1
ATOM 3541 C C . ALA B 1 121 ? 6.676 -19.984 -3.988 1 90.88 121 ALA B C 1
ATOM 3543 O O . ALA B 1 121 ? 7.812 -19.609 -4.293 1 90.88 121 ALA B O 1
ATOM 3544 N N . PRO B 1 122 ? 6.02 -19.531 -2.928 1 91.88 122 PRO B N 1
ATOM 3545 C CA . PRO B 1 122 ? 6.531 -18.359 -2.211 1 91.88 122 PRO B CA 1
ATOM 3546 C C . PRO B 1 122 ? 7.895 -18.609 -1.573 1 91.88 122 PRO B C 1
ATOM 3548 O O . PRO B 1 122 ? 8.648 -17.656 -1.338 1 91.88 122 PRO B O 1
ATOM 3551 N N . GLU B 1 123 ? 8.258 -19.844 -1.304 1 90.06 123 GLU B N 1
ATOM 3552 C CA . GLU B 1 123 ? 9.508 -20.203 -0.651 1 90.06 123 GLU B CA 1
ATOM 3553 C C . GLU B 1 123 ? 10.711 -19.859 -1.531 1 90.06 123 GLU B C 1
ATOM 3555 O O . GLU B 1 123 ? 11.836 -19.766 -1.045 1 90.06 123 GLU B O 1
ATOM 3560 N N . THR B 1 124 ? 10.453 -19.672 -2.824 1 87.69 124 THR B N 1
ATOM 3561 C CA . THR B 1 124 ? 11.539 -19.359 -3.74 1 87.69 124 THR B CA 1
ATOM 3562 C C . THR B 1 124 ? 11.758 -17.844 -3.812 1 87.69 124 THR B C 1
ATOM 3564 O O . THR B 1 124 ? 12.656 -17.375 -4.512 1 87.69 124 THR B O 1
ATOM 3567 N N . GLY B 1 125 ? 10.984 -17.062 -3.102 1 90.25 125 GLY B N 1
ATOM 3568 C CA . GLY B 1 125 ? 11.102 -15.617 -3.023 1 90.25 125 GLY B CA 1
ATOM 3569 C C . GLY B 1 125 ? 11.102 -15.094 -1.6 1 90.25 125 GLY B C 1
ATOM 3570 O O . GLY B 1 125 ? 11.5 -15.805 -0.673 1 90.25 125 GLY B O 1
ATOM 3571 N N . ASN B 1 126 ? 10.883 -13.883 -1.432 1 94.19 126 ASN B N 1
ATOM 3572 C CA . ASN B 1 126 ? 10.742 -13.172 -0.163 1 94.19 126 ASN B CA 1
ATOM 3573 C C . ASN B 1 126 ? 9.727 -12.039 -0.266 1 94.19 126 ASN B C 1
ATOM 3575 O O . ASN B 1 126 ? 9.914 -11.094 -1.035 1 94.19 126 ASN B O 1
ATOM 3579 N N . ASN B 1 127 ? 8.625 -12.094 0.433 1 96.69 127 ASN B N 1
ATOM 3580 C CA . ASN B 1 127 ? 7.465 -11.227 0.265 1 96.69 127 ASN B CA 1
ATOM 3581 C C . ASN B 1 127 ? 7.699 -9.852 0.893 1 96.69 127 ASN B C 1
ATOM 3583 O O . ASN B 1 127 ? 7.57 -9.695 2.109 1 96.69 127 ASN B O 1
ATOM 3587 N N . ALA B 1 128 ? 7.961 -8.875 0.092 1 97.38 128 ALA B N 1
ATOM 3588 C CA . ALA B 1 128 ? 8.297 -7.527 0.546 1 97.38 128 ALA B CA 1
ATOM 3589 C C . ALA B 1 128 ? 7.156 -6.918 1.354 1 97.38 128 ALA B C 1
ATOM 3591 O O . ALA B 1 128 ? 7.391 -6.199 2.326 1 97.38 128 ALA B O 1
ATOM 3592 N N . ILE B 1 129 ? 5.922 -7.152 0.975 1 98.19 129 ILE B N 1
ATOM 3593 C CA . ILE B 1 129 ? 4.758 -6.578 1.647 1 98.19 129 ILE B CA 1
ATOM 3594 C C . ILE B 1 129 ? 4.621 -7.184 3.043 1 98.19 129 ILE B C 1
ATOM 3596 O O . ILE B 1 129 ? 4.508 -6.457 4.031 1 98.19 129 ILE B O 1
ATOM 3600 N N . GLU B 1 130 ? 4.621 -8.492 3.135 1 97.44 130 GLU B N 1
ATOM 3601 C CA . GLU B 1 130 ? 4.438 -9.148 4.426 1 97.44 130 GLU B CA 1
ATOM 3602 C C . GLU B 1 130 ? 5.578 -8.812 5.383 1 97.44 130 GLU B C 1
ATOM 3604 O O . GLU B 1 130 ? 5.355 -8.633 6.582 1 97.44 130 GLU B O 1
ATOM 3609 N N . ASN B 1 131 ? 6.793 -8.781 4.867 1 96.94 131 ASN B N 1
ATOM 3610 C CA . ASN B 1 131 ? 7.914 -8.352 5.695 1 96.94 131 ASN B CA 1
ATOM 3611 C C . ASN B 1 131 ? 7.738 -6.914 6.172 1 96.94 131 ASN B C 1
ATOM 3613 O O . ASN B 1 131 ? 8.016 -6.602 7.332 1 96.94 131 ASN B O 1
ATOM 3617 N N . LEU B 1 132 ? 7.324 -6.035 5.277 1 97.81 132 LEU B N 1
ATOM 3618 C CA . LEU B 1 132 ? 7.09 -4.637 5.629 1 97.81 132 LEU B CA 1
ATOM 3619 C C . LEU B 1 132 ? 6.02 -4.523 6.711 1 97.81 132 LEU B C 1
ATOM 3621 O O . LEU B 1 132 ? 6.145 -3.707 7.629 1 97.81 132 LEU B O 1
ATOM 3625 N N . LEU B 1 133 ? 4.953 -5.324 6.609 1 97.5 133 LEU B N 1
ATOM 3626 C CA . LEU B 1 133 ? 3.875 -5.312 7.59 1 97.5 133 LEU B CA 1
ATOM 3627 C C . LEU B 1 133 ? 4.395 -5.684 8.977 1 97.5 133 LEU B C 1
ATOM 3629 O O . LEU B 1 133 ? 4 -5.078 9.977 1 97.5 133 LEU B O 1
ATOM 3633 N N . LYS B 1 134 ? 5.242 -6.668 9.055 1 96.31 134 LYS B N 1
ATOM 3634 C CA . LYS B 1 134 ? 5.859 -7.047 10.328 1 96.31 134 LYS B CA 1
ATOM 3635 C C . LYS B 1 134 ? 6.68 -5.898 10.898 1 96.31 134 LYS B C 1
ATOM 3637 O O . LYS B 1 134 ? 6.617 -5.625 12.102 1 96.31 134 LYS B O 1
ATOM 3642 N N . LEU B 1 135 ? 7.43 -5.305 10.039 1 97.56 135 LEU B N 1
ATOM 3643 C CA . LEU B 1 135 ? 8.266 -4.188 10.461 1 97.56 135 LEU B CA 1
ATOM 3644 C C . LEU B 1 135 ? 7.414 -3.031 10.969 1 97.56 135 LEU B C 1
ATOM 3646 O O . LEU B 1 135 ? 7.738 -2.418 11.992 1 97.56 135 LEU B O 1
ATOM 3650 N N . ILE B 1 136 ? 6.359 -2.664 10.242 1 98.31 136 ILE B N 1
ATOM 3651 C CA . ILE B 1 136 ? 5.453 -1.584 10.609 1 98.31 136 ILE B CA 1
ATOM 3652 C C . ILE B 1 136 ? 4.914 -1.82 12.023 1 98.31 136 ILE B C 1
ATOM 3654 O O . ILE B 1 136 ? 4.855 -0.895 12.836 1 98.31 136 ILE B O 1
ATOM 3658 N N . ASN B 1 137 ? 4.531 -3.012 12.289 1 97.38 137 ASN B N 1
ATOM 3659 C CA . ASN B 1 137 ? 3.99 -3.348 13.602 1 97.38 137 ASN B CA 1
ATOM 3660 C C . ASN B 1 137 ? 4.996 -3.057 14.711 1 97.38 137 ASN B C 1
ATOM 3662 O O . ASN B 1 137 ? 4.652 -2.449 15.727 1 97.38 137 ASN B O 1
ATOM 3666 N N . GLU B 1 138 ? 6.203 -3.506 14.508 1 97.44 138 GLU B N 1
ATOM 3667 C CA . GLU B 1 138 ? 7.234 -3.299 15.523 1 97.44 138 GLU B CA 1
ATOM 3668 C C . GLU B 1 138 ? 7.527 -1.812 15.711 1 97.44 138 GLU B C 1
ATOM 3670 O O . GLU B 1 138 ? 7.688 -1.348 16.844 1 97.44 138 GLU B O 1
ATOM 3675 N N . ILE B 1 139 ? 7.641 -1.115 14.633 1 98.5 139 ILE B N 1
ATOM 3676 C CA . ILE B 1 139 ? 7.91 0.318 14.68 1 98.5 139 ILE B CA 1
ATOM 3677 C C . ILE B 1 139 ? 6.77 1.034 15.398 1 98.5 139 ILE B C 1
ATOM 3679 O O . ILE B 1 139 ? 7.008 1.885 16.266 1 98.5 139 ILE B O 1
ATOM 3683 N N . THR B 1 140 ? 5.535 0.699 15.047 1 98.06 140 THR B N 1
ATOM 3684 C CA . THR B 1 140 ? 4.359 1.329 15.641 1 98.06 140 THR B CA 1
ATOM 3685 C C . THR B 1 140 ? 4.324 1.102 17.141 1 98.06 140 THR B C 1
ATOM 3687 O O . THR B 1 140 ? 4.043 2.025 17.906 1 98.06 140 THR B O 1
ATOM 3690 N N . VAL B 1 141 ? 4.621 -0.109 17.594 1 97.88 141 VAL B N 1
ATOM 3691 C CA . VAL B 1 141 ? 4.633 -0.434 19.016 1 97.88 141 VAL B CA 1
ATOM 3692 C C . VAL B 1 141 ? 5.664 0.429 19.734 1 97.88 141 VAL B C 1
ATOM 3694 O O . VAL B 1 141 ? 5.363 1.038 20.766 1 97.88 141 VAL B O 1
ATOM 3697 N N . LYS B 1 142 ? 6.863 0.49 19.172 1 98.5 142 LYS B N 1
ATOM 3698 C CA . LYS B 1 142 ? 7.949 1.242 19.797 1 98.5 142 LYS B CA 1
ATOM 3699 C C . LYS B 1 142 ? 7.617 2.729 19.875 1 98.5 142 LYS B C 1
ATOM 3701 O O . LYS B 1 142 ? 7.816 3.361 20.906 1 98.5 142 LYS B O 1
ATOM 3706 N N . ILE B 1 143 ? 7.148 3.266 18.797 1 98.5 143 ILE B N 1
ATOM 3707 C CA . ILE B 1 143 ? 6.836 4.688 18.734 1 98.5 143 ILE B CA 1
ATOM 3708 C C . ILE B 1 143 ? 5.715 5.008 19.719 1 98.5 143 ILE B C 1
ATOM 3710 O O . ILE B 1 143 ? 5.793 5.988 20.469 1 98.5 143 ILE B O 1
ATOM 3714 N N . ASN B 1 144 ? 4.684 4.152 19.781 1 98.12 144 ASN B N 1
ATOM 3715 C CA . ASN B 1 144 ? 3.568 4.379 20.703 1 98.12 144 ASN B CA 1
ATOM 3716 C C . ASN B 1 144 ? 4.023 4.332 22.156 1 98.12 144 ASN B C 1
ATOM 3718 O O . ASN B 1 144 ? 3.537 5.102 22.984 1 98.12 144 ASN B O 1
ATOM 3722 N N . GLU B 1 145 ? 4.883 3.441 22.484 1 98.44 145 GLU B N 1
ATOM 3723 C CA . GLU B 1 145 ? 5.445 3.371 23.828 1 98.44 145 GLU B CA 1
ATOM 3724 C C . GLU B 1 145 ? 6.113 4.688 24.219 1 98.44 145 GLU B C 1
ATOM 3726 O O . GLU B 1 145 ? 5.93 5.176 25.328 1 98.44 145 GLU B O 1
ATOM 3731 N N . ASN B 1 146 ? 6.863 5.223 23.266 1 98.5 146 ASN B N 1
ATOM 3732 C CA . ASN B 1 146 ? 7.602 6.445 23.562 1 98.5 146 ASN B CA 1
ATOM 3733 C C . ASN B 1 146 ? 6.688 7.668 23.562 1 98.5 146 ASN B C 1
ATOM 3735 O O . ASN B 1 146 ? 6.922 8.617 24.312 1 98.5 146 ASN B O 1
ATOM 3739 N N . ILE B 1 147 ? 5.672 7.605 22.766 1 98.31 147 ILE B N 1
ATOM 3740 C CA . ILE B 1 147 ? 4.688 8.68 22.781 1 98.31 147 ILE B CA 1
ATOM 3741 C C . ILE B 1 147 ? 4.07 8.797 24.188 1 98.31 147 ILE B C 1
ATOM 3743 O O . ILE B 1 147 ? 3.91 9.898 24.703 1 98.31 147 ILE B O 1
ATOM 3747 N N . GLU B 1 148 ? 3.764 7.695 24.797 1 98 148 GLU B N 1
ATOM 3748 C CA . GLU B 1 148 ? 3.115 7.68 26.094 1 98 148 GLU B CA 1
ATOM 3749 C C . GLU B 1 148 ? 4.062 8.172 27.188 1 98 148 GLU B C 1
ATOM 3751 O O . GLU B 1 148 ? 3.623 8.758 28.188 1 98 148 GLU B O 1
ATOM 3756 N N . LYS B 1 149 ? 5.332 8.055 27.016 1 98.12 149 LYS B N 1
ATOM 3757 C CA . LYS B 1 149 ? 6.336 8.375 28.031 1 98.12 149 LYS B CA 1
ATOM 3758 C C . LYS B 1 149 ? 6.715 9.852 27.984 1 98.12 149 LYS B C 1
ATOM 3760 O O . LYS B 1 149 ? 7.32 10.375 28.922 1 98.12 149 LYS B O 1
ATOM 3765 N N . HIS B 1 150 ? 6.449 10.5 26.891 1 98.5 150 HIS B N 1
ATOM 3766 C CA . HIS B 1 150 ? 6.91 11.867 26.703 1 98.5 150 HIS B CA 1
ATOM 3767 C C . HIS B 1 150 ? 5.742 12.812 26.453 1 98.5 150 HIS B C 1
ATOM 3769 O O . HIS B 1 150 ? 4.953 12.602 25.516 1 98.5 150 HIS B O 1
ATOM 3775 N N . VAL B 1 151 ? 5.664 13.875 27.266 1 97.94 151 VAL B N 1
ATOM 3776 C CA . VAL B 1 151 ? 4.617 14.875 27.125 1 97.94 151 VAL B CA 1
ATOM 3777 C C . VAL B 1 151 ? 5.219 16.281 27.266 1 97.94 151 VAL B C 1
ATOM 3779 O O . VAL B 1 151 ? 6.062 16.5 28.141 1 97.94 151 VAL B O 1
ATOM 3782 N N . ASN B 1 152 ? 4.91 17.172 26.344 1 98.12 152 ASN B N 1
ATOM 3783 C CA . ASN B 1 152 ? 5.266 18.578 26.469 1 98.12 152 ASN B CA 1
ATOM 3784 C C . ASN B 1 152 ? 4.141 19.391 27.109 1 98.12 152 ASN B C 1
ATOM 3786 O O . ASN B 1 152 ? 2.973 19.219 26.75 1 98.12 152 ASN B O 1
ATOM 3790 N N . LYS B 1 153 ? 4.445 20.297 28.016 1 96.75 153 LYS B N 1
ATOM 3791 C CA . LYS B 1 153 ? 3.459 21.062 28.766 1 96.75 153 LYS B CA 1
ATOM 3792 C C . LYS B 1 153 ? 2.596 21.906 27.828 1 96.75 153 LYS B C 1
ATOM 3794 O O . LYS B 1 153 ? 1.411 22.125 28.109 1 96.75 153 LYS B O 1
ATOM 3799 N N . VAL B 1 154 ? 3.109 22.344 26.734 1 96.31 154 VAL B N 1
ATOM 3800 C CA . VAL B 1 154 ? 2.445 23.281 25.844 1 96.31 154 VAL B CA 1
ATOM 3801 C C . VAL B 1 154 ? 1.911 22.531 24.625 1 96.31 154 VAL B C 1
ATOM 3803 O O . VAL B 1 154 ? 0.754 22.719 24.234 1 96.31 154 VAL B O 1
ATOM 3806 N N . LEU B 1 155 ? 2.67 21.578 24.125 1 97.69 155 LEU B N 1
ATOM 3807 C CA . LEU B 1 155 ? 2.396 20.969 22.828 1 97.69 155 LEU B CA 1
ATOM 3808 C C . LEU B 1 155 ? 1.709 19.625 22.984 1 97.69 155 LEU B C 1
ATOM 3810 O O . LEU B 1 155 ? 1.188 19.062 22.016 1 97.69 155 LEU B O 1
ATOM 3814 N N . GLY B 1 156 ? 1.717 19.062 24.188 1 97.38 156 GLY B N 1
ATOM 3815 C CA . GLY B 1 156 ? 1.13 17.75 24.406 1 97.38 156 GLY B CA 1
ATOM 3816 C C . GLY B 1 156 ? 2.027 16.609 23.938 1 97.38 156 GLY B C 1
ATOM 3817 O O . GLY B 1 156 ? 3.24 16.641 24.172 1 97.38 156 GLY B O 1
ATOM 3818 N N . LYS B 1 157 ? 1.394 15.578 23.391 1 98.06 157 LYS B N 1
ATOM 3819 C CA . LYS B 1 157 ? 2.129 14.375 23 1 98.06 157 LYS B CA 1
ATOM 3820 C C . LYS B 1 157 ? 2.404 14.367 21.5 1 98.06 157 LYS B C 1
ATOM 3822 O O . LYS B 1 157 ? 1.706 15.023 20.719 1 98.06 157 LYS B O 1
ATOM 3827 N N . THR B 1 158 ? 3.377 13.633 21.125 1 98.44 158 THR B N 1
ATOM 3828 C CA . THR B 1 158 ? 3.68 13.359 19.719 1 98.44 158 THR B CA 1
ATOM 3829 C C . THR B 1 158 ? 2.506 12.672 19.047 1 98.44 158 THR B C 1
ATOM 3831 O O . THR B 1 158 ? 1.8 11.875 19.656 1 98.44 158 THR B O 1
ATOM 3834 N N . ILE B 1 159 ? 2.27 13 17.766 1 98 159 ILE B N 1
ATOM 3835 C CA . ILE B 1 159 ? 1.294 12.328 16.906 1 98 159 ILE B CA 1
ATOM 3836 C C . ILE B 1 159 ? 2.014 11.578 15.797 1 98 159 ILE B C 1
ATOM 3838 O O . ILE B 1 159 ? 2.938 12.102 15.172 1 98 159 ILE B O 1
ATOM 3842 N N . HIS B 1 160 ? 1.692 10.367 15.617 1 98.38 160 HIS B N 1
ATOM 3843 C CA . HIS B 1 160 ? 2.295 9.547 14.578 1 98.38 160 HIS B CA 1
ATOM 3844 C C . HIS B 1 160 ? 1.228 8.859 13.727 1 98.38 160 HIS B C 1
ATOM 3846 O O . HIS B 1 160 ? 0.31 8.234 14.266 1 98.38 160 HIS B O 1
ATOM 3852 N N . ASN B 1 161 ? 1.305 9.031 12.359 1 98.06 161 ASN B N 1
ATOM 3853 C CA . ASN B 1 161 ? 0.343 8.445 11.43 1 98.06 161 ASN B CA 1
ATOM 3854 C C . ASN B 1 161 ? 1.039 7.805 10.234 1 98.06 161 ASN B C 1
ATOM 3856 O O . ASN B 1 161 ? 1.952 8.391 9.656 1 98.06 161 ASN B O 1
ATOM 3860 N N . ILE B 1 162 ? 0.63 6.609 9.891 1 98.44 162 ILE B N 1
ATOM 3861 C CA . ILE B 1 162 ? 1.01 6.02 8.617 1 98.44 162 ILE B CA 1
ATOM 3862 C C . ILE B 1 162 ? 0.049 6.492 7.523 1 98.44 162 ILE B C 1
ATOM 3864 O O . ILE B 1 162 ? -1.156 6.242 7.602 1 98.44 162 ILE B O 1
ATOM 3868 N N . THR B 1 163 ? 0.598 7.105 6.434 1 97.88 163 THR B N 1
ATOM 3869 C CA . THR B 1 163 ? -0.335 7.84 5.586 1 97.88 163 THR B CA 1
ATOM 3870 C C . THR B 1 163 ? -0.215 7.391 4.133 1 97.88 163 THR B C 1
ATOM 3872 O O . THR B 1 163 ? -1.078 7.699 3.311 1 97.88 163 THR B O 1
ATOM 3875 N N . LEU B 1 164 ? 0.818 6.707 3.775 1 98.12 164 LEU B N 1
ATOM 3876 C CA . LEU B 1 164 ? 0.973 6.125 2.447 1 98.12 164 LEU B CA 1
ATOM 3877 C C . LEU B 1 164 ? 1.495 4.695 2.539 1 98.12 164 LEU B C 1
ATOM 3879 O O . LEU B 1 164 ? 2.334 4.391 3.389 1 98.12 164 LEU B O 1
ATOM 3883 N N . VAL B 1 165 ? 1.046 3.852 1.663 1 98.56 165 VAL B N 1
ATOM 3884 C CA . VAL B 1 165 ? 1.568 2.496 1.528 1 98.56 165 VAL B CA 1
ATOM 3885 C C . VAL B 1 165 ? 1.396 2.016 0.09 1 98.56 165 VAL B C 1
ATOM 3887 O O . VAL B 1 165 ? 0.406 2.346 -0.567 1 98.56 165 VAL B O 1
ATOM 3890 N N . LYS B 1 166 ? 2.359 1.369 -0.401 1 98.19 166 LYS B N 1
ATOM 3891 C CA . LYS B 1 166 ? 2.252 0.737 -1.713 1 98.19 166 LYS B CA 1
ATOM 3892 C C . LYS B 1 166 ? 3.205 -0.448 -1.832 1 98.19 166 LYS B C 1
ATOM 3894 O O . LYS B 1 166 ? 4.289 -0.443 -1.242 1 98.19 166 LYS B O 1
ATOM 3899 N N . GLY B 1 167 ? 2.789 -1.445 -2.549 1 97.94 167 GLY B N 1
ATOM 3900 C CA . GLY B 1 167 ? 3.611 -2.619 -2.791 1 97.94 167 GLY B CA 1
ATOM 3901 C C . GLY B 1 167 ? 2.969 -3.613 -3.74 1 97.94 167 GLY B C 1
ATOM 3902 O O . GLY B 1 167 ? 1.748 -3.791 -3.727 1 97.94 167 GLY B O 1
ATOM 3903 N N . GLY B 1 168 ? 3.842 -4.305 -4.531 1 95.94 168 GLY B N 1
ATOM 3904 C CA . GLY B 1 168 ? 3.389 -5.348 -5.438 1 95.94 168 GLY B CA 1
ATOM 3905 C C . GLY B 1 168 ? 2.977 -4.816 -6.797 1 95.94 168 GLY B C 1
ATOM 3906 O O . GLY B 1 168 ? 2.664 -3.633 -6.938 1 95.94 168 GLY B O 1
ATOM 3907 N N . THR B 1 169 ? 2.988 -5.719 -7.754 1 91.69 169 THR B N 1
ATOM 3908 C CA . THR B 1 169 ? 2.645 -5.324 -9.117 1 91.69 169 THR B CA 1
ATOM 3909 C C . THR B 1 169 ? 1.542 -6.219 -9.672 1 91.69 169 THR B C 1
ATOM 3911 O O . THR B 1 169 ? 0.781 -5.805 -10.547 1 91.69 169 THR B O 1
ATOM 3914 N N . GLN B 1 170 ? 1.538 -7.477 -9.219 1 92.12 170 GLN B N 1
ATOM 3915 C CA . GLN B 1 170 ? 0.539 -8.43 -9.688 1 92.12 170 GLN B CA 1
ATOM 3916 C C . GLN B 1 170 ? 0.091 -9.359 -8.562 1 92.12 170 GLN B C 1
ATOM 3918 O O . GLN B 1 170 ? 0.905 -9.781 -7.734 1 92.12 170 GLN B O 1
ATOM 3923 N N . VAL B 1 171 ? -1.142 -9.734 -8.641 1 92.75 171 VAL B N 1
ATOM 3924 C CA . VAL B 1 171 ? -1.758 -10.492 -7.551 1 92.75 171 VAL B CA 1
ATOM 3925 C C . VAL B 1 171 ? -1.131 -11.875 -7.469 1 92.75 171 VAL B C 1
ATOM 3927 O O . VAL B 1 171 ? -1.039 -12.461 -6.383 1 92.75 171 VAL B O 1
ATOM 3930 N N . ASN B 1 172 ? -0.607 -12.461 -8.547 1 91.56 172 ASN B N 1
ATOM 3931 C CA . ASN B 1 172 ? -0.088 -13.828 -8.547 1 91.56 172 ASN B CA 1
ATOM 3932 C C . ASN B 1 172 ? 1.434 -13.844 -8.445 1 91.56 172 ASN B C 1
ATOM 3934 O O . ASN B 1 172 ? 2.068 -14.852 -8.758 1 91.56 172 ASN B O 1
ATOM 3938 N N . SER B 1 173 ? 1.985 -12.805 -8.039 1 93.19 173 SER B N 1
ATOM 3939 C CA . SER B 1 173 ? 3.432 -12.711 -7.875 1 93.19 173 SER B CA 1
ATOM 3940 C C . SER B 1 173 ? 3.793 -12.211 -6.48 1 93.19 173 SER B C 1
ATOM 3942 O O . SER B 1 173 ? 3.189 -11.258 -5.98 1 93.19 173 SER B O 1
ATOM 3944 N N . ILE B 1 174 ? 4.746 -12.891 -5.926 1 94.94 174 ILE B N 1
ATOM 3945 C CA . ILE B 1 174 ? 5.309 -12.406 -4.672 1 94.94 174 ILE B CA 1
ATOM 3946 C C . ILE B 1 174 ? 5.988 -11.055 -4.902 1 94.94 174 ILE B C 1
ATOM 3948 O O . ILE B 1 174 ? 6.848 -10.93 -5.773 1 94.94 174 ILE B O 1
ATOM 3952 N N . PRO B 1 175 ? 5.535 -10.062 -4.184 1 96.06 175 PRO B N 1
ATOM 3953 C CA . PRO B 1 175 ? 6.098 -8.734 -4.438 1 96.06 175 PRO B CA 1
ATOM 3954 C C . PRO B 1 175 ? 7.562 -8.617 -4.012 1 96.06 175 PRO B C 1
ATOM 3956 O O . PRO B 1 175 ? 7.93 -9.078 -2.928 1 96.06 175 PRO B O 1
ATOM 3959 N N . ASP B 1 176 ? 8.375 -8.016 -4.863 1 95.06 176 ASP B N 1
ATOM 3960 C CA . ASP B 1 176 ? 9.789 -7.816 -4.559 1 95.06 176 ASP B CA 1
ATOM 3961 C C . ASP B 1 176 ? 10.039 -6.41 -4.016 1 95.06 176 ASP B C 1
ATOM 3963 O O . ASP B 1 176 ? 11.172 -6.066 -3.666 1 95.06 176 ASP B O 1
ATOM 3967 N N . TYR B 1 177 ? 8.984 -5.625 -3.951 1 96.5 177 TYR B N 1
ATOM 3968 C CA . TYR B 1 177 ? 9.125 -4.25 -3.479 1 96.5 177 TYR B CA 1
ATOM 3969 C C . TYR B 1 177 ? 7.867 -3.795 -2.748 1 96.5 177 TYR B C 1
ATOM 3971 O O . TYR B 1 177 ? 6.754 -4.113 -3.164 1 96.5 177 TYR B O 1
ATOM 3979 N N . ALA B 1 178 ? 7.992 -3.074 -1.689 1 98.19 178 ALA B N 1
ATOM 3980 C CA . ALA B 1 178 ? 6.938 -2.389 -0.948 1 98.19 178 ALA B CA 1
ATOM 3981 C C . ALA B 1 178 ? 7.496 -1.19 -0.184 1 98.19 178 ALA B C 1
ATOM 3983 O O . ALA B 1 178 ? 8.695 -1.122 0.086 1 98.19 178 ALA B O 1
ATOM 3984 N N . GLU B 1 179 ? 6.676 -0.231 0.108 1 98.69 179 GLU B N 1
ATOM 3985 C CA . GLU B 1 179 ? 7.09 0.947 0.865 1 98.69 179 GLU B CA 1
ATOM 3986 C C . GLU B 1 179 ? 5.918 1.546 1.639 1 98.69 179 GLU B C 1
ATOM 3988 O O . GLU B 1 179 ? 4.758 1.294 1.31 1 98.69 179 GLU B O 1
ATOM 3993 N N . TYR B 1 180 ? 6.23 2.217 2.693 1 98.69 180 TYR B N 1
ATOM 3994 C CA . TYR B 1 180 ? 5.234 3.041 3.369 1 98.69 180 TYR B CA 1
ATOM 3995 C C . TYR B 1 180 ? 5.832 4.379 3.793 1 98.69 180 TYR B C 1
ATOM 3997 O O . TYR B 1 180 ? 7.055 4.527 3.861 1 98.69 180 TYR B O 1
ATOM 4005 N N . GLU B 1 181 ? 5 5.352 3.941 1 98.62 181 GLU B N 1
ATOM 4006 C CA . GLU B 1 181 ? 5.379 6.66 4.469 1 98.62 181 GLU B CA 1
ATOM 4007 C C . GLU B 1 181 ? 4.539 7.027 5.688 1 98.62 181 GLU B C 1
ATOM 4009 O O . GLU B 1 181 ? 3.385 6.605 5.805 1 98.62 181 GLU B O 1
ATOM 4014 N N . ALA B 1 182 ? 5.141 7.766 6.531 1 98.44 182 ALA B N 1
ATOM 4015 C CA . ALA B 1 182 ? 4.484 8.203 7.758 1 98.44 182 ALA B CA 1
ATOM 4016 C C . ALA B 1 182 ? 4.871 9.641 8.109 1 98.44 182 ALA B C 1
ATOM 4018 O O . ALA B 1 182 ? 5.855 10.164 7.586 1 98.44 182 ALA B O 1
ATOM 4019 N N . ASN B 1 183 ? 3.994 10.195 8.82 1 97.88 183 ASN B N 1
ATOM 4020 C CA . ASN B 1 183 ? 4.227 11.523 9.367 1 97.88 183 ASN B CA 1
ATOM 4021 C C . ASN B 1 183 ? 4.172 11.523 10.891 1 97.88 183 ASN B C 1
ATOM 4023 O O . ASN B 1 183 ? 3.299 10.891 11.484 1 97.88 183 ASN B O 1
ATOM 4027 N N . ALA B 1 184 ? 5.129 12.188 11.547 1 98.31 184 ALA B N 1
ATOM 4028 C CA . ALA B 1 184 ? 5.133 12.375 13 1 98.31 184 ALA B CA 1
ATOM 4029 C C . ALA B 1 184 ? 5.168 13.859 13.359 1 98.31 184 ALA B C 1
ATOM 4031 O O . ALA B 1 184 ? 6.004 14.609 12.852 1 98.31 184 ALA B O 1
ATOM 4032 N N . ARG B 1 185 ? 4.203 14.266 14.109 1 98.5 185 ARG B N 1
ATOM 4033 C CA . ARG B 1 185 ? 4.27 15.578 14.75 1 98.5 185 ARG B CA 1
ATOM 4034 C C . ARG B 1 185 ? 5.023 15.508 16.078 1 98.5 185 ARG B C 1
ATOM 4036 O O . ARG B 1 185 ? 4.469 15.086 17.094 1 98.5 185 ARG B O 1
ATOM 4043 N N . THR B 1 186 ? 6.227 16.062 16.047 1 98.5 186 THR B N 1
ATOM 4044 C CA . THR B 1 186 ? 7.156 15.781 17.141 1 98.5 186 THR B CA 1
ATOM 4045 C C . THR B 1 186 ? 7.176 16.922 18.141 1 98.5 186 THR B C 1
ATOM 4047 O O . THR B 1 186 ? 6.742 18.031 17.828 1 98.5 186 THR B O 1
ATOM 4050 N N . ILE B 1 187 ? 7.605 16.625 19.359 1 98.62 187 ILE B N 1
ATOM 4051 C CA . ILE B 1 187 ? 7.805 17.578 20.453 1 98.62 187 ILE B CA 1
ATOM 4052 C C . ILE B 1 187 ? 9.258 17.516 20.922 1 98.62 187 ILE B C 1
ATOM 4054 O O . ILE B 1 187 ? 9.992 16.594 20.594 1 98.62 187 ILE B O 1
ATOM 4058 N N . PRO B 1 188 ? 9.672 18.531 21.672 1 97.88 188 PRO B N 1
ATOM 4059 C CA . PRO B 1 188 ? 11.07 18.562 22.109 1 97.88 188 PRO B CA 1
ATOM 4060 C C . PRO B 1 188 ? 11.453 17.328 22.938 1 97.88 188 PRO B C 1
ATOM 4062 O O . PRO B 1 188 ? 12.594 16.859 22.859 1 97.88 188 PRO B O 1
ATOM 4065 N N . GLU B 1 189 ? 10.578 16.766 23.703 1 98.5 189 GLU B N 1
ATOM 4066 C CA . GLU B 1 189 ? 10.844 15.656 24.609 1 98.5 189 GLU B CA 1
ATOM 4067 C C . GLU B 1 189 ? 10.953 14.336 23.859 1 98.5 189 GLU B C 1
ATOM 4069 O O . GLU B 1 189 ? 11.469 13.352 24.391 1 98.5 189 GLU B O 1
ATOM 4074 N N . TYR B 1 190 ? 10.461 14.227 22.688 1 98.5 190 TYR B N 1
ATOM 4075 C CA . TYR B 1 190 ? 10.57 13.133 21.734 1 98.5 190 TYR B CA 1
ATOM 4076 C C . TYR B 1 190 ? 10.797 13.672 20.312 1 98.5 190 TYR B C 1
ATOM 4078 O O . TYR B 1 190 ? 9.875 13.672 19.5 1 98.5 190 TYR B O 1
ATOM 4086 N N . SER B 1 191 ? 12 14.031 20.031 1 98.19 191 SER B N 1
ATOM 4087 C CA . SER B 1 191 ? 12.398 14.805 18.859 1 98.19 191 SER B CA 1
ATOM 4088 C C . SER B 1 191 ? 12.352 13.953 17.594 1 98.19 191 SER B C 1
ATOM 4090 O O . SER B 1 191 ? 12.211 12.727 17.672 1 98.19 191 SER B O 1
ATOM 4092 N N . SER B 1 192 ? 12.461 14.641 16.469 1 98.25 192 SER B N 1
ATOM 4093 C CA . SER B 1 192 ? 12.57 13.93 15.195 1 98.25 192 SER B CA 1
ATOM 4094 C C . SER B 1 192 ? 13.742 12.961 15.195 1 98.25 192 SER B C 1
ATOM 4096 O O . SER B 1 192 ? 13.641 11.844 14.68 1 98.25 192 SER B O 1
ATOM 4098 N N . GLU B 1 193 ? 14.812 13.398 15.766 1 98.38 193 GLU B N 1
ATOM 4099 C CA . GLU B 1 193 ? 16 12.555 15.836 1 98.38 193 GLU B CA 1
ATOM 4100 C C . GLU B 1 193 ? 15.734 11.297 16.656 1 98.38 193 GLU B C 1
ATOM 4102 O O . GLU B 1 193 ? 16.188 10.211 16.312 1 98.38 193 GLU B O 1
ATOM 4107 N N . ASP B 1 194 ? 15.016 11.445 17.734 1 98.62 194 ASP B N 1
ATOM 4108 C CA . ASP B 1 194 ? 14.656 10.289 18.547 1 98.62 194 ASP B CA 1
ATOM 4109 C C . ASP B 1 194 ? 13.82 9.289 17.75 1 98.62 194 ASP B C 1
ATOM 4111 O O . ASP B 1 194 ? 14.062 8.086 17.797 1 98.62 194 ASP B O 1
ATOM 4115 N N . VAL B 1 195 ? 12.82 9.789 17.062 1 98.75 195 VAL B N 1
ATOM 4116 C CA . VAL B 1 195 ? 11.953 8.945 16.25 1 98.75 195 VAL B CA 1
ATOM 4117 C C . VAL B 1 195 ? 12.773 8.227 15.188 1 98.75 195 VAL B C 1
ATOM 4119 O O . VAL B 1 195 ? 12.633 7.012 15.008 1 98.75 195 VAL B O 1
ATOM 4122 N N . ILE B 1 196 ? 13.633 8.969 14.508 1 98.81 196 ILE B N 1
ATOM 4123 C CA . ILE B 1 196 ? 14.484 8.414 13.461 1 98.81 196 ILE B CA 1
ATOM 4124 C C . ILE B 1 196 ? 15.359 7.309 14.031 1 98.81 196 ILE B C 1
ATOM 4126 O O . ILE B 1 196 ? 15.477 6.23 13.445 1 98.81 196 ILE B O 1
ATOM 4130 N N . ASN B 1 197 ? 15.914 7.578 15.148 1 98.75 197 ASN B N 1
ATOM 4131 C CA . ASN B 1 197 ? 16.797 6.598 15.789 1 98.75 197 ASN B CA 1
ATOM 4132 C C . ASN B 1 197 ? 16.031 5.332 16.172 1 98.75 197 ASN B C 1
ATOM 4134 O O . ASN B 1 197 ? 16.531 4.223 16 1 98.75 197 ASN B O 1
ATOM 4138 N N . ASP B 1 198 ? 14.859 5.508 16.719 1 98.62 198 ASP B N 1
ATOM 4139 C CA . ASP B 1 198 ? 14.039 4.359 17.078 1 98.62 198 ASP B CA 1
ATOM 4140 C C . ASP B 1 198 ? 13.75 3.486 15.867 1 98.62 198 ASP B C 1
ATOM 4142 O O . ASP B 1 198 ? 13.891 2.262 15.922 1 98.62 198 ASP B O 1
ATOM 4146 N N . ILE B 1 199 ? 13.367 4.09 14.781 1 98.75 199 ILE B N 1
ATOM 4147 C CA . ILE B 1 199 ? 13.031 3.371 13.562 1 98.75 199 ILE B CA 1
ATOM 4148 C C . ILE B 1 199 ? 14.273 2.682 13 1 98.75 199 ILE B C 1
ATOM 4150 O O . ILE B 1 199 ? 14.227 1.502 12.648 1 98.75 199 ILE B O 1
ATOM 4154 N N . GLN B 1 200 ? 15.344 3.438 12.953 1 98.69 200 GLN B N 1
ATOM 4155 C CA . GLN B 1 200 ? 16.594 2.912 12.398 1 98.69 200 GLN B CA 1
ATOM 4156 C C . GLN B 1 200 ? 17.078 1.699 13.18 1 98.69 200 GLN B C 1
ATOM 4158 O O . GLN B 1 200 ? 17.578 0.737 12.602 1 98.69 200 GLN B O 1
ATOM 4163 N N . ASN B 1 201 ? 17 1.769 14.469 1 98.44 201 ASN B N 1
ATOM 4164 C CA . ASN B 1 201 ? 17.422 0.646 15.305 1 98.44 201 ASN B CA 1
ATOM 4165 C C . ASN B 1 201 ? 16.609 -0.613 14.984 1 98.44 201 ASN B C 1
ATOM 4167 O O . ASN B 1 201 ? 17.172 -1.708 14.906 1 98.44 201 ASN B O 1
ATOM 4171 N N . ILE B 1 202 ? 15.352 -0.508 14.836 1 98.06 202 ILE B N 1
ATOM 4172 C CA . ILE B 1 202 ? 14.484 -1.639 14.516 1 98.06 202 ILE B CA 1
ATOM 4173 C C . ILE B 1 202 ? 14.836 -2.186 13.133 1 98.06 202 ILE B C 1
ATOM 4175 O O . ILE B 1 202 ? 14.938 -3.4 12.945 1 98.06 202 ILE B O 1
ATOM 4179 N N . ILE B 1 203 ? 15 -1.271 12.172 1 98.12 203 ILE B N 1
ATOM 4180 C CA . ILE B 1 203 ? 15.359 -1.666 10.812 1 98.12 203 ILE B CA 1
ATOM 4181 C C . ILE B 1 203 ? 16.672 -2.461 10.836 1 98.12 203 ILE B C 1
ATOM 4183 O O . ILE B 1 203 ? 16.766 -3.514 10.203 1 98.12 203 ILE B O 1
ATOM 4187 N N . ASN B 1 204 ? 17.609 -1.946 11.594 1 97.38 204 ASN B N 1
ATOM 4188 C CA . ASN B 1 204 ? 18.906 -2.623 11.703 1 97.38 204 ASN B CA 1
ATOM 4189 C C . ASN B 1 204 ? 18.75 -4.035 12.258 1 97.38 204 ASN B C 1
ATOM 4191 O O . ASN B 1 204 ? 19.406 -4.969 11.773 1 97.38 204 ASN B O 1
ATOM 4195 N N . GLN B 1 205 ? 17.953 -4.191 13.227 1 96.06 205 GLN B N 1
ATOM 4196 C CA . GLN B 1 205 ? 17.719 -5.5 13.828 1 96.06 205 GLN B CA 1
ATOM 4197 C C . GLN B 1 205 ? 17.078 -6.453 12.82 1 96.06 205 GLN B C 1
ATOM 4199 O O . GLN B 1 205 ? 17.5 -7.602 12.688 1 96.06 205 GLN B O 1
ATOM 4204 N N . PHE B 1 206 ? 16.078 -5.98 12.133 1 95.31 206 PHE B N 1
ATOM 4205 C CA . PHE B 1 206 ? 15.383 -6.805 11.148 1 95.31 206 PHE B CA 1
ATOM 4206 C C . PHE B 1 206 ? 16.312 -7.203 10.016 1 95.31 206 PHE B C 1
ATOM 4208 O O . PHE B 1 206 ? 16.281 -8.344 9.539 1 95.31 206 PHE B O 1
ATOM 4215 N N . ASN B 1 207 ? 17.062 -6.258 9.539 1 95.25 207 ASN B N 1
ATOM 4216 C CA . ASN B 1 207 ? 17.984 -6.523 8.438 1 95.25 207 ASN B CA 1
ATOM 4217 C C . ASN B 1 207 ? 19.047 -7.547 8.836 1 95.25 207 ASN B C 1
ATOM 4219 O O . ASN B 1 207 ? 19.516 -8.312 7.996 1 95.25 207 ASN B O 1
ATOM 4223 N N . LYS B 1 208 ? 19.422 -7.582 10.023 1 92.5 208 LYS B N 1
ATOM 4224 C CA . LYS B 1 208 ? 20.422 -8.523 10.531 1 92.5 208 LYS B CA 1
ATOM 4225 C C . LYS B 1 208 ? 19.828 -9.922 10.688 1 92.5 208 LYS B C 1
ATOM 4227 O O . LYS B 1 208 ? 20.469 -10.914 10.344 1 92.5 208 LYS B O 1
ATOM 4232 N N . GLU B 1 209 ? 18.578 -9.969 11.141 1 88.44 209 GLU B N 1
ATOM 4233 C CA . GLU B 1 209 ? 17.953 -11.234 11.484 1 88.44 209 GLU B CA 1
ATOM 4234 C C . GLU B 1 209 ? 17.438 -11.953 10.242 1 88.44 209 GLU B C 1
ATOM 4236 O O . GLU B 1 209 ? 17.359 -13.18 10.211 1 88.44 209 GLU B O 1
ATOM 4241 N N . SER B 1 210 ? 16.953 -11.219 9.352 1 77.19 210 SER B N 1
ATOM 4242 C CA . SER B 1 210 ? 16.328 -11.812 8.18 1 77.19 210 SER B CA 1
ATOM 4243 C C . SER B 1 210 ? 16.906 -11.227 6.891 1 77.19 210 SER B C 1
ATOM 4245 O O . SER B 1 210 ? 17.422 -10.109 6.891 1 77.19 210 SER B O 1
ATOM 4247 N N . LYS B 1 211 ? 17.672 -11.906 6.223 1 79.75 211 LYS B N 1
ATOM 4248 C CA . LYS B 1 211 ? 18.234 -11.422 4.973 1 79.75 211 LYS B CA 1
ATOM 4249 C C . LYS B 1 211 ? 17.281 -10.469 4.266 1 79.75 211 LYS B C 1
ATOM 4251 O O . LYS B 1 211 ? 17.062 -10.57 3.057 1 79.75 211 LYS B O 1
ATOM 4256 N N . ASN B 1 212 ? 16.578 -9.539 5.086 1 88.25 212 ASN B N 1
ATOM 4257 C CA . ASN B 1 212 ? 15.742 -8.5 4.504 1 88.25 212 ASN B CA 1
ATOM 4258 C C . ASN B 1 212 ? 16.562 -7.277 4.102 1 88.25 212 ASN B C 1
ATOM 4260 O O . ASN B 1 212 ? 17.719 -7.141 4.5 1 88.25 212 ASN B O 1
ATOM 4264 N N . ASN B 1 213 ? 15.977 -6.461 3.291 1 93.94 213 ASN B N 1
ATOM 4265 C CA . ASN B 1 213 ? 16.594 -5.223 2.83 1 93.94 213 ASN B CA 1
ATOM 4266 C C . ASN B 1 213 ? 15.664 -4.027 3.008 1 93.94 213 ASN B C 1
ATOM 4268 O O . ASN B 1 213 ? 15.07 -3.549 2.039 1 93.94 213 ASN B O 1
ATOM 4272 N N . PHE B 1 214 ? 15.656 -3.541 4.27 1 97.81 214 PHE B N 1
ATOM 4273 C CA . PHE B 1 214 ? 14.875 -2.354 4.586 1 97.81 214 PHE B CA 1
ATOM 4274 C C . PHE B 1 214 ? 15.742 -1.104 4.543 1 97.81 214 PHE B C 1
ATOM 4276 O O . PHE B 1 214 ? 16.922 -1.15 4.895 1 97.81 214 PHE B O 1
ATOM 4283 N N . GLU B 1 215 ? 15.203 -0.012 4.113 1 98.25 215 GLU B N 1
ATOM 4284 C CA . GLU B 1 215 ? 15.891 1.275 4.102 1 98.25 215 GLU B CA 1
ATOM 4285 C C . GLU B 1 215 ? 14.977 2.395 4.594 1 98.25 215 GLU B C 1
ATOM 4287 O O . GLU B 1 215 ? 13.797 2.436 4.25 1 98.25 215 GLU B O 1
ATOM 4292 N N . LEU B 1 216 ? 15.531 3.242 5.473 1 98.62 216 LEU B N 1
ATOM 4293 C CA . LEU B 1 216 ? 14.836 4.43 5.961 1 98.62 216 LEU B CA 1
ATOM 4294 C C . LEU B 1 216 ? 15.273 5.668 5.188 1 98.62 216 LEU B C 1
ATOM 4296 O O . LEU B 1 216 ? 16.469 5.902 5 1 98.62 216 LEU B O 1
ATOM 4300 N N . ILE B 1 217 ? 14.336 6.426 4.684 1 98.38 217 ILE B N 1
ATOM 4301 C CA . ILE B 1 217 ? 14.586 7.691 4.004 1 98.38 217 ILE B CA 1
ATOM 4302 C C . ILE B 1 217 ? 13.789 8.805 4.676 1 98.38 217 ILE B C 1
ATOM 4304 O O . ILE B 1 217 ? 12.562 8.758 4.727 1 98.38 217 ILE B O 1
ATOM 4308 N N . VAL B 1 218 ? 14.43 9.781 5.211 1 97.81 218 VAL B N 1
ATOM 4309 C CA . VAL B 1 218 ? 13.766 10.961 5.758 1 97.81 218 VAL B CA 1
ATOM 4310 C C . VAL B 1 218 ? 13.5 11.969 4.641 1 97.81 218 VAL B C 1
ATOM 4312 O O . VAL B 1 218 ? 14.43 12.422 3.971 1 97.81 218 VAL B O 1
ATOM 4315 N N . THR B 1 219 ? 12.258 12.32 4.445 1 95.88 219 THR B N 1
ATOM 4316 C CA . THR B 1 219 ? 11.914 13.148 3.295 1 95.88 219 THR B CA 1
ATOM 4317 C C . THR B 1 219 ? 11.594 14.57 3.732 1 95.88 219 THR B C 1
ATOM 4319 O O . THR B 1 219 ? 11.57 15.492 2.908 1 95.88 219 THR B O 1
ATOM 4322 N N . ALA B 1 220 ? 11.312 14.859 4.906 1 95.25 220 ALA B N 1
ATOM 4323 C CA . ALA B 1 220 ? 11.109 16.188 5.496 1 95.25 220 ALA B CA 1
ATOM 4324 C C . ALA B 1 220 ? 11.328 16.156 7.008 1 95.25 220 ALA B C 1
ATOM 4326 O O . ALA B 1 220 ? 11.031 15.156 7.664 1 95.25 220 ALA B O 1
ATOM 4327 N N . ASN B 1 221 ? 11.828 17.188 7.59 1 96.38 221 ASN B N 1
ATOM 4328 C CA . ASN B 1 221 ? 12.133 17.297 9.016 1 96.38 221 ASN B CA 1
ATOM 4329 C C . ASN B 1 221 ? 12.109 18.75 9.492 1 96.38 221 ASN B C 1
ATOM 4331 O O . ASN B 1 221 ? 13.102 19.469 9.367 1 96.38 221 ASN B O 1
ATOM 4335 N N . GLN B 1 222 ? 11.016 19.156 10.016 1 96.56 222 GLN B N 1
ATOM 4336 C CA . GLN B 1 222 ? 10.844 20.5 10.555 1 96.56 222 GLN B CA 1
ATOM 4337 C C . GLN B 1 222 ? 10.797 20.484 12.078 1 96.56 222 GLN B C 1
ATOM 4339 O O . GLN B 1 222 ? 10.148 19.625 12.68 1 96.56 222 GLN B O 1
ATOM 4344 N N . SER B 1 223 ? 11.43 21.359 12.695 1 95.69 223 SER B N 1
ATOM 4345 C CA . SER B 1 223 ? 11.5 21.438 14.148 1 95.69 223 SER B CA 1
ATOM 4346 C C . SER B 1 223 ? 10.227 22.047 14.734 1 95.69 223 SER B C 1
ATOM 4348 O O . SER B 1 223 ? 9.531 22.812 14.062 1 95.69 223 SER B O 1
ATOM 4350 N N . PRO B 1 224 ? 9.914 21.672 16.016 1 97.56 224 PRO B N 1
ATOM 4351 C CA . PRO B 1 224 ? 8.859 22.422 16.703 1 97.56 224 PRO B CA 1
ATOM 4352 C C . PRO B 1 224 ? 9.203 23.891 16.891 1 97.56 224 PRO B C 1
ATOM 4354 O O . PRO B 1 224 ? 10.383 24.266 16.828 1 97.56 224 PRO B O 1
ATOM 4357 N N . VAL B 1 225 ? 8.188 24.688 17.047 1 97.19 225 VAL B N 1
ATOM 4358 C CA . VAL B 1 225 ? 8.336 26.109 17.281 1 97.19 225 VAL B CA 1
ATOM 4359 C C . VAL B 1 225 ? 7.645 26.484 18.594 1 97.19 225 VAL B C 1
ATOM 4361 O O . VAL B 1 225 ? 6.551 26 18.891 1 97.19 225 VAL B O 1
ATOM 4364 N N . GLU B 1 226 ? 8.289 27.25 19.438 1 96.69 226 GLU B N 1
ATOM 4365 C CA . GLU B 1 226 ? 7.684 27.859 20.609 1 96.69 226 GLU B CA 1
ATOM 4366 C C . GLU B 1 226 ? 8.242 29.266 20.844 1 96.69 226 GLU B C 1
ATOM 4368 O O . GLU B 1 226 ? 9.445 29.422 21.062 1 96.69 226 GLU B O 1
ATOM 4373 N N . THR B 1 227 ? 7.438 30.25 20.719 1 96.88 227 THR B N 1
ATOM 4374 C CA . THR B 1 227 ? 7.805 31.625 20.984 1 96.88 227 THR B CA 1
ATOM 4375 C C . THR B 1 227 ? 7.035 32.156 22.188 1 96.88 227 THR B C 1
ATOM 4377 O O . THR B 1 227 ? 6.344 31.406 22.875 1 96.88 227 THR B O 1
ATOM 4380 N N . LYS B 1 228 ? 7.145 33.469 22.484 1 96.75 228 LYS B N 1
ATOM 4381 C CA . LYS B 1 228 ? 6.535 34.062 23.672 1 96.75 228 LYS B CA 1
ATOM 4382 C C . LYS B 1 228 ? 5.043 34.312 23.469 1 96.75 228 LYS B C 1
ATOM 4384 O O . LYS B 1 228 ? 4.648 35.031 22.547 1 96.75 228 LYS B O 1
ATOM 4389 N N . PRO B 1 229 ? 4.211 33.688 24.312 1 97.25 229 PRO B N 1
ATOM 4390 C CA . PRO B 1 229 ? 2.766 33.875 24.156 1 97.25 229 PRO B CA 1
ATOM 4391 C C . PRO B 1 229 ? 2.287 35.25 24.547 1 97.25 229 PRO B C 1
ATOM 4393 O O . PRO B 1 229 ? 1.117 35.594 24.344 1 97.25 229 PRO B O 1
ATOM 4396 N N . ASP B 1 230 ? 3.168 36.094 25.062 1 97.38 230 ASP B N 1
ATOM 4397 C CA . ASP B 1 230 ? 2.811 37.438 25.516 1 97.38 230 ASP B CA 1
ATOM 4398 C C . ASP B 1 230 ? 3.629 38.5 24.781 1 97.38 230 ASP B C 1
ATOM 4400 O O . ASP B 1 230 ? 3.945 39.531 25.359 1 97.38 230 ASP B O 1
ATOM 4404 N N . SER B 1 231 ? 4.055 38.25 23.609 1 97.81 231 SER B N 1
ATOM 4405 C CA . SER B 1 231 ? 4.797 39.188 22.812 1 97.81 231 SER B CA 1
ATOM 4406 C C . SER B 1 231 ? 3.941 40.406 22.484 1 97.81 231 SER B C 1
ATOM 4408 O O . SER B 1 231 ? 2.719 40.375 22.625 1 97.81 231 SER B O 1
ATOM 4410 N N . GLU B 1 232 ? 4.559 41.438 22 1 98 232 GLU B N 1
ATOM 4411 C CA . GLU B 1 232 ? 3.842 42.656 21.594 1 98 232 GLU B CA 1
ATOM 4412 C C . GLU B 1 232 ? 2.908 42.375 20.422 1 98 232 GLU B C 1
ATOM 4414 O O . GLU B 1 232 ? 1.803 42.938 20.359 1 98 232 GLU B O 1
ATOM 4419 N N . LEU B 1 233 ? 3.34 41.594 19.531 1 98.19 233 LEU B N 1
ATOM 4420 C CA . LEU B 1 233 ? 2.504 41.25 18.375 1 98.19 233 LEU B CA 1
ATOM 4421 C C . LEU B 1 233 ? 1.215 40.562 18.828 1 98.19 233 LEU B C 1
ATOM 4423 O O . LEU B 1 233 ? 0.128 40.906 18.359 1 98.19 233 LEU B O 1
ATOM 4427 N N . ILE B 1 234 ? 1.313 39.625 19.75 1 98.19 234 ILE B N 1
ATOM 4428 C CA . ILE B 1 234 ? 0.15 38.906 20.25 1 98.19 234 ILE B CA 1
ATOM 4429 C C . ILE B 1 234 ? -0.77 39.844 21.016 1 98.19 234 ILE B C 1
ATOM 4431 O O . ILE B 1 234 ? -1.992 39.781 20.859 1 98.19 234 ILE B O 1
ATOM 4435 N N . LYS B 1 235 ? -0.221 40.75 21.734 1 98.06 235 LYS B N 1
ATOM 4436 C CA . LYS B 1 235 ? -1.015 41.75 22.469 1 98.06 235 LYS B CA 1
ATOM 4437 C C . LYS B 1 235 ? -1.793 42.656 21.5 1 98.06 235 LYS B C 1
ATOM 4439 O O . LYS B 1 235 ? -2.965 42.938 21.75 1 98.06 235 LYS B O 1
ATOM 4444 N N . VAL B 1 236 ? -1.139 43.031 20.469 1 98 236 VAL B N 1
ATOM 4445 C CA . VAL B 1 236 ? -1.773 43.906 19.484 1 98 236 VAL B CA 1
ATOM 4446 C C . VAL B 1 236 ? -2.922 43.156 18.812 1 98 236 VAL B C 1
ATOM 4448 O O . VAL B 1 236 ? -3.996 43.75 18.594 1 98 236 VAL B O 1
ATOM 4451 N N . ILE B 1 237 ? -2.719 41.875 18.484 1 98 237 ILE B N 1
ATOM 4452 C CA . ILE B 1 237 ? -3.766 41.094 17.859 1 98 237 ILE B CA 1
ATOM 4453 C C . ILE B 1 237 ? -4.945 40.938 18.812 1 98 237 ILE B C 1
ATOM 4455 O O . ILE B 1 237 ? -6.102 41.094 18.406 1 98 237 ILE B O 1
ATOM 4459 N N . GLN B 1 238 ? -4.648 40.688 20.047 1 97 238 GLN B N 1
ATOM 4460 C CA . GLN B 1 238 ? -5.695 40.562 21.062 1 97 238 GLN B CA 1
ATOM 4461 C C . GLN B 1 238 ? -6.516 41.844 21.141 1 97 238 GLN B C 1
ATOM 4463 O O . GLN B 1 238 ? -7.746 41.781 21.203 1 97 238 GLN B O 1
ATOM 4468 N N . GLU B 1 239 ? -5.895 42.969 21.141 1 97.06 239 GLU B N 1
ATOM 4469 C CA . GLU B 1 239 ? -6.578 44.25 21.234 1 97.06 239 GLU B CA 1
ATOM 4470 C C . GLU B 1 239 ? -7.484 44.469 20.031 1 97.06 239 GLU B C 1
ATOM 4472 O O . GLU B 1 239 ? -8.641 44.875 20.188 1 97.06 239 GLU B O 1
ATOM 4477 N N . VAL B 1 240 ? -6.945 44.188 18.875 1 96.75 240 VAL B N 1
ATOM 4478 C CA . VAL B 1 240 ? -7.695 44.406 17.641 1 96.75 240 VAL B CA 1
ATOM 4479 C C . VAL B 1 240 ? -8.906 43.469 17.594 1 96.75 240 VAL B C 1
ATOM 4481 O O . VAL B 1 240 ? -10.016 43.906 17.281 1 96.75 240 VAL B O 1
ATOM 4484 N N . VAL B 1 241 ? -8.703 42.188 17.922 1 95.69 241 VAL B N 1
ATOM 4485 C CA . VAL B 1 241 ? -9.758 41.188 17.844 1 95.69 241 VAL B CA 1
ATOM 4486 C C . VAL B 1 241 ? -10.828 41.5 18.891 1 95.69 241 VAL B C 1
ATOM 4488 O O . VAL B 1 241 ? -12.023 41.312 18.641 1 95.69 241 VAL B O 1
ATOM 4491 N N . ASN B 1 242 ? -10.414 41.938 20.031 1 90.38 242 ASN B N 1
ATOM 4492 C CA . ASN B 1 242 ? -11.359 42.25 21.094 1 90.38 242 ASN B CA 1
ATOM 4493 C C . ASN B 1 242 ? -12.234 43.438 20.734 1 90.38 242 ASN B C 1
ATOM 4495 O O . ASN B 1 242 ? -13.352 43.594 21.219 1 90.38 242 ASN B O 1
ATOM 4499 N N . ASP B 1 243 ? -11.75 44.25 19.828 1 91.94 243 ASP B N 1
ATOM 4500 C CA . ASP B 1 243 ? -12.484 45.438 19.438 1 91.94 243 ASP B CA 1
ATOM 4501 C C . ASP B 1 243 ? -13.25 45.219 18.125 1 91.94 243 ASP B C 1
ATOM 4503 O O . ASP B 1 243 ? -13.93 46.094 17.625 1 91.94 243 ASP B O 1
ATOM 4507 N N . TYR B 1 244 ? -13.102 44.062 17.625 1 93.31 244 TYR B N 1
ATOM 4508 C CA . TYR B 1 244 ? -13.742 43.719 16.359 1 93.31 244 TYR B CA 1
ATOM 4509 C C . TYR B 1 244 ? -14.703 42.531 16.547 1 93.31 244 TYR B C 1
ATOM 4511 O O . TYR B 1 244 ? -14.344 41.375 16.312 1 93.31 244 TYR B O 1
ATOM 4519 N N . GLU B 1 245 ? -15.914 42.781 16.781 1 92.19 245 GLU B N 1
ATOM 4520 C CA . GLU B 1 245 ? -16.922 41.812 17.25 1 92.19 245 GLU B CA 1
ATOM 4521 C C . GLU B 1 245 ? -17.016 40.625 16.328 1 92.19 245 GLU B C 1
ATOM 4523 O O . GLU B 1 245 ? -17.109 39.469 16.797 1 92.19 245 GLU B O 1
ATOM 4528 N N . ASP B 1 246 ? -16.922 40.781 15.094 1 93.62 246 ASP B N 1
ATOM 4529 C CA . ASP B 1 246 ? -17.203 39.75 14.109 1 93.62 246 ASP B CA 1
ATOM 4530 C C . ASP B 1 246 ? -16.141 38.656 14.141 1 93.62 246 ASP B C 1
ATOM 4532 O O . ASP B 1 246 ? -16.391 37.531 13.719 1 93.62 246 ASP B O 1
ATOM 4536 N N . ILE B 1 247 ? -14.953 39 14.664 1 94.5 247 ILE B N 1
ATOM 4537 C CA . ILE B 1 247 ? -13.914 37.969 14.609 1 94.5 247 ILE B CA 1
ATOM 4538 C C . ILE B 1 247 ? -13.523 37.562 16.016 1 94.5 247 ILE B C 1
ATOM 4540 O O . ILE B 1 247 ? -12.469 36.938 16.234 1 94.5 247 ILE B O 1
ATOM 4544 N N . LYS B 1 248 ? -14.352 37.906 17.031 1 94.62 248 LYS B N 1
ATOM 4545 C CA . LYS B 1 248 ? -14.203 37.281 18.328 1 94.62 248 LYS B CA 1
ATOM 4546 C C . LYS B 1 248 ? -14.453 35.781 18.266 1 94.62 248 LYS B C 1
ATOM 4548 O O . LYS B 1 248 ? -15.289 35.344 17.469 1 94.62 248 LYS B O 1
ATOM 4553 N N . PRO B 1 249 ? -13.758 35.031 19.094 1 94.56 249 PRO B N 1
ATOM 4554 C CA . PRO B 1 249 ? -13.859 33.594 19.016 1 94.56 249 PRO B CA 1
ATOM 4555 C C . PRO B 1 249 ? -15.305 33.094 19.109 1 94.56 249 PRO B C 1
ATOM 4557 O O . PRO B 1 249 ? -15.703 32.219 18.328 1 94.56 249 PRO B O 1
ATOM 4560 N N . LYS B 1 250 ? -16.109 33.625 19.938 1 92.88 250 LYS B N 1
ATOM 4561 C CA . LYS B 1 250 ? -17.484 33.188 20.094 1 92.88 250 LYS B CA 1
ATOM 4562 C C . LYS B 1 250 ? -18.266 33.344 18.781 1 92.88 250 LYS B C 1
ATOM 4564 O O . LYS B 1 250 ? -19.031 32.438 18.406 1 92.88 250 LYS B O 1
ATOM 4569 N N . ASN B 1 251 ? -18.094 34.469 18.141 1 94.38 251 ASN B N 1
ATOM 4570 C CA . ASN B 1 251 ? -18.828 34.719 16.906 1 94.38 251 ASN B CA 1
ATOM 4571 C C . ASN B 1 251 ? -18.266 33.906 15.734 1 94.38 251 ASN B C 1
ATOM 4573 O O . ASN B 1 251 ? -19.016 33.531 14.844 1 94.38 251 ASN B O 1
ATOM 4577 N N . LEU B 1 252 ? -17 33.75 15.734 1 94.5 252 LEU B N 1
ATOM 4578 C CA . LEU B 1 252 ? -16.406 32.875 14.711 1 94.5 252 LEU B CA 1
ATOM 4579 C C . LEU B 1 252 ? -16.906 31.453 14.844 1 94.5 252 LEU B C 1
ATOM 4581 O O . LEU B 1 252 ? -17.203 30.797 13.836 1 94.5 252 LEU B O 1
ATOM 4585 N N . ILE B 1 253 ? -17 30.938 16.062 1 93.94 253 ILE B N 1
ATOM 4586 C CA . ILE B 1 253 ? -17.484 29.594 16.312 1 93.94 253 ILE B CA 1
ATOM 4587 C C . ILE B 1 253 ? -18.938 29.469 15.828 1 93.94 253 ILE B C 1
ATOM 4589 O O . ILE B 1 253 ? -19.297 28.5 15.172 1 93.94 253 ILE B O 1
ATOM 4593 N N . LYS B 1 254 ? -19.703 30.453 16.141 1 93.81 254 LYS B N 1
ATOM 4594 C CA . LYS B 1 254 ? -21.078 30.469 15.695 1 93.81 254 LYS B CA 1
ATOM 4595 C C . LYS B 1 254 ? -21.172 30.469 14.172 1 93.81 254 LYS B C 1
ATOM 4597 O O . LYS B 1 254 ? -21.984 29.75 13.594 1 93.81 254 LYS B O 1
ATOM 4602 N N . SER B 1 255 ? -20.406 31.297 13.57 1 94.56 255 SER B N 1
ATOM 4603 C CA . SER B 1 255 ? -20.359 31.359 12.109 1 94.56 255 SER B CA 1
ATOM 4604 C C . SER B 1 255 ? -20 30.016 11.508 1 94.56 255 SER B C 1
ATOM 4606 O O . SER B 1 255 ? -20.594 29.594 10.508 1 94.56 255 SER B O 1
ATOM 4608 N N . MET B 1 256 ? -19.094 29.312 12.047 1 93.5 256 MET B N 1
ATOM 4609 C CA . MET B 1 256 ? -18.672 28 11.562 1 93.5 256 MET B CA 1
ATOM 4610 C C . MET B 1 256 ? -19.766 26.953 11.789 1 93.5 256 MET B C 1
ATOM 4612 O O . MET B 1 256 ? -19.984 26.094 10.945 1 93.5 256 MET B O 1
ATOM 4616 N N . GLU B 1 257 ? -20.406 27.031 12.922 1 94.69 257 GLU B N 1
ATOM 4617 C CA . GLU B 1 257 ? -21.531 26.141 13.188 1 94.69 257 GLU B CA 1
ATOM 4618 C C . GLU B 1 257 ? -22.609 26.297 12.117 1 94.69 257 GLU B C 1
ATOM 4620 O O . GLU B 1 257 ? -23.156 25.297 11.641 1 94.69 257 GLU B O 1
ATOM 4625 N N . ASP B 1 258 ? -22.859 27.5 11.82 1 95 258 ASP B N 1
ATOM 4626 C CA . ASP B 1 258 ? -23.875 27.766 10.812 1 95 258 ASP B CA 1
ATOM 4627 C C . ASP B 1 258 ? -23.453 27.219 9.453 1 95 258 ASP B C 1
ATOM 4629 O O . ASP B 1 258 ? -24.266 26.641 8.727 1 95 258 ASP B O 1
ATOM 4633 N N . LEU B 1 259 ? -22.25 27.406 9.102 1 95.69 259 LEU B N 1
ATOM 4634 C CA . LEU B 1 259 ? -21.719 26.938 7.824 1 95.69 259 LEU B CA 1
ATOM 4635 C C . LEU B 1 259 ? -21.766 25.422 7.727 1 95.69 259 LEU B C 1
ATOM 4637 O O . LEU B 1 259 ? -22.109 24.875 6.68 1 95.69 259 LEU B O 1
ATOM 4641 N N . LEU B 1 260 ? -21.391 24.781 8.805 1 94.19 260 LEU B N 1
ATOM 4642 C CA . LEU B 1 260 ? -21.219 23.328 8.812 1 94.19 260 LEU B CA 1
ATOM 4643 C C . LEU B 1 260 ? -22.5 22.625 9.211 1 94.19 260 LEU B C 1
ATOM 4645 O O . LEU B 1 260 ? -22.641 21.422 9.031 1 94.19 260 LEU B O 1
ATOM 4649 N N . ASP B 1 261 ? -23.422 23.344 9.68 1 93.62 261 ASP B N 1
ATOM 4650 C CA . ASP B 1 261 ? -24.641 22.781 10.25 1 93.62 261 ASP B CA 1
ATOM 4651 C C . ASP B 1 261 ? -24.328 21.719 11.305 1 93.62 261 ASP B C 1
ATOM 4653 O O . ASP B 1 261 ? -24.797 20.594 11.219 1 93.62 261 ASP B O 1
ATOM 4657 N N . THR B 1 262 ? -23.391 22.031 12.188 1 91.94 262 THR B N 1
ATOM 4658 C CA . THR B 1 262 ? -22.922 21.141 13.242 1 91.94 262 THR B CA 1
ATOM 4659 C C . THR B 1 262 ? -22.688 21.922 14.539 1 91.94 262 THR B C 1
ATOM 4661 O O . THR B 1 262 ? -22.234 23.062 14.508 1 91.94 262 THR B O 1
ATOM 4664 N N . ASP B 1 263 ? -22.953 21.25 15.648 1 90.81 263 ASP B N 1
ATOM 4665 C CA . ASP B 1 263 ? -22.688 21.844 16.953 1 90.81 263 ASP B CA 1
ATOM 4666 C C . ASP B 1 263 ? -21.203 21.781 17.297 1 90.81 263 ASP B C 1
ATOM 4668 O O . ASP B 1 263 ? -20.578 20.719 17.234 1 90.81 263 ASP B O 1
ATOM 4672 N N . LEU B 1 264 ? -20.656 23 17.562 1 88.75 264 LEU B N 1
ATOM 4673 C CA . LEU B 1 264 ? -19.25 23.062 17.906 1 88.75 264 LEU B CA 1
ATOM 4674 C C . LEU B 1 264 ? -19.062 23.531 19.344 1 88.75 264 LEU B C 1
ATOM 4676 O O . LEU B 1 264 ? -18.062 24.188 19.656 1 88.75 264 LEU B O 1
ATOM 4680 N N . SER B 1 265 ? -19.953 23.234 20.172 1 86 265 SER B N 1
ATOM 4681 C CA . SER B 1 265 ? -19.891 23.625 21.578 1 86 265 SER B CA 1
ATOM 4682 C C . SER B 1 265 ? -18.656 23.062 22.25 1 86 265 SER B C 1
ATOM 4684 O O . SER B 1 265 ? -18.094 23.688 23.156 1 86 265 SER B O 1
ATOM 4686 N N . PHE B 1 266 ? -18.203 22 21.75 1 82.5 266 PHE B N 1
ATOM 4687 C CA . PHE B 1 266 ? -17.016 21.375 22.328 1 82.5 266 PHE B CA 1
ATOM 4688 C C . PHE B 1 266 ? -15.781 22.234 22.125 1 82.5 266 PHE B C 1
ATOM 4690 O O . PHE B 1 266 ? -14.891 22.266 22.969 1 82.5 266 PHE B O 1
ATOM 4697 N N . VAL B 1 267 ? -15.734 22.953 21.062 1 84.12 267 VAL B N 1
ATOM 4698 C CA . VAL B 1 267 ? -14.625 23.859 20.781 1 84.12 267 VAL B CA 1
ATOM 4699 C C . VAL B 1 267 ? -14.602 24.984 21.812 1 84.12 267 VAL B C 1
ATOM 4701 O O . VAL B 1 267 ? -13.539 25.359 22.312 1 84.12 267 VAL B O 1
ATOM 4704 N N . SER B 1 268 ? -15.766 25.422 22.109 1 83.75 268 SER B N 1
ATOM 4705 C CA . SER B 1 268 ? -15.891 26.469 23.125 1 83.75 268 SER B CA 1
ATOM 4706 C C . SER B 1 268 ? -15.43 25.969 24.5 1 83.75 268 SER B C 1
ATOM 4708 O O . SER B 1 268 ? -14.781 26.703 25.25 1 83.75 268 SER B O 1
ATOM 4710 N N . GLU B 1 269 ? -15.766 24.781 24.688 1 82.88 269 GLU B N 1
ATOM 4711 C CA . GLU B 1 269 ? -15.375 24.172 25.969 1 82.88 269 GLU B CA 1
ATOM 4712 C C . GLU B 1 269 ? -13.859 24 26.047 1 82.88 269 GLU B C 1
ATOM 4714 O O . GLU B 1 269 ? -13.266 24.219 27.109 1 82.88 269 GLU B O 1
ATOM 4719 N N . LEU B 1 270 ? -13.297 23.766 25.016 1 78.5 270 LEU B N 1
ATOM 4720 C CA . LEU B 1 270 ? -11.852 23.547 24.953 1 78.5 270 LEU B CA 1
ATOM 4721 C C . LEU B 1 270 ? -11.102 24.875 25.109 1 78.5 270 LEU B C 1
ATOM 4723 O O . LEU B 1 270 ? -10.039 24.922 25.734 1 78.5 270 LEU B O 1
ATOM 4727 N N . LEU B 1 271 ? -11.609 25.891 24.562 1 83.81 271 LEU B N 1
ATOM 4728 C CA . LEU B 1 271 ? -10.969 27.203 24.609 1 83.81 271 LEU B CA 1
ATOM 4729 C C . LEU B 1 271 ? -11.141 27.844 25.984 1 83.81 271 LEU B C 1
ATOM 4731 O O . LEU B 1 271 ? -10.281 28.625 26.422 1 83.81 271 LEU B O 1
ATOM 4735 N N . GLY B 1 272 ? -12.219 27.438 26.641 1 82.38 272 GLY B N 1
ATOM 4736 C CA . GLY B 1 272 ? -12.539 28.094 27.906 1 82.38 272 GLY B CA 1
ATOM 4737 C C . GLY B 1 272 ? -13.188 29.453 27.719 1 82.38 272 GLY B C 1
ATOM 4738 O O . GLY B 1 272 ? -14.398 29.547 27.5 1 82.38 272 GLY B O 1
ATOM 4739 N N . ASP B 1 273 ? -12.344 30.516 27.688 1 80.12 273 ASP B N 1
ATOM 4740 C CA . ASP B 1 273 ? -12.844 31.875 27.469 1 80.12 273 ASP B CA 1
ATOM 4741 C C . ASP B 1 273 ? -12.922 32.188 25.969 1 80.12 273 ASP B C 1
ATOM 4743 O O . ASP B 1 273 ? -11.906 32.188 25.281 1 80.12 273 ASP B O 1
ATOM 4747 N N . THR B 1 274 ? -14.18 32.5 25.578 1 83.88 274 THR B N 1
ATOM 4748 C CA . THR B 1 274 ? -14.375 32.75 24.141 1 83.88 274 THR B CA 1
ATOM 4749 C C . THR B 1 274 ? -14.641 34.25 23.891 1 83.88 274 THR B C 1
ATOM 4751 O O . THR B 1 274 ? -14.906 34.625 22.766 1 83.88 274 THR B O 1
ATOM 4754 N N . GLU B 1 275 ? -14.578 35 24.969 1 86.31 275 GLU B N 1
ATOM 4755 C CA . GLU B 1 275 ? -14.805 36.438 24.812 1 86.31 275 GLU B CA 1
ATOM 4756 C C . GLU B 1 275 ? -13.539 37.125 24.328 1 86.31 275 GLU B C 1
ATOM 4758 O O . GLU B 1 275 ? -13.617 38.125 23.594 1 86.31 275 GLU B O 1
ATOM 4763 N N . ALA B 1 276 ? -12.453 36.594 24.781 1 91.38 276 ALA B N 1
ATOM 4764 C CA . ALA B 1 276 ? -11.172 37.125 24.344 1 91.38 276 ALA B CA 1
ATOM 4765 C C . ALA B 1 276 ? -10.328 36.062 23.656 1 91.38 276 ALA B C 1
ATOM 4767 O O . ALA B 1 276 ? -10.305 34.906 24.078 1 91.38 276 ALA B O 1
ATOM 4768 N N . ILE B 1 277 ? -9.711 36.469 22.594 1 95.19 277 ILE B N 1
ATOM 4769 C CA . ILE B 1 277 ? -8.859 35.531 21.875 1 95.19 277 ILE B CA 1
ATOM 4770 C C . ILE B 1 277 ? -7.598 35.25 22.703 1 95.19 277 ILE B C 1
ATOM 4772 O O . ILE B 1 277 ? -7.062 36.125 23.359 1 95.19 277 ILE B O 1
ATOM 4776 N N . GLN B 1 278 ? -7.148 34.094 22.719 1 94.88 278 GLN B N 1
ATOM 4777 C CA . GLN B 1 278 ? -6.016 33.656 23.531 1 94.88 278 GLN B CA 1
ATOM 4778 C C . GLN B 1 278 ? -4.902 33.094 22.672 1 94.88 278 GLN B C 1
ATOM 4780 O O . GLN B 1 278 ? -5.16 32.562 21.594 1 94.88 278 GLN B O 1
ATOM 4785 N N . PRO B 1 279 ? -3.637 33.25 23.172 1 96.06 279 PRO B N 1
ATOM 4786 C CA . PRO B 1 279 ? -2.572 32.469 22.531 1 96.06 279 PRO B CA 1
ATOM 4787 C C . PRO B 1 279 ? -2.74 30.969 22.734 1 96.06 279 PRO B C 1
ATOM 4789 O O . PRO B 1 279 ? -3.143 30.516 23.812 1 96.06 279 PRO B O 1
ATOM 4792 N N . ILE B 1 280 ? -2.484 30.188 21.672 1 95.31 280 ILE B N 1
ATOM 4793 C CA . ILE B 1 280 ? -2.658 28.734 21.766 1 95.31 280 ILE B CA 1
ATOM 4794 C C . ILE B 1 280 ? -1.507 28.047 21.047 1 95.31 280 ILE B C 1
ATOM 4796 O O . ILE B 1 280 ? -0.781 28.656 20.266 1 95.31 280 ILE B O 1
ATOM 4800 N N . ALA B 1 281 ? -1.308 26.781 21.406 1 96.19 281 ALA B N 1
ATOM 4801 C CA . ALA B 1 281 ? -0.412 25.891 20.688 1 96.19 281 ALA B CA 1
ATOM 4802 C C . ALA B 1 281 ? -1.2 24.891 19.828 1 96.19 281 ALA B C 1
ATOM 4804 O O . ALA B 1 281 ? -2.309 24.5 20.203 1 96.19 281 ALA B O 1
ATOM 4805 N N . VAL B 1 282 ? -0.67 24.547 18.688 1 94.88 282 VAL B N 1
ATOM 4806 C CA . VAL B 1 282 ? -1.369 23.609 17.812 1 94.88 282 VAL B CA 1
ATOM 4807 C C . VAL B 1 282 ? -0.424 22.484 17.391 1 94.88 282 VAL B C 1
ATOM 4809 O O . VAL B 1 282 ? 0.789 22.578 17.594 1 94.88 282 VAL B O 1
ATOM 4812 N N . SER B 1 283 ? -0.985 21.484 16.781 1 95.25 283 SER B N 1
ATOM 4813 C CA . SER B 1 283 ? -0.205 20.312 16.375 1 95.25 283 SER B CA 1
ATOM 4814 C C . SER B 1 283 ? 0.377 20.5 14.977 1 95.25 283 SER B C 1
ATOM 4816 O O . SER B 1 283 ? 1.44 19.953 14.664 1 95.25 283 SER B O 1
ATOM 4818 N N . GLY B 1 284 ? -0.283 21.234 14.156 1 94.44 284 GLY B N 1
ATOM 4819 C CA . GLY B 1 284 ? 0.148 21.406 12.773 1 94.44 284 GLY B CA 1
ATOM 4820 C C . GLY B 1 284 ? 1.331 22.344 12.633 1 94.44 284 GLY B C 1
ATOM 4821 O O . GLY B 1 284 ? 1.374 23.391 13.266 1 94.44 284 GLY B O 1
ATOM 4822 N N . THR B 1 285 ? 2.277 21.875 11.852 1 95.25 285 THR B N 1
ATOM 4823 C CA . THR B 1 285 ? 3.436 22.719 11.562 1 95.25 285 THR B CA 1
ATOM 4824 C C . THR B 1 285 ? 3.082 23.812 10.555 1 95.25 285 THR B C 1
ATOM 4826 O O . THR B 1 285 ? 2.061 23.719 9.867 1 95.25 285 THR B O 1
ATOM 4829 N N . THR B 1 286 ? 3.805 24.875 10.602 1 94.5 286 THR B N 1
ATOM 4830 C CA . THR B 1 286 ? 3.711 25.953 9.633 1 94.5 286 THR B CA 1
ATOM 4831 C C . THR B 1 286 ? 5.098 26.375 9.164 1 94.5 286 THR B C 1
ATOM 4833 O O . THR B 1 286 ? 6.109 25.844 9.625 1 94.5 286 THR B O 1
ATOM 4836 N N . ASP B 1 287 ? 5.086 27.328 8.25 1 96.25 287 ASP B N 1
ATOM 4837 C CA . ASP B 1 287 ? 6.344 27.859 7.734 1 96.25 287 ASP B CA 1
ATOM 4838 C C . ASP B 1 287 ? 7.156 28.531 8.844 1 96.25 287 ASP B C 1
ATOM 4840 O O . ASP B 1 287 ? 8.344 28.812 8.664 1 96.25 287 ASP B O 1
ATOM 4844 N N . ALA B 1 288 ? 6.559 28.75 9.984 1 96.38 288 ALA B N 1
ATOM 4845 C CA . ALA B 1 288 ? 7.27 29.312 11.125 1 96.38 288 ALA B CA 1
ATOM 4846 C C . ALA B 1 288 ? 8.5 28.484 11.477 1 96.38 288 ALA B C 1
ATOM 4848 O O . ALA B 1 288 ? 9.508 29.016 11.938 1 96.38 288 ALA B O 1
ATOM 4849 N N . ALA B 1 289 ? 8.422 27.188 11.234 1 96.62 289 ALA B N 1
ATOM 4850 C CA . ALA B 1 289 ? 9.516 26.281 11.555 1 96.62 289 ALA B CA 1
ATOM 4851 C C . ALA B 1 289 ? 10.781 26.656 10.789 1 96.62 289 ALA B C 1
ATOM 4853 O O . ALA B 1 289 ? 11.891 26.453 11.289 1 96.62 289 ALA B O 1
ATOM 4854 N N . GLN B 1 290 ? 10.625 27.188 9.586 1 96.31 290 GLN B N 1
ATOM 4855 C CA . GLN B 1 290 ? 11.766 27.609 8.789 1 96.31 290 GLN B CA 1
ATOM 4856 C C . GLN B 1 290 ? 12.219 29.016 9.18 1 96.31 290 GLN B C 1
ATOM 4858 O O . GLN B 1 290 ? 13.414 29.266 9.328 1 96.31 290 GLN B O 1
ATOM 4863 N N . PHE B 1 291 ? 11.281 29.906 9.438 1 95.5 291 PHE B N 1
ATOM 4864 C CA . PHE B 1 291 ? 11.594 31.312 9.641 1 95.5 291 PHE B CA 1
ATOM 4865 C C . PHE B 1 291 ? 12.273 31.531 10.984 1 95.5 291 PHE B C 1
ATOM 4867 O O . PHE B 1 291 ? 13.125 32.406 11.125 1 95.5 291 PHE B O 1
ATOM 4874 N N . ILE B 1 292 ? 11.945 30.766 11.922 1 94.44 292 ILE B N 1
ATOM 4875 C CA . ILE B 1 292 ? 12.5 30.953 13.258 1 94.44 292 ILE B CA 1
ATOM 4876 C C . ILE B 1 292 ? 14 30.656 13.242 1 94.44 292 ILE B C 1
ATOM 4878 O O . ILE B 1 292 ? 14.727 31.047 14.148 1 94.44 292 ILE B O 1
ATOM 4882 N N . ARG B 1 293 ? 14.453 29.906 12.258 1 94.19 293 ARG B N 1
ATOM 4883 C CA . ARG B 1 293 ? 15.875 29.609 12.117 1 94.19 293 ARG B CA 1
ATOM 4884 C C . ARG B 1 293 ? 16.703 30.891 11.961 1 94.19 293 ARG B C 1
ATOM 4886 O O . ARG B 1 293 ? 17.875 30.922 12.328 1 94.19 293 ARG B O 1
ATOM 4893 N N . ALA B 1 294 ? 16.125 31.875 11.398 1 93.69 294 ALA B N 1
ATOM 4894 C CA . ALA B 1 294 ? 16.828 33.125 11.148 1 93.69 294 ALA B CA 1
ATOM 4895 C C . ALA B 1 294 ? 16.891 33.969 12.414 1 93.69 294 ALA B C 1
ATOM 4897 O O . ALA B 1 294 ? 17.812 34.781 12.586 1 93.69 294 ALA B O 1
ATOM 4898 N N . ASN B 1 295 ? 15.891 33.906 13.227 1 92.94 295 ASN B N 1
ATOM 4899 C CA . ASN B 1 295 ? 15.789 34.656 14.477 1 92.94 295 ASN B CA 1
ATOM 4900 C C . ASN B 1 295 ? 14.938 33.906 15.508 1 92.94 295 ASN B C 1
ATOM 4902 O O . ASN B 1 295 ? 13.711 34 15.492 1 92.94 295 ASN B O 1
ATOM 4906 N N . LYS B 1 296 ? 15.562 33.375 16.5 1 90.19 296 LYS B N 1
ATOM 4907 C CA . LYS B 1 296 ? 14.883 32.562 17.5 1 90.19 296 LYS B CA 1
ATOM 4908 C C . LYS B 1 296 ? 14.031 33.438 18.438 1 90.19 296 LYS B C 1
ATOM 4910 O O . LYS B 1 296 ? 13.164 32.938 19.141 1 90.19 296 LYS B O 1
ATOM 4915 N N . ASN B 1 297 ? 14.258 34.719 18.406 1 92.06 297 ASN B N 1
ATOM 4916 C CA . ASN B 1 297 ? 13.555 35.656 19.297 1 92.06 297 ASN B CA 1
ATOM 4917 C C . ASN B 1 297 ? 12.43 36.375 18.562 1 92.06 297 ASN B C 1
ATOM 4919 O O . ASN B 1 297 ? 11.836 37.312 19.109 1 92.06 297 ASN B O 1
ATOM 4923 N N . ILE B 1 298 ? 12.117 35.969 17.422 1 95.5 298 ILE B N 1
ATOM 4924 C CA . ILE B 1 298 ? 11.094 36.625 16.609 1 95.5 298 ILE B CA 1
ATOM 4925 C C . ILE B 1 298 ? 9.75 36.562 17.344 1 95.5 298 ILE B C 1
ATOM 4927 O O . ILE B 1 298 ? 9.438 35.562 18 1 95.5 298 ILE B O 1
ATOM 4931 N N . GLU B 1 299 ? 9 37.656 17.359 1 97.69 299 GLU B N 1
ATOM 4932 C CA . GLU B 1 299 ? 7.594 37.594 17.75 1 97.69 299 GLU B CA 1
ATOM 4933 C C . GLU B 1 299 ? 6.75 36.938 16.656 1 97.69 299 GLU B C 1
ATOM 4935 O O . GLU B 1 299 ? 6.688 37.406 15.531 1 97.69 299 GLU B O 1
ATOM 4940 N N . LEU B 1 300 ? 6.152 35.812 17.047 1 97.38 300 LEU B N 1
ATOM 4941 C CA . LEU B 1 300 ? 5.422 35.031 16.062 1 97.38 300 LEU B CA 1
ATOM 4942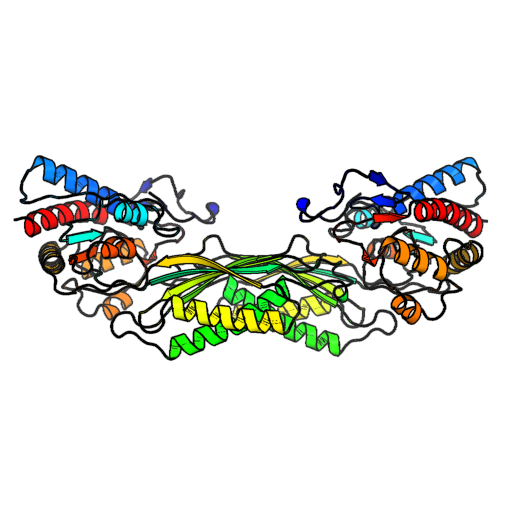 C C . LEU B 1 300 ? 3.938 34.969 16.406 1 97.38 300 LEU B C 1
ATOM 4944 O O . LEU B 1 300 ? 3.574 34.812 17.578 1 97.38 300 LEU B O 1
ATOM 4948 N N . ALA B 1 301 ? 3.127 35.094 15.391 1 98.06 301 ALA B N 1
ATOM 4949 C CA . ALA B 1 301 ? 1.696 34.812 15.492 1 98.06 301 ALA B CA 1
ATOM 4950 C C . ALA B 1 301 ? 1.177 34.156 14.219 1 98.06 301 ALA B C 1
ATOM 4952 O O . ALA B 1 301 ? 1.348 34.688 13.125 1 98.06 301 ALA B O 1
ATOM 4953 N N . VAL B 1 302 ? 0.681 33 14.367 1 97.81 302 VAL B N 1
ATOM 4954 C CA . VAL B 1 302 ? -0.112 32.406 13.289 1 97.81 302 VAL B CA 1
ATOM 4955 C C . VAL B 1 302 ? -1.594 32.719 13.523 1 97.81 302 VAL B C 1
ATOM 4957 O O . VAL B 1 302 ? -2.166 32.281 14.531 1 97.81 302 VAL B O 1
ATOM 4960 N N . PHE B 1 303 ? -2.15 33.469 12.641 1 97.81 303 PHE B N 1
ATOM 4961 C CA . PHE B 1 303 ? -3.504 33.969 12.797 1 97.81 303 PHE B CA 1
ATOM 4962 C C . PHE B 1 303 ? -4.102 34.344 11.438 1 97.81 303 PHE B C 1
ATOM 4964 O O . PHE B 1 303 ? -3.633 35.25 10.773 1 97.81 303 PHE B O 1
ATOM 4971 N N . GLY B 1 304 ? -5.105 33.562 11.039 1 97.44 304 GLY B N 1
ATOM 4972 C CA . GLY B 1 304 ? -5.699 33.844 9.742 1 97.44 304 GLY B CA 1
ATOM 4973 C C . GLY B 1 304 ? -7.082 33.219 9.586 1 97.44 304 GLY B C 1
ATOM 4974 O O . GLY B 1 304 ? -7.52 32.438 10.422 1 97.44 304 GLY B O 1
ATOM 4975 N N . PRO B 1 305 ? -7.781 33.656 8.562 1 97.25 305 PRO B N 1
ATOM 4976 C CA . PRO B 1 305 ? -9.148 33.188 8.32 1 97.25 305 PRO B CA 1
ATOM 4977 C C . PRO B 1 305 ? -9.203 31.734 7.816 1 97.25 305 PRO B C 1
ATOM 4979 O O . PRO B 1 305 ? -8.25 31.25 7.211 1 97.25 305 PRO B O 1
ATOM 4982 N N . GLY B 1 306 ? -10.32 31.109 8.078 1 95.69 306 GLY B N 1
ATOM 4983 C CA . GLY B 1 306 ? -10.562 29.766 7.602 1 95.69 306 GLY B CA 1
ATOM 4984 C C . GLY B 1 306 ? -11.492 28.969 8.5 1 95.69 306 GLY B C 1
ATOM 4985 O O . GLY B 1 306 ? -12.07 29.516 9.438 1 95.69 306 GLY B O 1
ATOM 4986 N N . VAL B 1 307 ? -11.734 27.781 8.117 1 92.94 307 VAL B N 1
ATOM 4987 C CA . VAL B 1 307 ? -12.469 26.781 8.875 1 92.94 307 VAL B CA 1
ATOM 4988 C C . VAL B 1 307 ? -11.586 25.562 9.117 1 92.94 307 VAL B C 1
ATOM 4990 O O . VAL B 1 307 ? -11.664 24.578 8.367 1 92.94 307 VAL B O 1
ATOM 4993 N N . PRO B 1 308 ? -10.859 25.562 10.227 1 89.25 308 PRO B N 1
ATOM 4994 C CA . PRO B 1 308 ? -9.781 24.578 10.422 1 89.25 308 PRO B CA 1
ATOM 4995 C C . PRO B 1 308 ? -10.266 23.141 10.281 1 89.25 308 PRO B C 1
ATOM 4997 O O . PRO B 1 308 ? -9.539 22.297 9.75 1 89.25 308 PRO B O 1
ATOM 5000 N N . VAL B 1 309 ? -11.453 22.828 10.617 1 86.62 309 VAL B N 1
ATOM 5001 C CA . VAL B 1 309 ? -11.961 21.453 10.617 1 86.62 309 VAL B CA 1
ATOM 5002 C C . VAL B 1 309 ? -12.172 20.984 9.18 1 86.62 309 VAL B C 1
ATOM 5004 O O . VAL B 1 309 ? -12.312 19.781 8.93 1 86.62 309 VAL B O 1
ATOM 5007 N N . LEU B 1 310 ? -12.148 21.938 8.234 1 90.5 310 LEU B N 1
ATOM 5008 C CA . LEU B 1 310 ? -12.391 21.578 6.84 1 90.5 310 LEU B CA 1
ATOM 5009 C C . LEU B 1 310 ? -11.07 21.484 6.074 1 90.5 310 LEU B C 1
ATOM 5011 O O . LEU B 1 310 ? -11.062 21.125 4.895 1 90.5 310 LEU B O 1
ATOM 5015 N N . ASN B 1 311 ? -9.961 21.734 6.809 1 89.25 311 ASN B N 1
ATOM 5016 C CA . ASN B 1 311 ? -8.672 21.641 6.125 1 89.25 311 ASN B CA 1
ATOM 5017 C C . ASN B 1 311 ? -8.406 20.219 5.641 1 89.25 311 ASN B C 1
ATOM 5019 O O . ASN B 1 311 ? -8.539 19.266 6.406 1 89.25 311 ASN B O 1
ATOM 5023 N N . HIS B 1 312 ? -8.016 20.062 4.387 1 88.31 312 HIS B N 1
ATOM 5024 C CA . HIS B 1 312 ? -7.656 18.797 3.758 1 88.31 312 HIS B CA 1
ATOM 5025 C C . HIS B 1 312 ? -8.875 17.891 3.582 1 88.31 312 HIS B C 1
ATOM 5027 O O . HIS B 1 312 ? -8.75 16.672 3.518 1 88.31 312 HIS B O 1
ATOM 5033 N N . LYS B 1 313 ? -10.047 18.484 3.617 1 90.62 313 LYS B N 1
ATOM 5034 C CA . LYS B 1 313 ? -11.273 17.703 3.445 1 90.62 313 LYS B CA 1
ATOM 5035 C C . LYS B 1 313 ? -12 18.094 2.164 1 90.62 313 LYS B C 1
ATOM 5037 O O . LYS B 1 313 ? -11.773 19.188 1.624 1 90.62 313 LYS B O 1
ATOM 5042 N N . ILE B 1 314 ? -12.812 17.156 1.755 1 91.81 314 ILE B N 1
ATOM 5043 C CA . ILE B 1 314 ? -13.719 17.453 0.654 1 91.81 314 ILE B CA 1
ATOM 5044 C C . ILE B 1 314 ? -14.664 18.578 1.061 1 91.81 314 ILE B C 1
ATOM 5046 O O . ILE B 1 314 ? -15.023 18.703 2.232 1 91.81 314 ILE B O 1
ATOM 5050 N N . ASN B 1 315 ? -14.977 19.406 0.063 1 95.06 315 ASN B N 1
ATOM 5051 C CA . ASN B 1 315 ? -15.898 20.531 0.243 1 95.06 315 ASN B CA 1
ATOM 5052 C C . ASN B 1 315 ? -15.328 21.578 1.188 1 95.06 315 ASN B C 1
ATOM 5054 O O . ASN B 1 315 ? -16.047 22.109 2.037 1 95.06 315 ASN B O 1
ATOM 5058 N N . GLU B 1 316 ? -14.078 21.781 1.099 1 95 316 GLU B N 1
ATOM 5059 C CA . GLU B 1 316 ? -13.477 22.922 1.788 1 95 316 GLU B CA 1
ATOM 5060 C C . GLU B 1 316 ? -14.148 24.219 1.392 1 95 316 GLU B C 1
ATOM 5062 O O . GLU B 1 316 ? -14.469 24.438 0.22 1 95 316 GLU B O 1
ATOM 5067 N N . ARG B 1 317 ? -14.414 25.031 2.379 1 96.69 317 ARG B N 1
ATOM 5068 C CA . ARG B 1 317 ? -15.125 26.281 2.174 1 96.69 317 ARG B CA 1
ATOM 5069 C C . ARG B 1 317 ? -14.977 27.203 3.385 1 96.69 317 ARG B C 1
ATOM 5071 O O . ARG B 1 317 ? -14.516 26.766 4.445 1 96.69 317 ARG B O 1
ATOM 5078 N N . MET B 1 318 ? -15.344 28.438 3.219 1 96.25 318 MET B N 1
ATOM 5079 C CA . MET B 1 318 ? -15.359 29.359 4.344 1 96.25 318 MET B CA 1
ATOM 5080 C C . MET B 1 318 ? -16.297 30.531 4.07 1 96.25 318 MET B C 1
ATOM 5082 O O . MET B 1 318 ? -16.578 30.859 2.914 1 96.25 318 MET B O 1
ATOM 5086 N N . PRO B 1 319 ? -16.797 31.203 5.074 1 97.1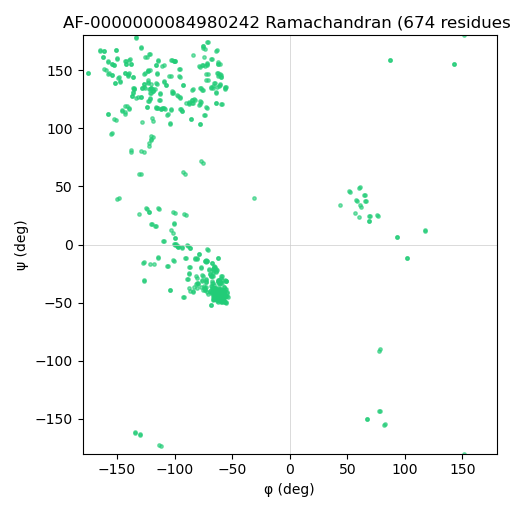2 319 PRO B N 1
ATOM 5087 C CA . PRO B 1 319 ? -17.656 32.375 4.887 1 97.12 319 PRO B CA 1
ATOM 5088 C C . PRO B 1 319 ? -16.922 33.562 4.254 1 97.12 319 PRO B C 1
ATOM 5090 O O . PRO B 1 319 ? -15.82 33.906 4.68 1 97.12 319 PRO B O 1
ATOM 5093 N N . LEU B 1 320 ? -17.578 34.156 3.299 1 97.44 320 LEU B N 1
ATOM 5094 C CA . LEU B 1 320 ? -17.016 35.344 2.641 1 97.44 320 LEU B CA 1
ATOM 5095 C C . LEU B 1 320 ? -16.781 36.469 3.643 1 97.44 320 LEU B C 1
ATOM 5097 O O . LEU B 1 320 ? -15.781 37.156 3.562 1 97.44 320 LEU B O 1
ATOM 5101 N N . SER B 1 321 ? -17.672 36.625 4.566 1 97.31 321 SER B N 1
ATOM 5102 C CA . SER B 1 321 ? -17.578 37.688 5.562 1 97.31 321 SER B CA 1
ATOM 5103 C C . SER B 1 321 ? -16.297 37.562 6.391 1 97.31 321 SER B C 1
ATOM 5105 O O . SER B 1 321 ? -15.672 38.562 6.734 1 97.31 321 SER B O 1
ATOM 5107 N N . GLN B 1 322 ? -15.961 36.344 6.73 1 97 322 GLN B N 1
ATOM 5108 C CA . GLN B 1 322 ? -14.75 36.125 7.512 1 97 322 GLN B CA 1
ATOM 5109 C C . GLN B 1 322 ? -13.516 36.625 6.762 1 97 322 GLN B C 1
ATOM 5111 O O . GLN B 1 322 ? -12.633 37.25 7.352 1 97 322 GLN B O 1
ATOM 5116 N N . TYR B 1 323 ? -13.484 36.281 5.508 1 96.88 323 TYR B N 1
ATOM 5117 C CA . TYR B 1 323 ? -12.398 36.719 4.641 1 96.88 323 TYR B CA 1
ATOM 5118 C C . TYR B 1 323 ? -12.273 38.25 4.664 1 96.88 323 TYR B C 1
ATOM 5120 O O . TYR B 1 323 ? -11.195 38.781 4.906 1 96.88 323 TYR B O 1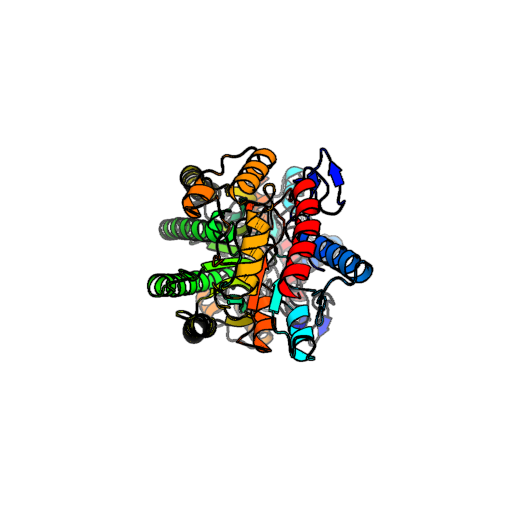
ATOM 5128 N N . LEU B 1 324 ? -13.336 38.938 4.477 1 97.38 324 LEU B N 1
ATOM 5129 C CA . LEU B 1 324 ? -13.367 40.375 4.43 1 97.38 324 LEU B CA 1
ATOM 5130 C C . LEU B 1 324 ? -12.992 40.969 5.785 1 97.38 324 LEU B C 1
ATOM 5132 O O . LEU B 1 324 ? -12.25 41.969 5.855 1 97.38 324 LEU B O 1
ATOM 5136 N N . ASP B 1 325 ? -13.523 40.375 6.812 1 97.62 325 ASP B N 1
ATOM 5137 C CA . ASP B 1 325 ? -13.219 40.844 8.164 1 97.62 325 ASP B CA 1
ATOM 5138 C C . ASP B 1 325 ? -11.727 40.75 8.461 1 97.62 325 ASP B C 1
ATOM 5140 O O . ASP B 1 325 ? -11.156 41.625 9.117 1 97.62 325 ASP B O 1
ATOM 5144 N N . PHE B 1 326 ? -11.102 39.75 8.008 1 97.88 326 PHE B N 1
ATOM 5145 C CA . PHE B 1 326 ? -9.688 39.531 8.305 1 97.88 326 PHE B CA 1
ATOM 5146 C C . PHE B 1 326 ? -8.828 40.531 7.516 1 97.88 326 PHE B C 1
ATOM 5148 O O . PHE B 1 326 ? -7.754 40.906 7.977 1 97.88 326 PHE B O 1
ATOM 5155 N N . ILE B 1 327 ? -9.25 40.969 6.32 1 97.44 327 ILE B N 1
ATOM 5156 C CA . ILE B 1 327 ? -8.547 42.031 5.609 1 97.44 327 ILE B CA 1
ATOM 5157 C C . ILE B 1 327 ? -8.461 43.25 6.488 1 97.44 327 ILE B C 1
ATOM 5159 O O . ILE B 1 327 ? -7.379 43.812 6.676 1 97.44 327 ILE B O 1
ATOM 5163 N N . GLU B 1 328 ? -9.562 43.625 7.043 1 97 328 GLU B N 1
ATOM 5164 C CA . GLU B 1 328 ? -9.633 44.781 7.895 1 97 328 GLU B CA 1
ATOM 5165 C C . GLU B 1 328 ? -8.828 44.594 9.18 1 97 328 GLU B C 1
ATOM 5167 O O . GLU B 1 328 ? -8.133 45.5 9.625 1 97 328 GLU B O 1
ATOM 5172 N N . ALA B 1 329 ? -8.977 43.469 9.742 1 97.38 329 ALA B N 1
ATOM 5173 C CA . ALA B 1 329 ? -8.242 43.156 10.977 1 97.38 329 ALA B CA 1
ATOM 5174 C C . ALA B 1 329 ? -6.738 43.25 10.758 1 97.38 329 ALA B C 1
ATOM 5176 O O . ALA B 1 329 ? -6.023 43.844 11.586 1 97.38 329 ALA B O 1
ATOM 5177 N N . TYR B 1 330 ? -6.234 42.656 9.656 1 97.62 330 TYR B N 1
ATOM 5178 C CA . TYR B 1 330 ? -4.805 42.719 9.359 1 97.62 330 TYR B CA 1
ATOM 5179 C C . TYR B 1 330 ? -4.332 44.156 9.227 1 97.62 330 TYR B C 1
ATOM 5181 O O . TYR B 1 330 ? -3.277 44.531 9.758 1 97.62 330 TYR B O 1
ATOM 5189 N N . LYS B 1 331 ? -5.109 45 8.547 1 96.06 331 LYS B N 1
ATOM 5190 C CA . LYS B 1 331 ? -4.766 46.406 8.414 1 96.06 331 LYS B CA 1
ATOM 5191 C C . LYS B 1 331 ? -4.613 47.062 9.781 1 96.06 331 LYS B C 1
ATOM 5193 O O . LYS B 1 331 ? -3.621 47.75 10.031 1 96.06 331 LYS B O 1
ATOM 5198 N N . MET B 1 332 ? -5.582 46.812 10.602 1 96.44 332 MET B N 1
ATOM 5199 C CA . MET B 1 332 ? -5.582 47.406 11.938 1 96.44 332 MET B CA 1
ATOM 5200 C C . MET B 1 332 ? -4.395 46.906 12.758 1 96.44 332 MET B C 1
ATOM 5202 O O . MET B 1 332 ? -3.76 47.688 13.477 1 96.44 332 MET B O 1
ATOM 5206 N N . ILE B 1 333 ? -4.09 45.625 12.68 1 97.12 333 ILE B N 1
ATOM 5207 C CA . ILE B 1 333 ? -2.988 45.031 13.414 1 97.12 333 ILE B CA 1
ATOM 5208 C C . ILE B 1 333 ? -1.668 45.656 12.977 1 97.12 333 ILE B C 1
ATOM 5210 O O . ILE B 1 333 ? -0.847 46.031 13.82 1 97.12 333 ILE B O 1
ATOM 5214 N N . PHE B 1 334 ? -1.465 45.781 11.664 1 96.56 334 PHE B N 1
ATOM 5215 C CA . PHE B 1 334 ? -0.224 46.312 11.133 1 96.56 334 PHE B CA 1
ATOM 5216 C C . PHE B 1 334 ? -0.061 47.781 11.539 1 96.56 334 PHE B C 1
ATOM 5218 O O . PHE B 1 334 ? 1.021 48.188 11.961 1 96.56 334 PHE B O 1
ATOM 5225 N N . GLU B 1 335 ? -1.137 48.531 11.445 1 95.19 335 GLU B N 1
ATOM 5226 C CA . GLU B 1 335 ? -1.097 49.938 11.805 1 95.19 335 GLU B CA 1
ATOM 5227 C C . GLU B 1 335 ? -0.764 50.125 13.289 1 95.19 335 GLU B C 1
ATOM 5229 O O . GLU B 1 335 ? 0.038 51 13.648 1 95.19 335 GLU B O 1
ATOM 5234 N N . LYS B 1 336 ? -1.385 49.312 14.055 1 95.69 336 LYS B N 1
ATOM 5235 C CA . LYS B 1 336 ? -1.197 49.438 15.5 1 95.69 336 LYS B CA 1
ATOM 5236 C C . LYS B 1 336 ? 0.196 48.969 15.914 1 95.69 336 LYS B C 1
ATOM 5238 O O . LYS B 1 336 ? 0.84 49.625 16.766 1 95.69 336 LYS B O 1
ATOM 5243 N N . TYR B 1 337 ? 0.705 47.906 15.375 1 96.88 337 TYR B N 1
ATOM 5244 C CA . TYR B 1 337 ? 2.012 47.344 15.742 1 96.88 337 TYR B CA 1
ATOM 5245 C C . TYR B 1 337 ? 3.129 48.281 15.297 1 96.88 337 TYR B C 1
ATOM 5247 O O . TYR B 1 337 ? 4.137 48.438 15.992 1 96.88 337 TYR B O 1
ATOM 5255 N N . LEU B 1 338 ? 2.973 48.938 14.156 1 95.25 338 LEU B N 1
ATOM 5256 C CA . LEU B 1 338 ? 3.996 49.781 13.586 1 95.25 338 LEU B CA 1
ATOM 5257 C C . LEU B 1 338 ? 3.686 51.25 13.859 1 95.25 338 LEU B C 1
ATOM 5259 O O . LEU B 1 338 ? 3.961 52.125 13.023 1 95.25 338 LEU B O 1
ATOM 5263 N N . SER B 1 339 ? 3.02 51.531 14.891 1 90.31 339 SER B N 1
ATOM 5264 C CA . SER B 1 339 ? 2.705 52.938 15.25 1 90.31 339 SER B CA 1
ATOM 5265 C C . SER B 1 339 ? 3.877 53.594 15.961 1 90.31 339 SER B C 1
ATOM 5267 O O . SER B 1 339 ? 4.715 52.906 16.562 1 90.31 339 SER B O 1
#

pLDDT: mean 94.84, std 3.97, range [77.19, 98.81]

Nearest PDB structures (foldseek):
  7uoi-assembly1_A  TM=8.717E-01  e=1.367E-38  Enterococcus faecium 1,231,410
  7rsf-assembly1_B  TM=7.034E-01  e=1.780E-20  Escherichia coli str. K-12 substr. MG1655
  3gb0-assembly1_A-2  TM=7.083E-01  e=8.017E-18  Bacillus cereus ATCC 10987
  3io1-assembly1_B-2  TM=7.148E-01  e=2.354E-13  Klebsiella pneumoniae subsp. pneumoniae MGH 78578
  3io1-assembly1_A-2  TM=7.101E-01  e=2.231E-11  Klebsiella pneumoniae subsp. pneumoniae MGH 78578

InterPro domains:
  IPR001261 ArgE/DapE/ACY1/CPG2/YscS, conserved site [PS00759] (31-69)
  IPR002933 Peptidase M20 [PF01546] (1-334)
  IPR010182 N-formyl-4-amino-5-aminomethyl-2-methylpyrimidine deformylase/Succinyl-diaminopimelate desuccinylase [TIGR01910] (1-254)
  IPR011650 Peptidase M20, dimerisation domain [PF07687] (100-209)
  IPR036264 Bacterial exopeptidase dimerisation domain [SSF55031] (104-213)
  IPR050072 Peptidase M20A family, bacterial cell wall biosynthesis [PTHR43808] (1-336)

Secondary structure (DSSP, 8-state):
--------GGG-SS-TTS--EETTEEESTTIIIIIHHHHHHHHHHHHHHHH----S-------S-GGGT-HHHHHHHHTTTTTT-SEEEE--S--SEEEEEE--EEEEEEEEE-B-EETT-GGGSB-HHHHHHHHHHHHHHHHHHHHHH--BTTTBS-EEEEEEEEE-S-TTEE-SEEEEEEEEE-BTTB-HHHHHHHHHHHHHHHHHHS---EEEEEEEEE--EE--TT-HHHHHHHHHHHT-GGGSHHHHHHHHHHHHTS--HHHHHHHS--SS-EEEEESS--THHHHTTT-TT-EEEE---S-GGGTTSTT-EEEHHHHHHHHHHHHHHHHHHT-/--------GGG-SS-TTS--EETTEEESTTIIIIIHHHHHHHHHHHHHHHH----S-------S-GGGT-HHHHHHHHTTTTTT-SEEEE--S--SEEEEEE--EEEEEEEEE-B-EETT-GGGSB-HHHHHHHHHHHHHHHHHHHHHH--BTTTBS-EEEEEEEEE-S-TTEE-SEEEEEEEEE-BTTB-HHHHHHHHHHHHHHHHHHSS--EEEEEEEEE--EE--TT-HHHHHHHHHHHT-GGGSHHHHHHHHHHHHTS--HHHHHHHS--SS-EEEEESS--THHHHTTT-TT-EEEE---S-GGGTTSTT-EEEHHHHHHHHHHHHHHHHHHT-

Radius of gyration: 32.94 Å; Cα contacts (8 Å, |Δi|>4): 1494; chains: 2; bounding box: 50×100×71 Å

Solvent-accessible surface area (backbone atoms only — not comparable to full-atom values): 34781 Å² total; per-residue (Å²): 114,65,60,77,80,72,70,66,63,86,76,32,88,57,64,47,84,68,61,49,74,56,95,62,26,33,33,11,69,24,37,15,51,33,51,42,13,53,51,25,51,53,52,20,49,53,52,44,65,72,65,59,62,56,52,88,86,87,84,85,85,88,53,35,36,62,86,75,60,29,50,30,35,41,52,38,34,76,72,48,74,43,50,95,52,65,64,46,80,40,35,46,33,33,56,61,34,33,30,27,26,24,21,7,39,32,32,37,34,41,36,24,54,46,35,43,13,32,52,61,43,52,87,73,30,37,49,12,42,58,52,44,52,55,49,49,52,54,46,50,52,54,51,51,57,50,35,74,74,30,72,40,95,74,66,40,54,52,45,78,44,65,11,31,37,39,23,40,89,43,57,63,29,30,11,30,38,19,39,38,28,30,28,31,30,21,36,88,80,51,30,61,67,53,54,50,49,56,47,49,53,52,47,52,52,48,32,70,73,67,74,48,45,65,47,81,44,78,75,33,79,42,54,54,42,76,45,62,67,78,30,70,65,49,50,42,45,39,52,49,36,61,72,32,69,74,56,19,24,51,48,41,50,51,52,49,22,65,74,65,72,44,91,55,64,66,58,48,61,71,63,59,61,40,75,49,57,43,67,37,58,42,45,53,63,58,57,59,41,38,42,38,74,63,38,78,79,32,35,49,33,33,46,18,37,47,36,62,89,35,38,72,35,74,68,18,34,30,52,43,64,51,45,56,50,44,22,54,48,48,37,53,35,50,29,61,71,24,101,114,63,60,79,81,72,71,66,64,86,74,32,89,55,63,47,85,67,62,48,74,55,94,62,26,32,33,11,70,24,37,16,50,33,51,42,13,53,51,24,52,53,52,20,49,54,52,43,64,74,67,59,62,56,51,87,86,87,84,85,86,87,54,34,36,61,86,77,59,27,50,30,34,40,50,39,35,75,72,50,72,44,51,94,51,64,64,48,79,39,35,47,34,34,58,61,34,33,29,28,27,24,21,8,39,32,31,36,36,41,36,25,53,47,36,41,12,33,53,61,44,51,86,73,31,38,48,12,43,58,54,46,52,54,50,50,51,54,46,51,53,54,50,51,56,51,34,75,74,31,71,40,97,75,66,40,54,50,46,77,46,65,11,32,37,39,23,40,88,43,57,61,28,32,12,30,35,19,38,38,28,29,29,31,29,21,35,89,80,52,30,61,66,53,54,51,50,55,47,49,53,52,46,52,52,47,35,69,75,38,97,50,45,65,47,83,45,79,76,34,77,42,54,55,41,75,45,60,69,78,30,69,64,50,51,41,45,38,54,50,36,62,73,33,68,75,57,19,22,52,47,42,51,50,53,48,23,64,74,65,71,45,89,56,62,66,58,48,61,70,63,58,62,42,74,48,58,44,67,37,57,42,44,53,62,60,59,59,42,36,42,37,74,63,36,79,79,32,35,49,33,33,47,17,36,48,36,61,90,36,38,73,33,74,69,16,35,32,54,42,63,52,44,56,50,45,21,53,47,48,37,53,36,52,31,63,71,24,100

Sequence (678 aa):
MDVVNAGNEEEWDKPPYAGIIKNDVIWGRGASDMKSGLAALVLAMIDLHNSKKFKGKIRLLATVGEEIGELGSKQLTDEGHADNIDAMLIGEPVNIGIVYAHKGSLNYKVTSKELAAHSSAPETGNNAIENLLKLINEITVKINENIEKHVNKVLGKTIHNITLVKGGTQVNSIPDYAEYEANARTIPEYSSEDVINDIQNIINQFNKESKNNFELIVTANQSPVETKPDSELIKVIQEVVNDYEDIKPKNLIKSMEDLLDTDLSFVSELLGDTEAIQPIAVSGTTDAAQFIRANKNIELAVFGPGVPVLNHKINERMPLSQYLDFIEAYKMIFEKYLSMDVVNAGNEEEWDKPPYAGIIKNDVIWGRGASDMKSGLAALVLAMIDLHNSKKFKGKIRLLATVGEEIGELGSKQLTDEGHADNIDAMLIGEPVNIGIVYAHKGSLNYKVTSKELAAHSSAPETGNNAIENLLKLINEITVKINENIEKHVNKVLGKTIHNITLVKGGTQVNSIPDYAEYEANARTIPEYSSEDVINDIQNIINQFNKESKNNFELIVTANQSPVETKPDSELIKVIQEVVNDYEDIKPKNLIKSMEDLLDTDLSFVSELLGDTEAIQPIAVSGTTDAAQFIRANKNIELAVFGPGVPVLNHKINERMPLSQYLDFIEAYKMIFEKYLS

Organism: NCBI:txid883114